Protein AF-A0A9N9SKL1-F1 (afdb_monomer_lite)

InterPro domains:
  IPR000408 Regulator of chromosome condensation, RCC1 [PF00415] (2-40)
  IPR000408 Regulator of chromosome condensation, RCC1 [PF00415] (45-108)
  IPR000408 Regulator of chromosome condensation, RCC1 [PS00626] (30-40)
  IPR000408 Regulator of chromosome condensation, RCC1 [PS50012] (1-43)
  IPR000408 Regulator of chromosome condensation, RCC1 [PS50012] (45-112)
  IPR000569 HECT domain [PF00632] (473-606)
  IPR000569 HECT domain [PS50237] (462-606)
  IPR000569 HECT domain [SM00119] (448-606)
  IPR009091 Regulator of chromosome condensation 1/beta-lactamase-inhibitor protein II [G3DSA:2.130.10.30] (1-201)
  IPR009091 Regulator of chromosome condensation 1/beta-lactamase-inhibitor protein II [SSF50985] (2-108)
  IPR035983 HECT, E3 ligase catalytic domain [SSF56204] (416-606)
  IPR051709 Ubiquitin ligases and GTPase regulators [PTHR45622] (2-606)

Structure (mmCIF, N/CA/C/O backbone):
data_AF-A0A9N9SKL1-F1
#
_entry.id   AF-A0A9N9SKL1-F1
#
loop_
_atom_site.group_PDB
_atom_site.id
_atom_site.type_symbol
_atom_site.label_atom_id
_atom_site.label_alt_id
_atom_site.label_comp_id
_atom_site.label_asym_id
_atom_site.label_entity_id
_atom_site.label_seq_id
_atom_site.pdbx_PDB_ins_code
_atom_site.Cartn_x
_atom_site.Cartn_y
_atom_site.Cartn_z
_atom_site.occupancy
_atom_site.B_iso_or_equiv
_atom_site.auth_seq_id
_atom_site.auth_comp_id
_atom_site.auth_asym_id
_atom_site.auth_atom_id
_atom_site.pdbx_PDB_model_num
ATOM 1 N N . MET A 1 1 ? 0.025 -24.431 37.026 1.00 64.50 1 MET A N 1
ATOM 2 C CA . MET A 1 1 ? -1.370 -24.194 37.464 1.00 64.50 1 MET A CA 1
ATOM 3 C C . MET A 1 1 ? -1.921 -25.450 38.140 1.00 64.50 1 MET A C 1
ATOM 5 O O . MET A 1 1 ? -1.287 -26.489 38.072 1.00 64.50 1 MET A O 1
ATOM 9 N N . PHE A 1 2 ? -3.055 -25.367 38.828 1.00 83.62 2 PHE A N 1
ATOM 10 C CA . PHE A 1 2 ? -3.698 -26.450 39.586 1.00 83.62 2 PHE A CA 1
ATOM 11 C C . PHE A 1 2 ? -4.954 -27.001 38.879 1.00 83.62 2 PHE A C 1
ATOM 13 O O . PHE A 1 2 ? -5.898 -27.441 39.530 1.00 83.62 2 PHE A O 1
ATOM 20 N N . GLY A 1 3 ? -4.991 -26.934 37.544 1.00 89.44 3 GLY A N 1
ATOM 21 C CA . GLY A 1 3 ? -6.111 -27.417 36.731 1.00 89.44 3 GLY A CA 1
ATOM 22 C C . GLY A 1 3 ? -7.230 -26.397 36.490 1.00 89.44 3 GLY A C 1
ATOM 23 O O . GLY A 1 3 ? -8.231 -26.737 35.869 1.00 89.44 3 GLY A O 1
ATOM 24 N N . GLN A 1 4 ? -7.077 -25.139 36.926 1.00 92.69 4 GLN A N 1
ATOM 25 C CA . GLN A 1 4 ? -8.109 -24.097 36.783 1.00 92.69 4 GLN A CA 1
ATOM 26 C C . GLN A 1 4 ? -8.370 -23.639 35.338 1.00 92.69 4 GLN A C 1
ATOM 28 O O . GLN A 1 4 ? -9.255 -22.826 35.116 1.00 92.69 4 GLN A O 1
ATOM 33 N N . LEU A 1 5 ? -7.611 -24.142 34.359 1.00 93.31 5 LEU A N 1
ATOM 34 C CA . LEU A 1 5 ? -7.883 -23.919 32.934 1.00 93.31 5 LEU A CA 1
ATOM 35 C C . LEU A 1 5 ? -8.839 -24.966 32.343 1.00 93.31 5 LEU A C 1
ATOM 37 O O . LEU A 1 5 ? -9.366 -24.766 31.258 1.00 93.31 5 LEU A O 1
ATOM 41 N N . GLY A 1 6 ? -9.068 -26.089 33.032 1.00 94.00 6 GLY A N 1
ATOM 42 C CA . GLY A 1 6 ? -10.035 -27.098 32.597 1.00 94.00 6 GLY A CA 1
ATOM 43 C C . GLY A 1 6 ? -9.570 -27.998 31.446 1.00 94.00 6 GLY A C 1
ATOM 44 O O . GLY A 1 6 ? -10.368 -28.769 30.937 1.00 94.00 6 GLY A O 1
ATOM 45 N N . HIS A 1 7 ? -8.301 -27.943 31.031 1.00 94.06 7 HIS A N 1
ATOM 46 C CA . HIS A 1 7 ? -7.778 -28.734 29.901 1.00 94.06 7 HIS A CA 1
ATOM 47 C C . HIS A 1 7 ? -7.308 -30.151 30.268 1.00 94.06 7 HIS A C 1
ATOM 49 O O . HIS A 1 7 ? -6.555 -30.764 29.513 1.00 94.06 7 HIS A O 1
ATOM 55 N N . GLY A 1 8 ? -7.626 -30.640 31.466 1.00 93.25 8 GLY A N 1
ATOM 56 C CA . GLY A 1 8 ? -7.148 -31.931 31.966 1.00 93.25 8 GLY A CA 1
ATOM 57 C C . GLY A 1 8 ? -5.677 -31.950 32.387 1.00 93.25 8 GLY A C 1
ATOM 58 O O . GLY A 1 8 ? -5.212 -32.956 32.918 1.00 93.25 8 GLY A O 1
ATOM 59 N N . THR A 1 9 ? -4.956 -30.835 32.241 1.00 89.56 9 THR A N 1
ATOM 60 C CA . THR A 1 9 ? -3.541 -30.701 32.611 1.00 89.56 9 THR A CA 1
ATOM 61 C C . THR A 1 9 ? -3.325 -29.597 33.652 1.00 89.56 9 THR A C 1
ATOM 63 O O . THR A 1 9 ? -4.177 -28.734 33.865 1.00 89.56 9 THR A O 1
ATOM 66 N N . ASN A 1 10 ? -2.157 -29.620 34.298 1.00 89.62 10 ASN A N 1
ATOM 67 C CA . ASN A 1 10 ? -1.696 -28.581 35.231 1.00 89.62 10 ASN A CA 1
ATOM 68 C C . ASN A 1 10 ? -0.742 -27.568 34.568 1.00 89.62 10 ASN A C 1
ATOM 70 O O . ASN A 1 10 ? -0.174 -26.698 35.244 1.00 89.62 10 ASN A O 1
ATOM 74 N N . SER A 1 11 ? -0.558 -27.694 33.254 1.00 89.00 11 SER A N 1
ATOM 75 C CA . SER A 1 11 ? 0.303 -26.836 32.449 1.00 89.00 11 SER A CA 1
ATOM 76 C C . SER A 1 11 ? -0.317 -25.454 32.276 1.00 89.00 11 SER A C 1
ATOM 78 O O . SER A 1 11 ? -1.536 -25.289 32.308 1.00 89.00 11 SER A O 1
ATOM 80 N N . ASN A 1 12 ? 0.540 -24.451 32.109 1.00 86.31 12 ASN A N 1
ATOM 81 C CA . ASN A 1 12 ? 0.095 -23.115 31.740 1.00 86.31 12 ASN A CA 1
ATOM 82 C C . ASN A 1 12 ? -0.132 -23.074 30.221 1.00 86.31 12 ASN A C 1
ATOM 84 O O . ASN A 1 12 ? 0.677 -23.625 29.477 1.00 86.31 12 ASN A O 1
ATOM 88 N N . GLU A 1 13 ? -1.182 -22.388 29.778 1.00 87.44 13 GLU A N 1
ATOM 89 C CA . GLU A 1 13 ? -1.442 -22.104 28.364 1.00 87.44 13 GLU A CA 1
ATOM 90 C C . GLU A 1 13 ? -1.262 -20.597 28.142 1.00 87.44 13 GLU A C 1
ATOM 92 O O . GLU A 1 13 ? -1.904 -19.785 28.809 1.00 87.44 13 GLU A O 1
ATOM 97 N N . ILE A 1 14 ? -0.338 -20.222 27.254 1.00 87.12 14 ILE A N 1
ATOM 98 C CA . ILE A 1 14 ? -0.038 -18.812 26.934 1.00 87.12 14 ILE A CA 1
ATOM 99 C C . ILE A 1 14 ? -0.924 -18.260 25.813 1.00 87.12 14 ILE A C 1
ATOM 101 O O . ILE A 1 14 ? -0.968 -17.052 25.601 1.00 87.12 14 ILE A O 1
ATOM 105 N N . LEU A 1 15 ? -1.622 -19.144 25.099 1.00 82.38 15 LEU A N 1
ATOM 106 C CA . LEU A 1 15 ? -2.607 -18.804 24.083 1.00 82.38 15 LEU A CA 1
ATOM 107 C C . LEU A 1 15 ? -3.978 -19.326 24.528 1.00 82.38 15 LEU A C 1
ATOM 109 O O . LEU A 1 15 ? -4.041 -20.404 25.126 1.00 82.38 15 LEU A O 1
ATOM 113 N N . PRO A 1 16 ? -5.074 -18.603 24.237 1.00 87.56 16 PRO A N 1
ATOM 114 C CA . PRO A 1 16 ? -6.418 -19.100 24.492 1.00 87.56 16 PRO A CA 1
ATOM 115 C C . PRO A 1 16 ? -6.629 -20.467 23.836 1.00 87.56 16 PRO A C 1
ATOM 117 O O . PRO A 1 16 ? -6.396 -20.640 22.640 1.00 87.56 16 PRO A O 1
ATOM 120 N N . LYS A 1 17 ? -7.084 -21.440 24.623 1.00 87.81 17 LYS A N 1
ATOM 121 C CA . LYS A 1 17 ? -7.369 -22.803 24.177 1.00 87.81 17 LYS A CA 1
ATOM 122 C C . LYS A 1 17 ? -8.794 -23.159 24.553 1.00 87.81 17 LYS A C 1
ATOM 124 O O . LYS A 1 17 ? -9.266 -22.832 25.640 1.00 87.81 17 LYS A O 1
ATOM 129 N N . GLN A 1 18 ? -9.492 -23.836 23.653 1.00 90.69 18 GLN A N 1
ATOM 130 C CA . GLN A 1 18 ? -10.857 -24.267 23.912 1.00 90.69 18 GLN A CA 1
ATOM 131 C C . GLN A 1 18 ? -10.884 -25.382 24.972 1.00 90.69 18 GLN A C 1
ATOM 133 O O . GLN A 1 18 ? -10.092 -26.325 24.928 1.00 90.69 18 GLN A O 1
ATOM 138 N N . VAL A 1 19 ? -11.818 -25.289 25.922 1.00 93.81 19 VAL A N 1
ATOM 139 C CA . VAL A 1 19 ? -12.105 -26.361 26.887 1.00 93.81 19 VAL A CA 1
ATOM 140 C C . VAL A 1 19 ? -13.055 -27.359 26.228 1.00 93.81 19 VAL A C 1
ATOM 142 O O . VAL A 1 19 ? -14.246 -27.082 26.073 1.00 93.81 19 VAL A O 1
ATOM 145 N N . VAL A 1 20 ? -12.519 -28.501 25.797 1.00 92.69 20 VAL A N 1
ATOM 146 C CA . VAL A 1 20 ? -13.231 -29.486 24.963 1.00 92.69 20 VAL A CA 1
ATOM 147 C C . VAL A 1 20 ? -14.467 -30.042 25.675 1.00 92.69 20 VAL A C 1
ATOM 149 O O . VAL A 1 20 ? -15.512 -30.211 25.059 1.00 92.69 20 VAL A O 1
ATOM 152 N N . GLU A 1 21 ? -14.398 -30.238 26.988 1.00 92.62 21 GLU A N 1
ATOM 153 C CA . GLU A 1 21 ? -15.490 -30.764 27.812 1.00 92.62 21 GLU A CA 1
ATOM 154 C C . GLU A 1 21 ? -16.719 -29.842 27.870 1.00 92.62 21 GLU A C 1
ATOM 156 O O . GLU A 1 21 ? -17.818 -30.296 28.194 1.00 92.62 21 GLU A O 1
ATOM 161 N N . LEU A 1 22 ? -16.553 -28.553 27.557 1.00 93.12 22 LEU A N 1
ATOM 162 C CA . LEU A 1 22 ? -17.643 -27.576 27.488 1.00 93.12 22 LEU A CA 1
ATOM 163 C C . LEU A 1 22 ? -18.096 -27.298 26.047 1.00 93.12 22 LEU A C 1
ATOM 165 O O . LEU A 1 22 ? -18.998 -26.485 25.835 1.00 93.12 22 LEU A O 1
ATOM 169 N N . MET A 1 23 ? -17.512 -27.977 25.054 1.00 91.00 23 MET A N 1
ATOM 170 C CA . MET A 1 23 ? -17.863 -27.811 23.645 1.00 91.00 23 MET A CA 1
ATOM 171 C C . MET A 1 23 ? -19.359 -28.075 23.405 1.00 91.00 23 MET A C 1
ATOM 173 O O . MET A 1 23 ? -19.974 -28.956 24.011 1.00 91.00 23 MET A O 1
ATOM 177 N N . GLY A 1 24 ? -19.968 -27.260 22.540 1.00 89.38 24 GLY A N 1
ATOM 178 C CA . GLY A 1 24 ? -21.400 -27.323 22.233 1.00 89.38 24 GLY A CA 1
ATOM 179 C C . GLY A 1 24 ? -22.320 -26.801 23.344 1.00 89.38 24 GLY A C 1
ATOM 180 O O . GLY A 1 24 ? -23.538 -26.871 23.202 1.00 89.38 24 GLY A O 1
ATOM 181 N N . SER A 1 25 ? -21.773 -26.281 24.449 1.00 92.50 25 SER A N 1
ATOM 182 C CA . SER A 1 25 ? -22.554 -25.621 25.500 1.00 92.50 25 SER A CA 1
ATOM 183 C C . SER A 1 25 ? -22.391 -24.106 25.422 1.00 92.50 25 SER A C 1
ATOM 185 O O . SER A 1 25 ? -21.279 -23.596 25.317 1.00 92.50 25 SER A O 1
ATOM 187 N N . THR A 1 26 ? -23.497 -23.375 25.529 1.00 91.88 26 THR A N 1
ATOM 188 C CA . THR A 1 26 ? -23.471 -21.918 25.685 1.00 91.88 26 THR A CA 1
ATOM 189 C C . THR A 1 26 ? -23.138 -21.571 27.130 1.00 91.88 26 THR A C 1
ATOM 191 O O . THR A 1 26 ? -23.902 -21.911 28.036 1.00 91.88 26 THR A O 1
ATOM 194 N N . ILE A 1 27 ? -22.002 -20.908 27.340 1.00 94.38 27 ILE A N 1
ATOM 195 C CA . ILE A 1 27 ? -21.576 -20.416 28.651 1.00 94.38 27 ILE A CA 1
ATOM 196 C C . ILE A 1 27 ? -21.976 -18.953 28.783 1.00 94.38 27 ILE A C 1
ATOM 198 O O . ILE A 1 27 ? -21.639 -18.151 27.917 1.00 94.38 27 ILE A O 1
ATOM 202 N N . THR A 1 28 ? -22.676 -18.611 29.863 1.00 93.81 28 THR A N 1
ATOM 203 C CA . THR A 1 28 ? -23.143 -17.233 30.103 1.00 93.81 28 THR A CA 1
ATOM 204 C C . THR A 1 28 ? -22.450 -16.558 31.268 1.00 93.81 28 THR A C 1
ATOM 206 O O . THR A 1 28 ? -22.486 -15.341 31.381 1.00 93.81 28 THR A O 1
ATOM 209 N N . GLN A 1 29 ? -21.794 -17.321 32.143 1.00 95.19 29 GLN A N 1
ATOM 210 C CA . GLN A 1 29 ? -21.037 -16.770 33.260 1.00 95.19 29 GLN A CA 1
ATOM 211 C C . GLN A 1 29 ? -19.784 -17.601 33.518 1.00 95.19 29 GLN A C 1
ATOM 213 O O . GLN A 1 29 ? -19.828 -18.834 33.472 1.00 95.19 29 GLN A O 1
ATOM 218 N N . ILE A 1 30 ? -18.696 -16.908 33.853 1.00 95.88 30 ILE A N 1
ATOM 219 C CA . ILE A 1 30 ? -17.453 -17.471 34.378 1.00 95.88 30 ILE A CA 1
ATOM 220 C C . ILE A 1 30 ? -17.134 -16.752 35.689 1.00 95.88 30 ILE A C 1
ATOM 222 O O . ILE A 1 30 ? -17.250 -15.530 35.764 1.00 95.88 30 ILE A O 1
ATOM 226 N N . ALA A 1 31 ? -16.710 -17.492 36.711 1.00 96.31 31 ALA A N 1
ATOM 227 C CA . ALA A 1 31 ? -16.183 -16.912 37.943 1.00 96.31 31 ALA A CA 1
ATOM 228 C C . ALA A 1 31 ? -14.865 -17.590 38.322 1.00 96.31 31 ALA A C 1
ATOM 230 O O . ALA A 1 31 ? -14.774 -18.818 38.325 1.00 96.31 31 ALA A O 1
ATOM 231 N N . CYS A 1 32 ? -13.847 -16.796 38.652 1.00 95.56 32 CYS A N 1
ATOM 232 C CA . CYS A 1 32 ? -12.503 -17.282 38.960 1.00 95.56 32 CYS A CA 1
ATOM 233 C C . CYS A 1 32 ? -12.157 -17.006 40.426 1.00 95.56 32 CYS A C 1
ATOM 235 O O . CYS A 1 32 ? -12.165 -15.860 40.867 1.00 95.56 32 CYS A O 1
ATOM 237 N N . GLY A 1 33 ? -11.835 -18.059 41.176 1.00 94.94 33 GLY A N 1
ATOM 238 C CA . GLY A 1 33 ? -11.250 -17.957 42.512 1.00 94.94 33 GLY A CA 1
ATOM 239 C C . GLY A 1 33 ? -9.720 -17.945 42.465 1.00 94.94 33 GLY A C 1
ATOM 240 O O . GLY A 1 33 ? -9.110 -17.714 41.425 1.00 94.94 33 GLY A O 1
ATOM 241 N N . ARG A 1 34 ? -9.065 -18.245 43.595 1.00 93.44 34 ARG A N 1
ATOM 242 C CA . ARG A 1 34 ? -7.593 -18.239 43.704 1.00 93.44 34 ARG A CA 1
ATOM 243 C C . ARG A 1 34 ? -6.929 -19.267 42.781 1.00 93.44 34 ARG A C 1
ATOM 245 O O . ARG A 1 34 ? -5.908 -18.981 42.164 1.00 93.44 34 ARG A O 1
ATOM 252 N N . GLN A 1 35 ? -7.476 -20.482 42.732 1.00 94.69 35 GLN A N 1
ATOM 253 C CA . GLN A 1 35 ? -6.940 -21.614 41.957 1.00 94.69 35 GLN A CA 1
ATOM 254 C C . GLN A 1 35 ? -8.050 -22.522 41.405 1.00 94.69 35 GLN A C 1
ATOM 256 O O . GLN A 1 35 ? -7.827 -23.707 41.174 1.00 94.69 35 GLN A O 1
ATOM 261 N N . HIS A 1 36 ? -9.257 -21.990 41.229 1.00 95.88 36 HIS A N 1
ATOM 262 C CA . HIS A 1 36 ? -10.388 -22.719 40.666 1.00 95.88 36 HIS A CA 1
ATOM 263 C C . HIS A 1 36 ? -11.247 -21.789 39.815 1.00 95.88 36 HIS A C 1
ATOM 265 O O . HIS A 1 36 ? -11.234 -20.574 40.019 1.00 95.88 36 HIS A O 1
ATOM 271 N N . SER A 1 37 ? -12.005 -22.377 38.902 1.00 96.81 37 SER A N 1
ATOM 272 C CA . SER A 1 37 ? -12.906 -21.669 38.005 1.00 96.81 37 SER A CA 1
ATOM 273 C C . SER A 1 37 ? -14.266 -22.347 37.979 1.00 96.81 37 SER A C 1
ATOM 275 O O . SER A 1 37 ? -14.378 -23.567 38.126 1.00 96.81 37 SER A O 1
ATOM 277 N N . LEU A 1 38 ? -15.296 -21.529 37.799 1.00 97.44 38 LEU A N 1
ATOM 278 C CA . LEU A 1 38 ? -16.683 -21.932 37.647 1.00 97.44 38 LEU A CA 1
ATOM 279 C C . LEU A 1 38 ? -17.197 -21.486 36.281 1.00 97.44 38 LEU A C 1
ATOM 281 O O . LEU A 1 38 ? -16.857 -20.394 35.826 1.00 97.44 38 LEU A O 1
ATOM 285 N N . ALA A 1 39 ? -18.056 -22.293 35.668 1.00 97.31 39 ALA A N 1
ATOM 286 C CA . ALA A 1 39 ? -18.724 -21.972 34.414 1.00 97.31 39 ALA A CA 1
ATOM 287 C C . ALA A 1 39 ? -20.210 -22.344 34.475 1.00 97.31 39 ALA A C 1
ATOM 289 O O . ALA A 1 39 ? -20.554 -23.457 34.875 1.00 97.31 39 ALA A O 1
ATOM 290 N N . LEU A 1 40 ? -21.094 -21.428 34.073 1.00 95.62 40 LEU A N 1
ATOM 291 C CA . LEU A 1 40 ? -22.542 -21.648 34.052 1.00 95.62 40 LEU A CA 1
ATOM 292 C C . LEU A 1 40 ? -23.035 -21.964 32.636 1.00 95.62 40 LEU A C 1
ATOM 294 O O . LEU A 1 40 ? -22.852 -21.166 31.720 1.00 95.62 40 LEU A O 1
ATOM 298 N N . VAL A 1 41 ? -23.735 -23.092 32.494 1.00 93.56 41 VAL A N 1
ATOM 299 C CA . VAL A 1 41 ? -24.520 -23.462 31.308 1.00 93.56 41 VAL A CA 1
ATOM 300 C C . VAL A 1 41 ? -26.007 -23.307 31.653 1.00 93.56 41 VAL A C 1
ATOM 302 O O . VAL A 1 41 ? -26.606 -24.243 32.204 1.00 93.56 41 VAL A O 1
ATOM 305 N N . PRO A 1 42 ? -26.639 -22.157 31.355 1.00 88.31 42 PRO A N 1
ATOM 306 C CA . PRO A 1 42 ? -28.004 -21.887 31.798 1.00 88.31 42 PRO A CA 1
ATOM 307 C C . PRO A 1 42 ? -29.034 -22.763 31.089 1.00 88.31 42 PRO A C 1
ATOM 309 O O . PRO A 1 42 ? -29.972 -23.214 31.736 1.00 88.31 42 PRO A O 1
ATOM 312 N N . SER A 1 43 ? -28.829 -23.112 29.812 1.00 86.00 43 SER A N 1
ATOM 313 C CA . SER A 1 43 ? -29.745 -23.985 29.053 1.00 86.00 43 SER A CA 1
ATOM 314 C C . SER A 1 43 ? -29.959 -25.349 29.716 1.00 86.00 43 SER A C 1
ATOM 316 O O . SER A 1 43 ? -31.021 -25.954 29.589 1.00 86.00 43 SER A O 1
ATOM 318 N N . ARG A 1 44 ? -28.958 -25.821 30.468 1.00 87.00 44 ARG A N 1
ATOM 319 C CA . ARG A 1 44 ? -29.000 -27.081 31.219 1.00 87.00 44 ARG A CA 1
ATOM 320 C C . ARG A 1 44 ? -29.183 -26.882 32.726 1.00 87.00 44 ARG A C 1
ATOM 322 O O . ARG A 1 44 ? -29.297 -27.880 33.429 1.00 87.00 44 ARG A O 1
ATOM 329 N N . GLY A 1 45 ? -29.163 -25.644 33.226 1.00 88.50 45 GLY A N 1
ATOM 330 C CA . GLY A 1 45 ? -29.120 -25.346 34.663 1.00 88.50 45 GLY A CA 1
ATOM 331 C C . GLY A 1 45 ? -27.899 -25.951 35.364 1.00 88.50 45 GLY A C 1
ATOM 332 O O . GLY A 1 45 ? -28.019 -26.471 36.470 1.00 88.50 45 GLY A O 1
ATOM 333 N N . ARG A 1 46 ? -26.729 -25.972 34.708 1.00 92.44 46 ARG A N 1
ATOM 334 C CA . ARG A 1 46 ? -25.525 -26.650 35.225 1.00 92.44 46 ARG A CA 1
ATOM 335 C C . ARG A 1 46 ? -24.414 -25.662 35.538 1.00 92.44 46 ARG A C 1
ATOM 337 O O . ARG A 1 46 ? -24.043 -24.873 34.675 1.00 92.44 46 ARG A O 1
ATOM 344 N N . VAL A 1 47 ? -23.833 -25.784 36.730 1.00 95.44 47 VAL A N 1
ATOM 345 C CA . VAL A 1 47 ? -22.537 -25.181 37.062 1.00 95.44 47 VAL A CA 1
ATOM 346 C C . VAL A 1 47 ? -21.467 -26.247 36.902 1.00 95.44 47 VAL A C 1
ATOM 348 O O . VAL A 1 47 ? -21.630 -27.369 37.380 1.00 95.44 47 VAL A O 1
ATOM 351 N N . TYR A 1 48 ? -20.377 -25.890 36.245 1.00 96.62 48 TYR A N 1
ATOM 352 C CA . TYR A 1 48 ? -19.168 -26.688 36.175 1.00 96.62 48 TYR A CA 1
ATOM 353 C C . TYR A 1 48 ? -18.082 -26.027 37.015 1.00 96.62 48 TYR A C 1
ATOM 355 O O . TYR A 1 48 ? -17.959 -24.808 36.996 1.00 96.62 48 TYR A O 1
ATOM 363 N N . SER A 1 49 ? -17.293 -26.823 37.727 1.00 96.94 49 SER A N 1
ATOM 364 C CA . SER A 1 49 ? -16.173 -26.375 38.556 1.00 96.94 49 SER A CA 1
ATOM 365 C C . SER A 1 49 ? -14.916 -27.180 38.246 1.00 96.94 49 SER A C 1
ATOM 367 O O . SER A 1 49 ? -15.005 -28.396 38.060 1.00 96.94 49 SER A O 1
ATOM 369 N N . PHE A 1 50 ? -13.756 -26.533 38.217 1.00 96.94 50 PHE A N 1
ATOM 370 C CA . PHE A 1 50 ? -12.462 -27.177 37.974 1.00 96.94 50 PHE A CA 1
ATOM 371 C C . PHE A 1 50 ? -11.313 -26.370 38.592 1.00 96.94 50 PHE A C 1
ATOM 373 O O . PHE A 1 50 ? -11.438 -25.170 38.829 1.00 96.94 50 PHE A O 1
ATOM 380 N N . GLY A 1 51 ? -10.198 -27.034 38.888 1.00 95.94 51 GLY A N 1
ATOM 381 C CA . GLY A 1 51 ? -9.024 -26.499 39.576 1.00 95.94 51 GLY A CA 1
ATOM 382 C C . GLY A 1 51 ? -8.711 -27.206 40.896 1.00 95.94 51 GLY A C 1
ATOM 383 O O . GLY A 1 51 ? -8.983 -28.399 41.070 1.00 95.94 51 GLY A O 1
ATOM 384 N N . THR A 1 52 ? -8.138 -26.463 41.844 1.00 95.50 52 THR A N 1
ATOM 385 C CA . THR A 1 52 ? -7.860 -26.938 43.205 1.00 95.50 52 THR A CA 1
ATOM 386 C C . THR A 1 52 ? -9.164 -27.196 43.948 1.00 95.50 52 THR A C 1
ATOM 388 O O . THR A 1 52 ? -10.022 -26.323 43.980 1.00 95.50 52 THR A O 1
ATOM 391 N N . GLY A 1 53 ? -9.291 -28.354 44.601 1.00 93.50 53 GLY A N 1
ATOM 392 C CA . GLY A 1 53 ? -10.454 -28.690 45.435 1.00 93.50 53 GLY A CA 1
ATOM 393 C C . GLY A 1 53 ? -10.126 -29.085 46.873 1.00 93.50 53 GLY A C 1
ATOM 394 O O . GLY A 1 53 ? -11.014 -29.536 47.590 1.00 93.50 53 GLY A O 1
ATOM 395 N N . GLY A 1 54 ? -8.872 -28.925 47.312 1.00 92.88 54 GLY A N 1
ATOM 396 C CA . GLY A 1 54 ? -8.417 -29.341 48.646 1.00 92.88 54 GLY A CA 1
ATOM 397 C C . GLY A 1 54 ? -9.156 -28.676 49.817 1.00 92.88 54 GLY A C 1
ATOM 398 O O . GLY A 1 54 ? -9.296 -29.290 50.870 1.00 92.88 54 GLY A O 1
ATOM 399 N N . SER A 1 55 ? -9.698 -27.473 49.618 1.00 93.19 55 SER A N 1
ATOM 400 C CA . SER A 1 55 ? -10.520 -26.742 50.596 1.00 93.19 55 SER A CA 1
ATOM 401 C C . SER A 1 55 ? -12.027 -26.952 50.381 1.00 93.19 55 SER A C 1
ATOM 403 O O . SER A 1 55 ? -12.839 -26.295 51.023 1.00 93.19 55 SER A O 1
ATOM 405 N N . GLY A 1 56 ? -12.423 -27.831 49.454 1.00 93.44 56 GLY A N 1
ATOM 406 C CA . GLY A 1 56 ? -13.820 -28.045 49.065 1.00 93.44 56 GLY A CA 1
ATOM 407 C C . GLY A 1 56 ? -14.378 -26.991 48.100 1.00 93.44 56 GLY A C 1
ATOM 408 O O . GLY A 1 56 ? -15.564 -27.032 47.781 1.00 93.44 56 GLY A O 1
ATOM 409 N N . GLN A 1 57 ? -13.539 -26.089 47.581 1.00 94.31 57 GLN A N 1
ATOM 410 C CA . GLN A 1 57 ? -13.942 -24.936 46.762 1.00 94.31 57 GLN A CA 1
ATOM 411 C C . GLN A 1 57 ? -14.555 -25.289 45.394 1.00 94.31 57 GLN A C 1
ATOM 413 O O . GLN A 1 57 ? -15.064 -24.412 44.706 1.00 94.31 57 GLN A O 1
ATOM 418 N N . LEU A 1 58 ? -14.529 -26.563 44.992 1.00 94.69 58 LEU A N 1
ATOM 419 C CA . LEU A 1 58 ? -15.220 -27.035 43.787 1.00 94.69 58 LEU A CA 1
ATOM 420 C C . LEU A 1 58 ? -16.678 -27.443 44.053 1.00 94.69 58 LEU A C 1
ATOM 422 O O . LEU A 1 58 ? -17.429 -27.681 43.120 1.00 94.69 58 LEU A O 1
ATOM 426 N N . GLY A 1 59 ? -17.109 -27.585 45.311 1.00 92.19 59 GLY A N 1
ATOM 427 C CA . GLY A 1 59 ? -18.490 -27.982 45.616 1.00 92.19 59 GLY A CA 1
ATOM 428 C C . GLY A 1 59 ? -18.852 -29.423 45.212 1.00 92.19 59 GLY A C 1
ATOM 429 O O . GLY A 1 59 ? -20.024 -29.792 45.214 1.00 92.19 59 GLY A O 1
ATOM 430 N N . LEU A 1 60 ? -17.865 -30.282 44.923 1.00 92.19 60 LEU A N 1
ATOM 431 C CA . LEU A 1 60 ? -18.059 -31.673 44.471 1.00 92.19 60 LEU A CA 1
ATOM 432 C C . LEU A 1 60 ? -18.384 -32.666 45.605 1.00 92.19 60 LEU A C 1
ATOM 434 O O . LEU A 1 60 ? -18.256 -33.879 45.433 1.00 92.19 60 LEU A O 1
ATOM 438 N N . ARG A 1 61 ? -18.762 -32.164 46.791 1.00 89.75 61 ARG A N 1
ATOM 439 C CA . ARG A 1 61 ? -18.977 -32.940 48.035 1.00 89.75 61 ARG A CA 1
ATOM 440 C C . ARG A 1 61 ? -17.761 -33.770 48.481 1.00 89.75 61 ARG A C 1
ATOM 442 O O . ARG A 1 61 ? -17.888 -34.673 49.303 1.00 89.75 61 ARG A O 1
ATOM 449 N N . LYS A 1 62 ? -16.588 -33.470 47.924 1.00 90.25 62 LYS A N 1
ATOM 450 C CA . LYS A 1 62 ? -15.293 -34.099 48.192 1.00 90.25 62 LYS A CA 1
ATOM 451 C C . LYS A 1 62 ? -14.207 -33.032 48.092 1.00 90.25 62 LYS A C 1
ATOM 453 O O . LYS A 1 62 ? -14.325 -32.112 47.284 1.00 90.25 62 LYS A O 1
ATOM 458 N N . THR A 1 63 ? -13.140 -33.180 48.868 1.00 93.50 63 THR A N 1
ATOM 459 C CA . THR A 1 63 ? -11.981 -32.275 48.875 1.00 93.50 63 THR A CA 1
ATOM 460 C C . THR A 1 63 ? -10.916 -32.718 47.867 1.00 93.50 63 THR A C 1
ATOM 462 O O . THR A 1 63 ? -9.756 -32.939 48.209 1.00 93.50 63 THR A O 1
ATOM 465 N N . ILE A 1 64 ? -11.326 -32.909 46.609 1.00 92.81 64 ILE A N 1
ATOM 466 C CA . ILE A 1 64 ? -10.450 -33.366 45.521 1.00 92.81 64 ILE A CA 1
ATOM 467 C C . ILE A 1 64 ? -10.333 -32.296 44.442 1.00 92.81 64 ILE A C 1
ATOM 469 O O . ILE A 1 64 ? -11.322 -31.667 44.075 1.00 92.81 64 ILE A O 1
ATOM 473 N N . SER A 1 65 ? -9.122 -32.104 43.928 1.00 94.69 65 SER A N 1
ATOM 474 C CA . SER A 1 65 ? -8.887 -31.269 42.749 1.00 94.69 65 SER A CA 1
ATOM 475 C C . SER A 1 65 ? -9.374 -31.971 41.483 1.00 94.69 65 SER A C 1
ATOM 477 O O . SER A 1 65 ? -9.343 -33.200 41.400 1.00 94.69 65 SER A O 1
ATOM 479 N N . ALA A 1 66 ? -9.785 -31.192 40.487 1.00 95.44 66 ALA A N 1
ATOM 480 C CA . ALA A 1 66 ? -10.217 -31.702 39.192 1.00 95.44 66 ALA A CA 1
ATOM 481 C C . ALA A 1 66 ? -9.660 -30.823 38.073 1.00 95.44 66 ALA A C 1
ATOM 483 O O . ALA A 1 66 ? -9.944 -29.632 38.027 1.00 95.44 66 ALA A O 1
ATOM 484 N N . SER A 1 67 ? -8.868 -31.395 37.167 1.00 94.88 67 SER A N 1
ATOM 485 C CA . SER A 1 67 ? -8.250 -30.650 36.062 1.00 94.88 67 SER A CA 1
ATOM 486 C C . SER A 1 67 ? -9.157 -30.488 34.838 1.00 94.88 67 SER A C 1
ATOM 488 O O . SER A 1 67 ? -8.799 -29.758 33.917 1.00 94.88 67 SER A O 1
ATOM 490 N N . THR A 1 68 ? -10.324 -31.134 34.827 1.00 95.62 68 THR A N 1
ATOM 491 C CA . THR A 1 68 ? -11.374 -30.983 33.809 1.00 95.62 68 THR A CA 1
ATOM 492 C C . THR A 1 68 ? -12.678 -30.506 34.454 1.00 95.62 68 THR A C 1
ATOM 494 O O . THR A 1 68 ? -12.918 -30.820 35.625 1.00 95.62 68 THR A O 1
ATOM 497 N N . PRO A 1 69 ? -13.542 -29.776 33.724 1.00 96.94 69 PRO A N 1
ATOM 498 C CA . PRO A 1 69 ? -14.830 -29.307 34.226 1.00 96.94 69 PRO A CA 1
ATOM 499 C C . PRO A 1 69 ? -15.700 -30.423 34.810 1.00 96.94 69 PRO A C 1
ATOM 501 O O . PRO A 1 69 ? -16.122 -31.335 34.104 1.00 96.94 69 PRO A O 1
ATOM 504 N N . GLN A 1 70 ? -16.018 -30.321 36.102 1.00 95.94 70 GLN A N 1
ATOM 505 C CA . GLN A 1 70 ? -16.900 -31.253 36.808 1.00 95.94 70 GLN A CA 1
ATOM 506 C C . GLN A 1 70 ? -18.237 -30.592 37.121 1.00 95.94 70 GLN A C 1
ATOM 508 O O . GLN A 1 70 ? -18.268 -29.449 37.566 1.00 95.94 70 GLN A O 1
ATOM 513 N N . VAL A 1 71 ? -19.344 -31.310 36.928 1.00 94.88 71 VAL A N 1
ATOM 514 C CA . VAL A 1 71 ? -20.684 -30.789 37.235 1.00 94.88 71 VAL A CA 1
ATOM 515 C C . VAL A 1 71 ? -20.870 -30.671 38.749 1.00 94.88 71 VAL A C 1
ATOM 517 O O . VAL A 1 71 ? -20.725 -31.651 39.480 1.00 94.88 71 VAL A O 1
ATOM 520 N N . VAL A 1 72 ? -21.261 -29.486 39.212 1.00 94.19 72 VAL A N 1
ATOM 521 C CA . VAL A 1 72 ? -21.644 -29.229 40.603 1.00 94.19 72 VAL A CA 1
ATOM 522 C C . VAL A 1 72 ? -23.109 -29.613 40.799 1.00 94.19 72 VAL A C 1
ATOM 524 O O . VAL A 1 72 ? -23.991 -29.159 40.067 1.00 94.19 72 VAL A O 1
ATOM 527 N N . LEU A 1 73 ? -23.375 -30.450 41.802 1.00 91.25 73 LEU A N 1
ATOM 528 C CA . LEU A 1 73 ? -24.724 -30.904 42.138 1.00 91.25 73 LEU A CA 1
ATOM 529 C C . LEU A 1 73 ? -25.356 -29.984 43.183 1.00 91.25 73 LEU A C 1
ATOM 531 O O . LEU A 1 73 ? -24.891 -29.940 44.325 1.00 91.25 73 LEU A O 1
ATOM 535 N N . GLY A 1 74 ? -26.461 -29.335 42.829 1.00 87.81 74 GLY A N 1
ATOM 536 C CA . GLY A 1 74 ? -27.223 -28.492 43.745 1.00 87.81 74 GLY A CA 1
ATOM 537 C C . GLY A 1 74 ? -28.730 -28.552 43.507 1.00 87.81 74 GLY A C 1
ATOM 538 O O . GLY A 1 74 ? -29.169 -29.150 42.527 1.00 87.81 74 GLY A O 1
ATOM 539 N N . PRO A 1 75 ? -29.527 -27.978 44.425 1.00 87.94 75 PRO A N 1
ATOM 540 C CA . PRO A 1 75 ? -30.986 -28.132 44.472 1.00 87.94 75 PRO A CA 1
ATOM 541 C C . PRO A 1 75 ? -31.738 -27.325 43.396 1.00 87.94 75 PRO A C 1
ATOM 543 O O . PRO A 1 75 ? -32.923 -27.049 43.549 1.00 87.94 75 PRO A O 1
ATOM 546 N N . TRP A 1 76 ? -31.056 -26.912 42.328 1.00 89.50 76 TRP A N 1
ATOM 547 C CA . TRP A 1 76 ? -31.602 -26.094 41.249 1.00 89.50 76 TRP A CA 1
ATOM 548 C C . TRP A 1 76 ? -32.076 -26.933 40.056 1.00 89.50 76 TRP A C 1
ATOM 550 O O . TRP A 1 76 ? -31.641 -28.070 39.846 1.00 89.50 76 TRP A O 1
ATOM 560 N N . VAL A 1 77 ? -32.981 -26.355 39.269 1.00 88.75 77 VAL A N 1
ATOM 561 C CA . VAL A 1 77 ? -33.535 -26.923 38.034 1.00 88.75 77 VAL A CA 1
ATOM 562 C C . VAL A 1 77 ? -33.022 -26.168 36.804 1.00 88.75 77 VAL A C 1
ATOM 564 O O . VAL A 1 77 ? -32.600 -25.012 36.883 1.00 88.75 77 VAL A O 1
ATOM 567 N N . SER A 1 78 ? -33.067 -26.819 35.643 1.00 86.56 78 SER A N 1
ATOM 568 C CA . SER A 1 78 ? -32.959 -26.152 34.346 1.00 86.56 78 SER A CA 1
ATOM 569 C C . SER A 1 78 ? -34.166 -25.230 34.105 1.00 86.56 78 SER A C 1
ATOM 571 O O . SER A 1 78 ? -35.207 -25.396 34.746 1.00 86.56 78 SER A O 1
ATOM 573 N N . PRO A 1 79 ? -34.098 -24.315 33.121 1.00 78.88 79 PRO A N 1
ATOM 574 C CA . PRO A 1 79 ? -35.261 -23.531 32.699 1.00 78.88 79 PRO A CA 1
ATOM 575 C C . PRO A 1 79 ? -36.474 -24.400 32.321 1.00 78.88 79 PRO A C 1
ATOM 577 O O . PRO A 1 79 ? -37.610 -24.019 32.582 1.00 78.88 79 PRO A O 1
ATOM 580 N N . SER A 1 80 ? -36.231 -25.603 31.786 1.00 81.44 80 SER A N 1
ATOM 581 C CA . SER A 1 80 ? -37.252 -26.613 31.471 1.00 81.44 80 SER A CA 1
ATOM 582 C C . SER A 1 80 ? -37.752 -27.433 32.674 1.00 81.44 80 SER A C 1
ATOM 584 O O . SER A 1 80 ? -38.572 -28.328 32.492 1.00 81.44 80 SER A O 1
ATOM 586 N N . GLY A 1 81 ? -37.280 -27.156 33.894 1.00 81.06 81 GLY A N 1
ATOM 587 C CA . GLY A 1 81 ? -37.716 -27.827 35.126 1.00 81.06 81 GLY A CA 1
ATOM 588 C C . GLY A 1 81 ? -37.007 -29.148 35.446 1.00 81.06 81 GLY A C 1
ATOM 589 O O . GLY A 1 81 ? -37.429 -29.860 36.352 1.00 81.06 81 GLY A O 1
ATOM 590 N N . VAL A 1 82 ? -35.931 -29.498 34.737 1.00 82.88 82 VAL A N 1
ATOM 591 C CA . VAL A 1 82 ? -35.180 -30.746 34.958 1.00 82.88 82 VAL A CA 1
ATOM 592 C C . VAL A 1 82 ? -34.103 -30.525 36.022 1.00 82.88 82 VAL A C 1
ATOM 594 O O . VAL A 1 82 ? -33.304 -29.600 35.895 1.00 82.88 82 VAL A O 1
ATOM 597 N N . SER A 1 83 ? -34.022 -31.390 37.038 1.00 83.75 83 SER A N 1
ATOM 598 C CA . SER A 1 83 ? -32.915 -31.386 38.010 1.00 83.75 83 SER A CA 1
ATOM 599 C C . SER A 1 83 ? -32.079 -32.664 37.950 1.00 83.75 83 SER A C 1
ATOM 601 O O . SER A 1 83 ? -32.556 -33.723 37.547 1.00 83.75 83 SER A O 1
ATOM 603 N N . LEU A 1 84 ? -30.816 -32.557 38.369 1.00 81.62 84 LEU A N 1
ATOM 604 C CA . LEU A 1 84 ? -29.907 -33.692 38.552 1.00 81.62 84 LEU A CA 1
ATOM 605 C C . LEU A 1 84 ? -30.077 -34.367 39.919 1.00 81.62 84 LEU A C 1
ATOM 607 O O . LEU A 1 84 ? -29.662 -35.511 40.089 1.00 81.62 84 LEU A O 1
ATOM 611 N N . ILE A 1 85 ? -30.651 -33.660 40.895 1.00 81.81 85 ILE A N 1
ATOM 612 C CA . ILE A 1 85 ? -30.926 -34.174 42.238 1.00 81.81 85 ILE A CA 1
ATOM 613 C C . ILE A 1 85 ? -32.334 -33.759 42.666 1.00 81.81 85 ILE A C 1
ATOM 615 O O . ILE A 1 85 ? -32.833 -32.723 42.244 1.00 81.81 85 ILE A O 1
ATOM 619 N N . ALA A 1 86 ? -32.988 -34.553 43.515 1.00 68.56 86 ALA A N 1
ATOM 620 C CA . ALA A 1 86 ? -34.283 -34.163 44.063 1.00 68.56 86 ALA A CA 1
ATOM 621 C C . ALA A 1 86 ? -34.128 -32.878 44.896 1.00 68.56 86 ALA A C 1
ATOM 623 O O . ALA A 1 86 ? -33.307 -32.827 45.818 1.00 68.56 86 ALA A O 1
ATOM 624 N N . ALA A 1 87 ? -34.891 -31.838 44.552 1.00 64.62 87 ALA A N 1
ATOM 625 C CA . ALA A 1 87 ? -34.955 -30.628 45.357 1.00 64.62 87 ALA A CA 1
ATOM 626 C C . ALA A 1 87 ? -35.622 -30.958 46.708 1.00 64.62 87 ALA A C 1
ATOM 628 O O . ALA A 1 87 ? -36.580 -31.735 46.734 1.00 64.62 87 ALA A O 1
ATOM 629 N N . PRO A 1 88 ? -35.148 -30.400 47.835 1.00 64.75 88 PRO A N 1
ATOM 630 C CA . PRO A 1 88 ? -35.863 -30.510 49.101 1.00 64.75 88 PRO A CA 1
ATOM 631 C C . PRO A 1 88 ? -37.272 -29.923 48.939 1.00 64.75 88 PRO A C 1
ATOM 633 O O . PRO A 1 88 ? -37.396 -28.794 48.462 1.00 64.75 88 PRO A O 1
ATOM 636 N N . GLU A 1 89 ? -38.315 -30.647 49.365 1.00 61.03 89 GLU A N 1
ATOM 637 C CA . GLU A 1 89 ? -39.734 -30.261 49.187 1.00 61.03 89 GLU A CA 1
ATOM 638 C C . GLU A 1 89 ? -40.052 -28.830 49.663 1.00 61.03 89 GLU A C 1
ATOM 640 O O . GLU A 1 89 ? -40.970 -28.185 49.167 1.00 61.03 89 GLU A O 1
ATOM 645 N N . VAL A 1 90 ? -39.249 -28.309 50.593 1.00 61.28 90 VAL A N 1
ATOM 646 C CA . VAL A 1 90 ? -39.411 -27.000 51.238 1.00 61.28 90 VAL A CA 1
ATOM 647 C C . VAL A 1 90 ? -39.042 -25.812 50.329 1.00 61.28 90 VAL A C 1
ATOM 649 O O . VAL A 1 90 ? -39.488 -24.699 50.586 1.00 61.28 90 VAL A O 1
ATOM 652 N N . VAL A 1 91 ? -38.221 -26.002 49.287 1.00 65.62 91 VAL A N 1
ATOM 653 C CA . VAL A 1 91 ? -37.562 -24.882 48.572 1.00 65.62 91 VAL A CA 1
ATOM 654 C C . VAL A 1 91 ? -38.233 -24.533 47.231 1.00 65.62 91 VAL A C 1
ATOM 656 O O . VAL A 1 91 ? -37.985 -23.463 46.676 1.00 65.62 91 VAL A O 1
ATOM 659 N N . GLY A 1 92 ? -39.140 -25.376 46.729 1.00 76.00 92 GLY A N 1
ATOM 660 C CA . GLY A 1 92 ? -39.734 -25.205 45.399 1.00 76.00 92 GLY A CA 1
ATOM 661 C C . GLY A 1 92 ? -38.692 -25.253 44.268 1.00 76.00 92 GLY A C 1
ATOM 662 O O . GLY A 1 92 ? -37.505 -25.499 44.492 1.00 76.00 92 GLY A O 1
ATOM 663 N N . ASN A 1 93 ? -39.127 -25.028 43.025 1.00 85.69 93 ASN A N 1
ATOM 664 C CA . ASN A 1 93 ? -38.210 -24.995 41.885 1.00 85.69 93 ASN A CA 1
ATOM 665 C C . ASN A 1 93 ? -37.420 -23.681 41.868 1.00 85.69 93 ASN A C 1
ATOM 667 O O . ASN A 1 93 ? -37.992 -22.603 41.682 1.00 85.69 93 ASN A O 1
ATOM 671 N N . ILE A 1 94 ? -36.099 -23.783 42.000 1.00 89.31 94 ILE A N 1
ATOM 672 C CA . ILE A 1 94 ? -35.166 -22.653 41.942 1.00 89.31 94 ILE A CA 1
ATOM 673 C C . ILE A 1 94 ? -34.219 -22.788 40.752 1.00 89.31 94 ILE A C 1
ATOM 675 O O . ILE A 1 94 ? -33.792 -23.887 40.402 1.00 89.31 94 ILE A O 1
ATOM 679 N N . VAL A 1 95 ? -33.861 -21.665 40.144 1.00 90.25 95 VAL A N 1
ATOM 680 C CA . VAL A 1 95 ? -32.902 -21.587 39.037 1.00 90.25 95 VAL A CA 1
ATOM 681 C C . VAL A 1 95 ? -31.678 -20.786 39.462 1.00 90.25 95 VAL A C 1
ATOM 683 O O . VAL A 1 95 ? -31.748 -19.930 40.345 1.00 90.25 95 VAL A O 1
ATOM 686 N N . ILE A 1 96 ? -30.539 -21.073 38.836 1.00 92.31 96 ILE A N 1
ATOM 687 C CA . ILE A 1 96 ? -29.297 -20.341 39.085 1.00 92.31 96 ILE A CA 1
ATOM 688 C C . ILE A 1 96 ? -29.411 -18.949 38.474 1.00 92.31 96 ILE A C 1
ATOM 690 O O . ILE A 1 96 ? -29.633 -18.820 37.272 1.00 92.31 96 ILE A O 1
ATOM 694 N N . GLN A 1 97 ? -29.210 -17.922 39.294 1.00 91.56 97 GLN A N 1
ATOM 695 C CA . GLN A 1 97 ? -29.160 -16.541 38.837 1.00 91.56 97 GLN A CA 1
ATOM 696 C C . GLN A 1 97 ? -27.724 -16.108 38.545 1.00 91.56 97 GLN A C 1
ATOM 698 O O . GLN A 1 97 ? -27.460 -15.563 37.473 1.00 91.56 97 GLN A O 1
ATOM 703 N N . ARG A 1 98 ? -26.793 -16.326 39.485 1.00 93.88 98 ARG A N 1
ATOM 704 C CA . ARG A 1 98 ? -25.402 -15.886 39.336 1.00 93.88 98 ARG A CA 1
ATOM 705 C C . ARG A 1 98 ? -24.416 -16.789 40.067 1.00 93.88 98 ARG A C 1
ATOM 707 O O . ARG A 1 98 ? -24.702 -17.267 41.163 1.00 93.88 98 ARG A O 1
ATOM 714 N N . ILE A 1 99 ? -23.254 -17.014 39.460 1.00 96.44 99 ILE A N 1
ATOM 715 C CA . ILE A 1 99 ? -22.132 -17.732 40.074 1.00 96.44 99 ILE A CA 1
ATOM 716 C C . ILE A 1 99 ? -21.075 -16.749 40.576 1.00 96.44 99 ILE A C 1
ATOM 718 O O . ILE A 1 99 ? -20.795 -15.734 39.940 1.00 96.44 99 ILE A O 1
ATOM 722 N N . PHE A 1 100 ? -20.466 -17.073 41.713 1.00 96.31 100 PHE A N 1
ATOM 723 C CA . PHE A 1 100 ? -19.411 -16.278 42.326 1.00 96.31 100 PHE A CA 1
ATOM 724 C C . PHE A 1 100 ? -18.278 -17.183 42.798 1.00 96.31 100 PHE A C 1
ATOM 726 O O . PHE A 1 100 ? -18.510 -18.271 43.329 1.00 96.31 100 PHE A O 1
ATOM 733 N N . ALA A 1 101 ? -17.049 -16.703 42.638 1.00 95.75 101 ALA A N 1
ATOM 734 C CA . ALA A 1 101 ? -15.844 -17.346 43.134 1.00 95.75 101 ALA A CA 1
ATOM 735 C C . ALA A 1 101 ? -14.880 -16.272 43.648 1.00 95.75 101 ALA A C 1
ATOM 737 O O . ALA A 1 101 ? -14.752 -15.208 43.045 1.00 95.75 101 ALA A O 1
ATOM 738 N N . GLY A 1 102 ? -14.220 -16.540 44.771 1.00 93.06 102 GLY A N 1
ATOM 739 C CA . GLY A 1 102 ? -13.276 -15.616 45.390 1.00 93.06 102 GLY A CA 1
ATOM 740 C C . GLY A 1 102 ? -12.457 -16.313 46.468 1.00 93.06 102 GLY A C 1
ATOM 741 O O . GLY A 1 102 ? -12.995 -17.065 47.278 1.00 93.06 102 GLY A O 1
ATOM 742 N N . GLY A 1 103 ? -11.138 -16.104 46.468 1.00 93.19 103 GLY A N 1
ATOM 743 C CA . GLY A 1 103 ? -10.240 -16.863 47.343 1.00 93.19 103 GLY A CA 1
ATOM 744 C C . GLY A 1 103 ? -10.420 -18.374 47.146 1.00 93.19 103 GLY A C 1
ATOM 745 O O . GLY A 1 103 ? -10.380 -18.864 46.015 1.00 93.19 103 GLY A O 1
ATOM 746 N N . ASP A 1 104 ? -10.670 -19.089 48.241 1.00 93.38 104 ASP A N 1
ATOM 747 C CA . ASP A 1 104 ? -10.949 -20.530 48.243 1.00 93.38 104 ASP A CA 1
ATOM 748 C C . ASP A 1 104 ? -12.448 -20.818 48.470 1.00 93.38 104 ASP A C 1
ATOM 750 O O . ASP A 1 104 ? -12.815 -21.843 49.040 1.00 93.38 104 ASP A O 1
ATOM 754 N N . HIS A 1 105 ? -13.323 -19.901 48.045 1.00 93.06 105 HIS A N 1
ATOM 755 C CA . HIS A 1 105 ? -14.770 -20.004 48.210 1.00 93.06 105 HIS A CA 1
ATOM 756 C C . HIS A 1 105 ? -15.512 -19.825 46.887 1.00 93.06 105 HIS A C 1
ATOM 758 O O . HIS A 1 105 ? -15.089 -19.070 46.008 1.00 93.06 105 HIS A O 1
ATOM 764 N N . CYS A 1 106 ? -16.667 -20.477 46.802 1.00 93.69 106 CYS A N 1
ATOM 765 C CA . CYS A 1 106 ? -17.651 -20.294 45.751 1.00 93.69 106 CYS A CA 1
ATOM 766 C C . CYS A 1 106 ? -19.058 -20.256 46.345 1.00 93.69 106 CYS A C 1
ATOM 768 O O . CYS A 1 106 ? -19.338 -20.886 47.366 1.00 93.69 106 CYS A O 1
ATOM 770 N N . PHE A 1 107 ? -19.950 -19.515 45.702 1.00 93.38 107 PHE A N 1
ATOM 771 C CA . PHE A 1 107 ? -21.370 -19.527 46.025 1.00 93.38 107 PHE A CA 1
ATOM 772 C C . PHE A 1 107 ? -22.191 -19.220 44.778 1.00 93.38 107 PHE A C 1
ATOM 774 O O . PHE A 1 107 ? -21.697 -18.674 43.790 1.00 93.38 107 PHE A O 1
ATOM 781 N N . VAL A 1 108 ? -23.457 -19.613 44.822 1.00 93.44 108 VAL A N 1
ATOM 782 C CA . VAL A 1 108 ? -24.402 -19.450 43.722 1.00 93.44 108 VAL A CA 1
ATOM 783 C C . VAL A 1 108 ? -25.621 -18.732 44.274 1.00 93.44 108 VAL A C 1
ATOM 785 O O . VAL A 1 108 ? -26.194 -19.185 45.265 1.00 93.44 108 VAL A O 1
ATOM 788 N N . SER A 1 109 ? -26.014 -17.616 43.662 1.00 93.12 109 SER A N 1
ATOM 789 C CA . SER A 1 109 ? -27.318 -17.019 43.935 1.00 93.12 109 SER A CA 1
ATOM 790 C C . SER A 1 109 ? -28.379 -17.721 43.096 1.00 93.12 109 SER A C 1
ATOM 792 O O . SER A 1 109 ? -28.161 -18.068 41.931 1.00 93.12 109 SER A O 1
ATOM 794 N N . VAL A 1 110 ? -29.533 -17.947 43.709 1.00 90.75 110 VAL A N 1
ATOM 795 C CA . VAL A 1 110 ? -30.664 -18.646 43.104 1.00 90.75 110 VAL A CA 1
ATOM 796 C C . VAL A 1 110 ? -31.916 -17.798 43.242 1.00 90.75 110 VAL A C 1
ATOM 798 O O . VAL A 1 110 ? -32.045 -17.019 44.185 1.00 90.75 110 VAL A O 1
ATOM 801 N N . ILE A 1 111 ? -32.837 -17.967 42.305 1.00 89.69 111 ILE A N 1
ATOM 802 C CA . ILE A 1 111 ? -34.143 -17.305 42.297 1.00 89.69 111 ILE A CA 1
ATOM 803 C C . ILE A 1 111 ? -35.242 -18.344 42.043 1.00 89.69 111 ILE A C 1
ATOM 805 O O . ILE A 1 111 ? -34.961 -19.386 41.443 1.00 89.69 111 ILE A O 1
ATOM 809 N N . PRO A 1 112 ? -36.491 -18.101 42.475 1.00 88.25 112 PRO A N 1
ATOM 810 C CA . PRO A 1 112 ? -37.614 -18.962 42.112 1.00 88.25 112 PRO A CA 1
ATOM 811 C C . PRO A 1 112 ? -37.773 -19.051 40.588 1.00 88.25 112 PRO A C 1
ATOM 813 O O . PRO A 1 112 ? -37.663 -18.036 39.905 1.00 88.25 112 PRO A O 1
ATOM 816 N N . GLN A 1 113 ? -38.087 -20.234 40.050 1.00 83.06 113 GLN A N 1
ATOM 817 C CA . GLN A 1 113 ? -38.253 -20.449 38.601 1.00 83.06 113 GLN A CA 1
ATOM 818 C C . GLN A 1 113 ? -39.330 -19.537 37.980 1.00 83.06 113 GLN A C 1
ATOM 820 O O . GLN A 1 113 ? -39.237 -19.182 36.812 1.00 83.06 113 GLN A O 1
ATOM 825 N N . GLN A 1 114 ? -40.343 -19.151 38.761 1.00 79.75 114 GLN A N 1
ATOM 826 C CA . GLN A 1 114 ? -41.445 -18.275 38.338 1.00 79.75 114 GLN A CA 1
ATOM 827 C C . GLN A 1 114 ? -41.151 -16.776 38.540 1.00 79.75 114 GLN A C 1
ATOM 829 O O . GLN A 1 114 ? -42.050 -15.949 38.403 1.00 79.75 114 GLN A O 1
ATOM 834 N N . SER A 1 115 ? -39.926 -16.409 38.926 1.00 79.62 115 SER A N 1
ATOM 835 C CA . SER A 1 115 ? -39.546 -15.007 39.098 1.00 79.62 115 SER A CA 1
ATOM 836 C C . SER A 1 115 ? -39.527 -14.265 37.758 1.00 79.62 115 SER A C 1
ATOM 838 O O . SER A 1 115 ? -39.231 -14.844 36.716 1.00 79.62 115 SER A O 1
ATOM 840 N N . THR A 1 116 ? -39.799 -12.960 37.795 1.00 76.00 116 THR A N 1
ATOM 841 C CA . THR A 1 116 ? -39.628 -12.059 36.645 1.00 76.00 116 THR A CA 1
ATOM 842 C C . THR A 1 116 ? -38.158 -11.778 36.330 1.00 76.00 116 THR A C 1
ATOM 844 O O . THR A 1 116 ? -37.849 -11.325 35.232 1.00 76.00 116 THR A O 1
ATOM 847 N N . ALA A 1 117 ? -37.247 -12.030 37.276 1.00 76.56 117 ALA A N 1
ATOM 848 C CA . ALA A 1 117 ? -35.816 -11.863 37.068 1.00 76.56 117 ALA A CA 1
ATOM 849 C C . ALA A 1 117 ? -35.251 -13.023 36.232 1.00 76.56 117 ALA A C 1
ATOM 851 O O . ALA A 1 117 ? -35.482 -14.191 36.542 1.00 76.56 117 ALA A O 1
ATOM 852 N N . SER A 1 118 ? -34.474 -12.712 35.196 1.00 77.19 118 SER A N 1
ATOM 853 C CA . SER A 1 118 ? -33.741 -13.709 34.415 1.00 77.19 118 SER A CA 1
ATOM 854 C C . SER A 1 118 ? -32.380 -14.034 35.053 1.00 77.19 118 SER A C 1
ATOM 856 O O . SER A 1 118 ? -31.814 -13.215 35.790 1.00 77.19 118 SER A O 1
ATOM 858 N N . PRO A 1 119 ? -31.819 -15.230 34.789 1.00 81.88 119 PRO A N 1
ATOM 859 C CA . PRO A 1 119 ? -30.409 -15.496 35.043 1.00 81.88 119 PRO A CA 1
ATOM 860 C C . PRO A 1 119 ? -29.529 -14.442 34.373 1.00 81.88 119 PRO A C 1
ATOM 862 O O . PRO A 1 119 ? -29.778 -14.065 33.231 1.00 81.88 119 PRO A O 1
ATOM 865 N N . TYR A 1 120 ? -28.496 -13.98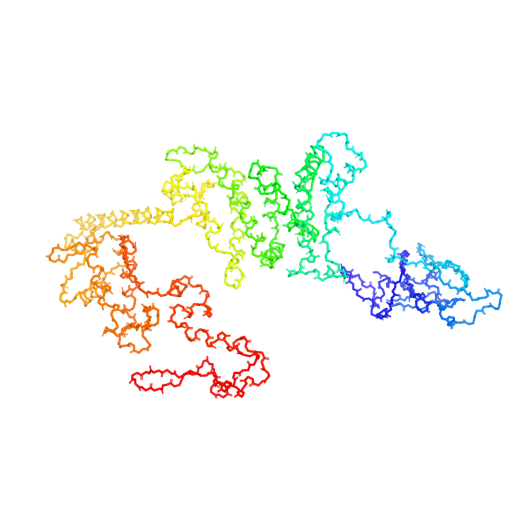4 35.079 1.00 86.88 120 TYR A N 1
ATOM 866 C CA . TYR A 1 120 ? -27.577 -12.991 34.534 1.00 86.88 120 TYR A CA 1
ATOM 867 C C . TYR A 1 120 ? -26.795 -13.590 33.355 1.00 86.88 120 TYR A C 1
ATOM 869 O O . TYR A 1 120 ? -26.336 -14.735 33.429 1.00 86.88 120 TYR A O 1
ATOM 877 N N . ASP A 1 121 ? -26.620 -12.834 32.280 1.00 89.56 121 ASP A N 1
ATOM 878 C CA . ASP A 1 121 ? -25.807 -13.244 31.140 1.00 89.56 121 ASP A CA 1
ATOM 879 C C . ASP A 1 121 ? -24.662 -12.249 30.972 1.00 89.56 121 ASP A C 1
ATOM 881 O O . ASP A 1 121 ? -24.881 -11.099 30.617 1.00 89.56 121 ASP A O 1
ATOM 885 N N . CYS A 1 122 ? -23.427 -12.675 31.246 1.00 88.06 122 CYS A N 1
ATOM 886 C CA . CYS A 1 122 ? -22.249 -11.817 31.104 1.00 88.06 122 CYS A CA 1
ATOM 887 C C . CYS A 1 122 ? -21.919 -11.494 29.636 1.00 88.06 122 CYS A C 1
ATOM 889 O O . CYS A 1 122 ? -20.945 -10.789 29.383 1.00 88.06 122 CYS A O 1
ATOM 891 N N . ARG A 1 123 ? -22.666 -12.051 28.676 1.00 84.81 123 ARG A N 1
ATOM 892 C CA . ARG A 1 123 ? -22.569 -11.710 27.253 1.00 84.81 123 ARG A CA 1
ATOM 893 C C . ARG A 1 123 ? -23.453 -10.514 26.896 1.00 84.81 123 ARG A C 1
ATOM 895 O O . ARG A 1 123 ? -23.146 -9.822 25.932 1.00 84.81 123 ARG A O 1
ATOM 902 N N . ASP A 1 124 ? -24.492 -10.264 27.691 1.00 84.62 124 ASP A N 1
ATOM 903 C CA . ASP A 1 124 ? -25.381 -9.115 27.550 1.00 84.62 124 ASP A CA 1
ATOM 904 C C . ASP A 1 124 ? -24.795 -7.963 28.369 1.00 84.62 124 ASP A C 1
ATOM 906 O O . ASP A 1 124 ? -25.028 -7.820 29.572 1.00 84.62 124 ASP A O 1
ATOM 910 N N . LEU A 1 125 ? -23.948 -7.171 27.721 1.00 79.50 125 LEU A N 1
ATOM 911 C CA . LEU A 1 125 ? -23.289 -6.041 28.357 1.00 79.50 125 LEU A CA 1
ATOM 912 C C . LEU A 1 125 ? -24.206 -4.812 28.326 1.00 79.50 125 LEU A C 1
ATOM 914 O O . LEU A 1 125 ? -24.866 -4.540 27.324 1.00 79.50 125 LEU A O 1
ATOM 918 N N . SER A 1 126 ? -24.244 -4.060 29.423 1.00 80.00 126 SER A N 1
ATOM 919 C CA . SER A 1 126 ? -25.040 -2.836 29.512 1.00 80.00 126 SER A CA 1
ATOM 920 C C . SER A 1 126 ? -24.394 -1.695 28.720 1.00 80.00 126 SER A C 1
ATOM 922 O O . SER A 1 126 ? -23.169 -1.651 28.577 1.00 80.00 126 SER A O 1
ATOM 924 N N . GLU A 1 127 ? -25.207 -0.763 28.214 1.00 76.81 127 GLU A N 1
ATOM 925 C CA . GLU A 1 127 ? -24.744 0.345 27.359 1.00 76.81 127 GLU A CA 1
ATOM 926 C C . GLU A 1 127 ? -23.661 1.207 28.031 1.00 76.81 127 GLU A C 1
ATOM 928 O O . GLU A 1 127 ? -22.710 1.626 27.379 1.00 76.81 127 GLU A O 1
ATOM 933 N N . ASP A 1 128 ? -23.737 1.391 29.350 1.00 79.44 128 ASP A N 1
ATOM 934 C CA . ASP A 1 128 ? -22.777 2.144 30.169 1.00 79.44 128 ASP A CA 1
ATOM 935 C C . ASP A 1 128 ? -21.416 1.449 30.348 1.00 79.44 128 ASP A C 1
ATOM 937 O O . ASP A 1 128 ? -20.457 2.067 30.809 1.00 79.44 128 ASP A O 1
ATOM 941 N N . THR A 1 129 ? -21.311 0.172 29.976 1.00 81.75 129 THR A N 1
ATOM 942 C CA . THR A 1 129 ? -20.058 -0.602 30.021 1.00 81.75 129 THR A CA 1
ATOM 943 C C . THR A 1 129 ? -19.411 -0.770 28.646 1.00 81.75 129 THR A C 1
ATOM 945 O O . THR A 1 129 ? -18.349 -1.388 28.547 1.00 81.75 129 THR A O 1
ATOM 948 N N . GLN A 1 130 ? -20.038 -0.247 27.585 1.00 82.62 130 GLN A N 1
ATOM 949 C CA . GLN A 1 130 ? -19.530 -0.355 26.218 1.00 82.62 130 GLN A CA 1
ATOM 950 C C . GLN A 1 130 ? -18.481 0.708 25.900 1.00 82.62 130 GLN A C 1
ATOM 952 O O . GLN A 1 130 ? -18.478 1.813 26.443 1.00 82.62 130 GLN A O 1
ATOM 957 N N . ILE A 1 131 ? -17.589 0.369 24.968 1.00 88.81 131 ILE A N 1
ATOM 958 C CA . ILE A 1 131 ? -16.729 1.364 24.329 1.00 88.81 131 ILE A CA 1
ATOM 959 C C . ILE A 1 131 ? -17.593 2.359 23.550 1.00 88.81 131 ILE A C 1
ATOM 961 O O . ILE A 1 131 ? -18.612 1.990 22.965 1.00 88.81 131 ILE A O 1
ATOM 965 N N . LEU A 1 132 ? -17.175 3.623 23.521 1.00 92.25 132 LEU A N 1
ATOM 966 C CA . LEU A 1 132 ? -17.866 4.628 22.726 1.00 92.25 132 LEU A CA 1
ATOM 967 C C . LEU A 1 132 ? -17.664 4.330 21.242 1.00 92.25 132 LEU A C 1
ATOM 969 O O . LEU A 1 132 ? -16.537 4.158 20.776 1.00 92.25 132 LEU A O 1
ATOM 973 N N . VAL A 1 133 ? -18.765 4.303 20.500 1.00 93.94 133 VAL A N 1
ATOM 974 C CA . VAL A 1 133 ? -18.758 4.109 19.051 1.00 93.94 133 VAL A CA 1
ATOM 975 C C . VAL A 1 133 ? -19.460 5.265 18.363 1.00 93.94 133 VAL A C 1
ATOM 977 O O . VAL A 1 133 ? -20.419 5.829 18.890 1.00 93.94 133 VAL A O 1
ATOM 980 N N . ILE A 1 134 ? -18.981 5.621 17.176 1.00 95.62 134 ILE A N 1
ATOM 981 C CA . ILE A 1 134 ? -19.644 6.592 16.315 1.00 95.62 134 ILE A CA 1
ATOM 982 C C . ILE A 1 134 ? -20.513 5.860 15.295 1.00 95.62 134 ILE A C 1
ATOM 984 O O . ILE A 1 134 ? -20.073 4.927 14.623 1.00 95.62 134 ILE A O 1
ATOM 988 N N . THR A 1 135 ? -21.763 6.292 15.176 1.00 94.25 135 THR A N 1
ATOM 989 C CA . THR A 1 135 ? -22.688 5.814 14.147 1.00 94.25 135 THR A CA 1
ATOM 990 C C . THR A 1 135 ? -22.787 6.832 13.019 1.00 94.25 135 THR A C 1
ATOM 992 O O . THR A 1 135 ? -22.532 8.023 13.217 1.00 94.25 135 THR A O 1
ATOM 995 N N . GLU A 1 136 ? -23.209 6.386 11.837 1.00 95.94 136 GLU A N 1
ATOM 996 C CA . GLU A 1 136 ? -23.480 7.288 10.712 1.00 95.94 136 GLU A CA 1
ATOM 997 C C . GLU A 1 136 ? -24.512 8.355 11.082 1.00 95.94 136 GLU A C 1
ATOM 999 O O . GLU A 1 136 ? -24.271 9.539 10.864 1.00 95.94 136 GLU A O 1
ATOM 1004 N N . SER A 1 137 ? -25.601 7.977 11.761 1.00 97.06 137 SER A N 1
ATOM 1005 C CA . SER A 1 137 ? -26.622 8.926 12.219 1.00 97.06 137 SER A CA 1
ATOM 1006 C C . SER A 1 137 ? -26.061 9.990 13.168 1.00 97.06 137 SER A C 1
ATOM 1008 O O . SER A 1 137 ? -26.462 11.155 13.109 1.00 97.06 137 SER A O 1
ATOM 1010 N N . TYR A 1 138 ? -25.118 9.616 14.041 1.00 96.44 138 TYR A N 1
ATOM 1011 C CA . TYR A 1 138 ? -24.455 10.579 14.916 1.00 96.44 138 TYR A CA 1
ATOM 1012 C C . TYR A 1 138 ? -23.517 11.490 14.119 1.00 96.44 138 TYR A C 1
ATOM 1014 O O . TYR A 1 138 ? -23.574 12.708 14.284 1.00 96.44 138 TYR A O 1
ATOM 1022 N N . ALA A 1 139 ? -22.730 10.947 13.188 1.00 97.19 139 ALA A N 1
ATOM 1023 C CA . ALA A 1 139 ? -21.884 11.746 12.303 1.00 97.19 139 ALA A CA 1
ATOM 1024 C C . ALA A 1 139 ? -22.699 12.729 11.437 1.00 97.19 139 ALA A C 1
ATOM 1026 O O . ALA A 1 139 ? -22.293 13.878 11.263 1.00 97.19 139 ALA A O 1
ATOM 1027 N N . GLU A 1 140 ? -23.889 12.341 10.968 1.00 97.56 140 GLU A N 1
ATOM 1028 C CA . GLU A 1 140 ? -24.824 13.252 10.300 1.00 97.56 140 GLU A CA 1
ATOM 1029 C C . GLU A 1 140 ? -25.332 14.364 11.223 1.00 97.56 140 GLU A C 1
ATOM 1031 O O . GLU A 1 140 ? -25.562 15.489 10.777 1.00 97.56 140 GLU A O 1
ATOM 1036 N N . SER A 1 141 ? -25.569 14.062 12.502 1.00 96.75 141 SER A N 1
ATOM 1037 C CA . SER A 1 141 ? -25.969 15.082 13.476 1.00 96.75 141 SER A CA 1
ATOM 1038 C C . SER A 1 141 ? -24.848 16.104 13.697 1.00 96.75 141 SER A C 1
ATOM 1040 O O . SER A 1 141 ? -25.109 17.305 13.677 1.00 96.75 141 SER A O 1
ATOM 1042 N N . LEU A 1 142 ? -23.590 15.645 13.767 1.00 96.12 142 LEU A N 1
ATOM 1043 C CA . LEU A 1 142 ? -22.415 16.513 13.861 1.00 96.12 142 LEU A CA 1
ATOM 1044 C C . LEU A 1 142 ? -22.279 17.398 12.619 1.00 96.12 142 LEU A C 1
ATOM 1046 O O . LEU A 1 142 ? -22.071 18.601 12.754 1.00 96.12 142 LEU A O 1
ATOM 1050 N N . ALA A 1 143 ? -22.456 16.831 11.423 1.00 95.56 143 ALA A N 1
ATOM 1051 C CA . ALA A 1 143 ? -22.400 17.569 10.161 1.00 95.56 143 ALA A CA 1
ATOM 1052 C C . ALA A 1 143 ? -23.481 18.660 10.048 1.00 95.56 143 ALA A C 1
ATOM 1054 O O . ALA A 1 143 ? -23.265 19.668 9.384 1.00 95.56 143 ALA A O 1
ATOM 1055 N N . ARG A 1 144 ? -24.628 18.489 10.720 1.00 95.12 144 ARG A N 1
ATOM 1056 C CA . ARG A 1 144 ? -25.709 19.489 10.798 1.00 95.12 144 ARG A CA 1
ATOM 1057 C C . ARG A 1 144 ? -25.473 20.580 11.848 1.00 95.12 144 ARG A C 1
ATOM 1059 O O . ARG A 1 144 ? -26.283 21.502 11.942 1.00 95.12 144 ARG A O 1
ATOM 1066 N N . THR A 1 145 ? -24.399 20.494 12.635 1.00 94.19 145 THR A N 1
ATOM 1067 C CA . THR A 1 145 ? -24.082 21.505 13.652 1.00 94.19 145 THR A CA 1
ATOM 1068 C C . THR A 1 145 ? -23.800 22.853 12.978 1.00 94.19 145 THR A C 1
ATOM 1070 O O . THR A 1 145 ? -22.971 22.899 12.065 1.00 94.19 145 THR A O 1
ATOM 1073 N N . PRO A 1 146 ? -24.431 23.958 13.423 1.00 92.88 146 PRO A N 1
ATOM 1074 C CA . PRO A 1 146 ? -24.188 25.285 12.868 1.00 92.88 146 PRO A CA 1
ATOM 1075 C C . PRO A 1 146 ? -22.705 25.676 12.883 1.00 92.88 146 PRO A C 1
ATOM 1077 O O . PRO A 1 146 ? -21.973 25.370 13.831 1.00 92.88 146 PRO A O 1
ATOM 1080 N N . CYS A 1 147 ? -22.269 26.389 11.843 1.00 91.38 147 CYS A N 1
ATOM 1081 C CA . CYS A 1 147 ? -20.891 26.861 11.710 1.00 91.38 147 CYS A CA 1
ATOM 1082 C C . CYS A 1 147 ? -20.479 27.811 12.851 1.00 91.38 147 CYS A C 1
ATOM 1084 O O . CYS A 1 147 ? -19.342 27.753 13.323 1.00 91.38 147 CYS A O 1
ATOM 1086 N N . GLU A 1 148 ? -21.422 28.624 13.334 1.00 87.62 148 GLU A N 1
ATOM 1087 C CA . GLU A 1 148 ? -21.269 29.551 14.451 1.00 87.62 148 GLU A CA 1
ATOM 1088 C C . GLU A 1 148 ? -22.190 29.155 15.611 1.00 87.62 148 GLU A C 1
ATOM 1090 O O . GLU A 1 148 ? -23.363 28.839 15.414 1.00 87.62 148 GLU A O 1
ATOM 1095 N N . GLY A 1 149 ? -21.662 29.188 16.834 1.00 85.38 149 GLY A N 1
ATOM 1096 C CA . GLY A 1 149 ? -22.412 28.863 18.046 1.00 85.38 149 GLY A CA 1
ATOM 1097 C C . GLY A 1 149 ? -21.614 28.010 19.026 1.00 85.38 149 GLY A C 1
ATOM 1098 O O . GLY A 1 149 ? -20.593 27.415 18.677 1.00 85.38 149 GLY A O 1
ATOM 1099 N N . ALA A 1 150 ? -22.081 27.975 20.274 1.00 88.00 150 ALA A N 1
ATOM 1100 C CA . ALA A 1 150 ? -21.533 27.078 21.282 1.00 88.00 150 ALA A CA 1
ATOM 1101 C C . ALA A 1 150 ? -21.925 25.631 20.956 1.00 88.00 150 ALA A C 1
ATOM 1103 O O . ALA A 1 150 ? -23.071 25.357 20.600 1.00 88.00 150 ALA A O 1
ATOM 1104 N N . VAL A 1 151 ? -20.965 24.720 21.084 1.00 93.31 151 VAL A N 1
ATOM 1105 C CA . VAL A 1 151 ? -21.189 23.276 20.967 1.00 93.31 151 VAL A CA 1
ATOM 1106 C C . VAL A 1 151 ? -21.395 22.722 22.367 1.00 93.31 151 VAL A C 1
ATOM 1108 O O . VAL A 1 151 ? -20.734 23.167 23.306 1.00 93.31 151 VAL A O 1
ATOM 1111 N N . ASP A 1 152 ? -22.309 21.766 22.496 1.00 94.06 152 ASP A N 1
ATOM 1112 C CA . ASP A 1 152 ? -22.532 21.056 23.749 1.00 94.06 152 ASP A CA 1
ATOM 1113 C C . ASP A 1 152 ? -21.220 20.429 24.259 1.00 94.06 152 ASP A C 1
ATOM 1115 O O . ASP A 1 152 ? -20.475 19.790 23.507 1.00 94.06 152 ASP A O 1
ATOM 1119 N N . GLN A 1 153 ? -20.930 20.625 25.543 1.00 95.38 153 GLN A N 1
ATOM 1120 C CA . GLN A 1 153 ? -19.723 20.111 26.178 1.00 95.38 153 GLN A CA 1
ATOM 1121 C C . GLN A 1 153 ? -19.682 18.578 26.164 1.00 95.38 153 GLN A C 1
ATOM 1123 O O . GLN A 1 153 ? -18.596 17.998 26.062 1.00 95.38 153 GLN A O 1
ATOM 1128 N N . ASP A 1 154 ? -20.843 17.923 26.213 1.00 94.44 154 ASP A N 1
ATOM 1129 C CA . ASP A 1 154 ? -20.946 16.466 26.152 1.00 94.44 154 ASP A CA 1
ATOM 1130 C C . ASP A 1 154 ? -20.540 15.948 24.767 1.00 94.44 154 ASP A C 1
ATOM 1132 O O . ASP A 1 154 ? -19.813 14.960 24.658 1.00 94.44 154 ASP A O 1
ATOM 1136 N N . VAL A 1 155 ? -20.898 16.675 23.699 1.00 95.50 155 VAL A N 1
ATOM 1137 C CA . VAL A 1 155 ? -20.467 16.361 22.327 1.00 95.50 155 VAL A CA 1
ATOM 1138 C C . VAL A 1 155 ? -18.952 16.497 22.196 1.00 95.50 155 VAL A C 1
ATOM 1140 O O . VAL A 1 155 ? -18.303 15.614 21.635 1.00 95.50 155 VAL A O 1
ATOM 1143 N N . LEU A 1 156 ? -18.364 17.571 22.731 1.00 96.62 156 LEU A N 1
ATOM 1144 C CA . LEU A 1 156 ? -16.910 17.763 22.691 1.00 96.62 156 LEU A CA 1
ATOM 1145 C C . LEU A 1 156 ? -16.172 16.672 23.479 1.00 96.62 156 LEU A C 1
ATOM 1147 O O . LEU A 1 156 ? -15.168 16.151 23.001 1.00 96.62 156 LEU A O 1
ATOM 1151 N N . THR A 1 157 ? -16.703 16.284 24.639 1.00 96.44 157 THR A N 1
ATOM 1152 C CA . THR A 1 157 ? -16.125 15.242 25.501 1.00 96.44 157 THR A CA 1
ATOM 1153 C C . THR A 1 157 ? -16.238 13.858 24.857 1.00 96.44 157 THR A C 1
ATOM 1155 O O . THR A 1 157 ? -15.292 13.066 24.907 1.00 96.44 157 THR A O 1
ATOM 1158 N N . PHE A 1 158 ? -17.359 13.578 24.183 1.00 96.19 158 PHE A N 1
ATOM 1159 C CA . PHE A 1 158 ? -17.524 12.381 23.361 1.00 96.19 158 PHE A CA 1
ATOM 1160 C C . PHE A 1 158 ? -16.468 12.327 22.253 1.00 96.19 158 PHE A C 1
ATOM 1162 O O . PHE A 1 158 ? -15.762 11.329 22.131 1.00 96.19 158 PHE A O 1
ATOM 1169 N N . LEU A 1 159 ? -16.329 13.401 21.467 1.00 97.31 159 LEU A N 1
ATOM 1170 C CA . LEU A 1 159 ? -15.377 13.465 20.355 1.00 97.31 159 LEU A CA 1
ATOM 1171 C C . LEU A 1 159 ? -13.937 13.303 20.834 1.00 97.31 159 LEU A C 1
ATOM 1173 O O . LEU A 1 159 ? -13.161 12.578 20.215 1.00 97.31 159 LEU A O 1
ATOM 1177 N N . GLU A 1 160 ? -13.595 13.949 21.946 1.00 97.00 160 GLU A N 1
ATOM 1178 C CA . GLU A 1 160 ? -12.280 13.835 22.558 1.00 97.00 160 GLU A CA 1
ATOM 1179 C C . GLU A 1 160 ? -11.981 12.390 22.978 1.00 97.00 160 GLU A C 1
ATOM 1181 O O . GLU A 1 160 ? -10.935 11.845 22.633 1.00 97.00 160 GLU A O 1
ATOM 1186 N N . THR A 1 161 ? -12.920 11.735 23.663 1.00 94.62 161 THR A N 1
ATOM 1187 C CA . THR A 1 161 ? -12.762 10.340 24.104 1.00 94.62 161 THR A CA 1
ATOM 1188 C C . THR A 1 161 ? -12.674 9.384 22.913 1.00 94.62 161 THR A C 1
ATOM 1190 O O . THR A 1 161 ? -11.813 8.503 22.876 1.00 94.62 161 THR A O 1
ATOM 1193 N N . PHE A 1 162 ? -13.535 9.589 21.915 1.00 96.06 162 PHE A N 1
ATOM 1194 C CA . PHE A 1 162 ? -13.614 8.769 20.716 1.00 96.06 162 PHE A CA 1
ATOM 1195 C C . PHE A 1 162 ? -12.327 8.842 19.880 1.00 96.06 162 PHE A C 1
ATOM 1197 O O . PHE A 1 162 ? -11.687 7.819 19.644 1.00 96.06 162 PHE A O 1
ATOM 1204 N N . PHE A 1 163 ? -11.907 10.044 19.462 1.00 96.38 163 PHE A N 1
ATOM 1205 C CA . PHE A 1 163 ? -10.780 10.205 18.535 1.00 96.38 163 PHE A CA 1
ATOM 1206 C C . PHE A 1 163 ? -9.411 9.958 19.170 1.00 96.38 163 PHE A C 1
ATOM 1208 O O . PHE A 1 163 ? -8.448 9.749 18.436 1.00 96.38 163 PHE A O 1
ATOM 1215 N N . LYS A 1 164 ? -9.300 9.955 20.504 1.00 94.19 164 LYS A N 1
ATOM 1216 C CA . LYS A 1 164 ? -8.065 9.576 21.213 1.00 94.19 164 LYS A CA 1
ATOM 1217 C C . LYS A 1 164 ? -7.894 8.062 21.363 1.00 94.19 164 LYS A C 1
ATOM 1219 O O . LYS A 1 164 ? -6.783 7.604 21.620 1.00 94.19 164 LYS A O 1
ATOM 1224 N N . SER A 1 165 ? -8.969 7.284 21.232 1.00 94.12 165 SER A N 1
ATOM 1225 C CA . SER A 1 165 ? -8.981 5.855 21.554 1.00 94.12 165 SER A CA 1
ATOM 1226 C C . SER A 1 165 ? -8.909 4.976 20.303 1.00 94.12 165 SER A C 1
ATOM 1228 O O . SER A 1 165 ? -9.817 4.975 19.470 1.00 94.12 165 SER A O 1
ATOM 1230 N N . LEU A 1 166 ? -7.855 4.151 20.215 1.00 94.25 166 LEU A N 1
ATOM 1231 C CA . LEU A 1 166 ? -7.735 3.111 19.184 1.00 94.25 166 LEU A CA 1
ATOM 1232 C C . LEU A 1 166 ? -8.935 2.156 19.225 1.00 94.25 166 LEU A C 1
ATOM 1234 O O . LEU A 1 166 ? -9.488 1.828 18.175 1.00 94.25 166 LEU A O 1
ATOM 1238 N N . SER A 1 167 ? -9.375 1.766 20.422 1.00 92.56 167 SER A N 1
ATOM 1239 C CA . SER A 1 167 ? -10.474 0.820 20.616 1.00 92.56 167 SER A CA 1
ATOM 1240 C C . SER A 1 167 ? -11.823 1.403 20.189 1.00 92.56 167 SER A C 1
ATOM 1242 O O . SER A 1 167 ? -12.601 0.699 19.556 1.00 92.56 167 SER A O 1
ATOM 1244 N N . CYS A 1 168 ? -12.084 2.692 20.447 1.00 95.38 168 CYS A N 1
ATOM 1245 C CA . CYS A 1 168 ? -13.322 3.353 20.006 1.00 95.38 168 CYS A CA 1
ATOM 1246 C C . CYS A 1 168 ? -13.401 3.450 18.473 1.00 95.38 168 CYS A C 1
ATOM 1248 O O . CYS A 1 168 ? -14.421 3.096 17.869 1.00 95.38 168 CYS A O 1
ATOM 1250 N N . LEU A 1 169 ? -12.300 3.863 17.830 1.00 95.06 169 LEU A N 1
ATOM 1251 C CA . LEU A 1 169 ? -12.193 3.885 16.367 1.00 95.06 169 LEU A CA 1
ATOM 1252 C C . LEU A 1 169 ? -12.383 2.493 15.769 1.00 95.06 169 LEU A C 1
ATOM 1254 O O . LEU A 1 169 ? -13.136 2.335 14.815 1.00 95.06 169 LEU A O 1
ATOM 1258 N N . ASN A 1 170 ? -11.732 1.482 16.343 1.00 93.94 170 ASN A N 1
ATOM 1259 C CA . ASN A 1 170 ? -11.888 0.104 15.898 1.00 93.94 170 ASN A CA 1
ATOM 1260 C C . ASN A 1 170 ? -13.335 -0.362 16.039 1.00 93.94 170 ASN A C 1
ATOM 1262 O O . ASN A 1 170 ? -13.933 -0.755 15.044 1.00 93.94 170 ASN A O 1
ATOM 1266 N N . GLY A 1 171 ? -13.903 -0.264 17.243 1.00 92.75 171 GLY A N 1
ATOM 1267 C CA . GLY A 1 171 ? -15.249 -0.735 17.566 1.00 92.75 171 GLY A CA 1
ATOM 1268 C C . GLY A 1 171 ? -16.352 -0.139 16.696 1.00 92.75 171 GLY A C 1
ATOM 1269 O O . GLY A 1 171 ? -17.346 -0.806 16.434 1.00 92.75 171 GLY A O 1
ATOM 1270 N N . SER A 1 172 ? -16.161 1.080 16.190 1.00 95.62 172 SER A N 1
ATOM 1271 C CA . SER A 1 172 ? -17.141 1.739 15.311 1.00 95.62 172 SER A CA 1
ATOM 1272 C C . SER A 1 172 ? -17.204 1.144 13.906 1.00 95.62 172 SER A C 1
ATOM 1274 O O . SER A 1 172 ? -18.239 1.234 13.241 1.00 95.62 172 SER A O 1
ATOM 1276 N N . PHE A 1 173 ? -16.106 0.534 13.461 1.00 95.94 173 PHE A N 1
ATOM 1277 C CA . PHE A 1 173 ? -15.910 0.089 12.083 1.00 95.94 173 PHE A CA 1
ATOM 1278 C C . PHE A 1 173 ? -15.591 -1.406 11.988 1.00 95.94 173 PHE A C 1
ATOM 1280 O O . PHE A 1 173 ? -15.031 -1.846 10.992 1.00 95.94 173 PHE A O 1
ATOM 1287 N N . LEU A 1 174 ? -15.894 -2.214 13.007 1.00 93.69 174 LEU A N 1
ATOM 1288 C CA . LEU A 1 174 ? -15.784 -3.671 12.886 1.00 93.69 174 LEU A CA 1
ATOM 1289 C C . LEU A 1 174 ? -16.906 -4.223 12.006 1.00 93.69 174 LEU A C 1
ATOM 1291 O O . LEU A 1 174 ? -18.025 -3.721 12.042 1.00 93.69 174 LEU A O 1
ATOM 1295 N N . LEU A 1 175 ? -16.612 -5.294 11.263 1.00 92.19 175 LEU A N 1
ATOM 1296 C CA . LEU A 1 175 ? -17.644 -6.040 10.543 1.00 92.19 175 LEU A CA 1
ATOM 1297 C C . LEU A 1 175 ? -18.661 -6.646 11.524 1.00 92.19 175 LEU A C 1
ATOM 1299 O O . LEU A 1 175 ? -18.284 -7.303 12.511 1.00 92.19 175 LEU A O 1
ATOM 1303 N N . ASP A 1 176 ? -19.939 -6.473 11.192 1.00 86.69 176 ASP A N 1
ATOM 1304 C CA . ASP A 1 176 ? -21.084 -6.995 11.937 1.00 86.69 176 ASP A CA 1
ATOM 1305 C C . ASP A 1 176 ? -21.161 -8.535 11.902 1.00 86.69 176 ASP A C 1
ATOM 1307 O O . ASP A 1 176 ? -20.386 -9.223 11.230 1.00 86.69 176 ASP A O 1
ATOM 1311 N N . ASN A 1 177 ? -22.103 -9.104 12.666 1.00 79.06 177 ASN A N 1
ATOM 1312 C CA . ASN A 1 177 ? -22.404 -10.545 12.714 1.00 79.06 177 ASN A CA 1
ATOM 1313 C C . ASN A 1 177 ? -21.191 -11.443 13.025 1.00 79.06 177 ASN A C 1
ATOM 1315 O O . ASN A 1 177 ? -21.130 -12.603 12.619 1.00 79.06 177 ASN A O 1
ATOM 1319 N N . GLY A 1 178 ? -20.208 -10.906 13.751 1.00 71.94 178 GLY A N 1
ATOM 1320 C CA . GLY A 1 178 ? -18.987 -11.625 14.100 1.00 71.94 178 GLY A CA 1
ATOM 1321 C C . GLY A 1 178 ? -17.983 -11.768 12.953 1.00 71.94 178 GLY A C 1
ATOM 1322 O O . GLY A 1 178 ? -17.001 -12.492 13.111 1.00 71.94 178 GLY A O 1
ATOM 1323 N N . GLY A 1 179 ? -18.166 -11.060 11.832 1.00 74.56 179 GLY A N 1
ATOM 1324 C CA . GLY A 1 179 ? -17.205 -11.043 10.725 1.00 74.56 179 GLY A CA 1
ATOM 1325 C C . GLY A 1 179 ? -15.800 -10.619 11.169 1.00 74.56 179 GLY A C 1
ATOM 1326 O O . GLY A 1 179 ? -14.798 -11.145 10.687 1.00 74.56 179 GLY A O 1
ATOM 1327 N N . HIS A 1 180 ? -15.706 -9.743 12.173 1.00 78.12 180 HIS A N 1
ATOM 1328 C CA . HIS A 1 180 ? -14.427 -9.311 12.737 1.00 78.12 180 HIS A CA 1
ATOM 1329 C C . HIS A 1 180 ? -13.705 -10.377 13.585 1.00 78.12 180 HIS A C 1
ATOM 1331 O O . HIS A 1 180 ? -12.496 -10.242 13.801 1.00 78.12 180 HIS A O 1
ATOM 1337 N N . TYR A 1 181 ? -14.390 -11.435 14.051 1.00 76.75 181 TYR A N 1
ATOM 1338 C CA . TYR A 1 181 ? -13.757 -12.539 14.790 1.00 76.75 181 TYR A CA 1
ATOM 1339 C C . TYR A 1 181 ? -12.869 -13.417 13.893 1.00 76.75 181 TYR A C 1
ATOM 1341 O O . TYR A 1 181 ? -12.026 -14.151 14.403 1.00 76.75 181 TYR A O 1
ATOM 1349 N N . TYR A 1 182 ? -12.984 -13.284 12.566 1.00 73.94 182 TYR A N 1
ATOM 1350 C CA . TYR A 1 182 ? -12.115 -13.927 11.573 1.00 73.94 182 TYR A CA 1
ATOM 1351 C C . TYR A 1 182 ? -10.911 -13.059 11.170 1.00 73.94 182 TYR A C 1
ATOM 1353 O O . TYR A 1 182 ? -10.364 -13.204 10.075 1.00 73.94 182 TYR A O 1
ATOM 1361 N N . CYS A 1 183 ? -10.482 -12.141 12.041 1.00 85.81 183 CYS A N 1
ATOM 1362 C CA . CYS A 1 183 ? -9.292 -11.336 11.794 1.00 85.81 183 CYS A CA 1
ATOM 1363 C C . CYS A 1 183 ? -8.051 -12.230 11.664 1.00 85.81 183 CYS A C 1
ATOM 1365 O O . CYS A 1 183 ? -7.687 -12.961 12.583 1.00 85.81 183 CYS A O 1
ATOM 1367 N N . THR A 1 184 ? -7.374 -12.148 10.524 1.00 89.56 184 THR A N 1
ATOM 1368 C CA . THR A 1 184 ? -6.180 -12.937 10.199 1.00 89.56 184 THR A CA 1
ATOM 1369 C C . THR A 1 184 ? -5.157 -12.069 9.473 1.00 89.56 184 THR A C 1
ATOM 1371 O O . THR A 1 184 ? -5.400 -10.903 9.171 1.00 89.56 184 THR A O 1
ATOM 1374 N N . SER A 1 185 ? -4.010 -12.646 9.113 1.00 88.50 185 SER A N 1
ATOM 1375 C CA . SER A 1 185 ? -3.031 -11.971 8.254 1.00 88.50 185 SER A CA 1
ATOM 1376 C C . SER A 1 185 ? -3.583 -11.562 6.882 1.00 88.50 185 SER A C 1
ATOM 1378 O O . SER A 1 185 ? -2.992 -10.696 6.249 1.00 88.50 185 SER A O 1
ATOM 1380 N N . LYS A 1 186 ? -4.701 -12.154 6.435 1.00 87.81 186 LYS A N 1
ATOM 1381 C CA . LYS A 1 186 ? -5.353 -11.856 5.151 1.00 87.81 186 LYS A CA 1
ATOM 1382 C C . LYS A 1 186 ? -6.635 -11.034 5.286 1.00 87.81 186 LYS A C 1
ATOM 1384 O O . LYS A 1 186 ? -6.994 -10.334 4.351 1.00 87.81 186 LYS A O 1
ATOM 1389 N N . HIS A 1 187 ? -7.305 -11.096 6.436 1.00 90.62 187 HIS A N 1
ATOM 1390 C CA . HIS A 1 187 ? -8.582 -10.418 6.667 1.00 90.62 187 HIS A CA 1
ATOM 1391 C C . HIS A 1 187 ? -8.477 -9.461 7.852 1.00 90.62 187 HIS A C 1
ATOM 1393 O O . HIS A 1 187 ? -8.262 -9.898 8.980 1.00 90.62 187 HIS A O 1
ATOM 1399 N N . HIS A 1 188 ? -8.660 -8.163 7.609 1.00 93.38 188 HIS A N 1
ATOM 1400 C CA . HIS A 1 188 ? -8.572 -7.132 8.648 1.00 93.38 188 HIS A CA 1
ATOM 1401 C C . HIS A 1 188 ? -9.805 -7.083 9.562 1.00 93.38 188 HIS A C 1
ATOM 1403 O O . HIS A 1 188 ? -9.684 -6.725 10.733 1.00 93.38 188 HIS A O 1
ATOM 1409 N N . GLY A 1 189 ? -10.989 -7.467 9.073 1.00 93.69 189 GLY A N 1
ATOM 1410 C CA . GLY A 1 189 ? -12.223 -7.480 9.872 1.00 93.69 189 GLY A CA 1
ATOM 1411 C C . GLY A 1 189 ? -12.838 -6.096 10.127 1.00 93.69 189 GLY A C 1
ATOM 1412 O O . GLY A 1 189 ? -13.591 -5.937 11.084 1.00 93.69 189 GLY A O 1
ATOM 1413 N N . VAL A 1 190 ? -12.488 -5.114 9.293 1.00 95.12 190 VAL A N 1
ATOM 1414 C CA . VAL A 1 190 ? -12.972 -3.722 9.348 1.00 95.12 190 VAL A CA 1
ATOM 1415 C C . VAL A 1 190 ? -13.897 -3.474 8.163 1.00 95.12 190 VAL A C 1
ATOM 1417 O O . VAL A 1 190 ? -13.552 -3.853 7.045 1.00 95.12 190 VAL A O 1
ATOM 1420 N N . ASP A 1 191 ? -15.023 -2.825 8.416 1.00 95.81 191 ASP A N 1
ATOM 1421 C CA . ASP A 1 191 ? -15.942 -2.289 7.423 1.00 95.81 191 ASP A CA 1
ATOM 1422 C C . ASP A 1 191 ? -15.418 -0.937 6.909 1.00 95.81 191 ASP A C 1
ATOM 1424 O O . ASP A 1 191 ? -15.560 0.106 7.557 1.00 95.81 191 ASP A O 1
ATOM 1428 N N . LEU A 1 192 ? -14.723 -0.971 5.767 1.00 96.00 192 LEU A N 1
ATOM 1429 C CA . LEU A 1 192 ? -14.129 0.228 5.170 1.00 96.00 192 LEU A CA 1
ATOM 1430 C C . LEU A 1 192 ? -15.174 1.137 4.516 1.00 96.00 192 LEU A C 1
ATOM 1432 O O . LEU A 1 192 ? -14.961 2.346 4.498 1.00 96.00 192 LEU A O 1
ATOM 1436 N N . GLU A 1 193 ? -16.295 0.589 4.043 1.00 95.75 193 GLU A N 1
ATOM 1437 C CA . GLU A 1 193 ? -17.384 1.373 3.448 1.00 95.75 193 GLU A CA 1
ATOM 1438 C C . GLU A 1 193 ? -18.061 2.228 4.521 1.00 95.75 193 GLU A C 1
ATOM 1440 O O . GLU A 1 193 ? -18.187 3.446 4.372 1.00 95.75 193 GLU A O 1
ATOM 1445 N N . LYS A 1 194 ? -18.386 1.619 5.667 1.00 96.75 194 LYS A N 1
ATOM 1446 C CA . LYS A 1 194 ? -18.923 2.327 6.835 1.00 96.75 194 LYS A CA 1
ATOM 1447 C C . LYS A 1 194 ? -17.943 3.366 7.377 1.00 96.75 194 LYS A C 1
ATOM 1449 O O . LYS A 1 194 ? -18.334 4.488 7.709 1.00 96.75 194 LYS A O 1
ATOM 1454 N N . ALA A 1 195 ? -16.654 3.023 7.456 1.00 97.56 195 ALA A N 1
ATOM 1455 C CA . ALA A 1 195 ? -15.625 3.974 7.868 1.00 97.56 195 ALA A CA 1
ATOM 1456 C C . ALA A 1 195 ? -15.552 5.173 6.910 1.00 97.56 195 ALA A C 1
ATOM 1458 O O . ALA A 1 195 ? -15.495 6.321 7.357 1.00 97.56 195 ALA A O 1
ATOM 1459 N N . GLU A 1 196 ? -15.598 4.931 5.600 1.00 97.38 196 GLU A N 1
ATOM 1460 C CA . GLU A 1 196 ? -15.571 5.983 4.587 1.00 97.38 196 GLU A CA 1
ATOM 1461 C C . GLU A 1 196 ? -16.817 6.872 4.646 1.00 97.38 196 GLU A C 1
ATOM 1463 O O . GLU A 1 196 ? -16.684 8.099 4.594 1.00 97.38 196 GLU A O 1
ATOM 1468 N N . ALA A 1 197 ? -18.005 6.295 4.838 1.00 97.94 197 ALA A N 1
ATOM 1469 C CA . ALA A 1 197 ? -19.249 7.041 5.013 1.00 97.94 197 ALA A CA 1
ATOM 1470 C C . ALA A 1 197 ? -19.169 7.993 6.219 1.00 97.94 197 ALA A C 1
ATOM 1472 O O . ALA A 1 197 ? -19.417 9.199 6.094 1.00 97.94 197 ALA A O 1
ATOM 1473 N N . VAL A 1 198 ? -18.728 7.486 7.375 1.00 98.31 198 VAL A N 1
ATOM 1474 C CA . VAL A 1 198 ? -18.570 8.286 8.598 1.00 98.31 198 VAL A CA 1
ATOM 1475 C C . VAL A 1 198 ? -17.509 9.376 8.432 1.00 98.31 198 VAL A C 1
ATOM 1477 O O . VAL A 1 198 ? -17.769 10.537 8.758 1.00 98.31 198 VAL A O 1
ATOM 1480 N N . PHE A 1 199 ? -16.327 9.063 7.890 1.00 98.06 199 PHE A N 1
ATOM 1481 C CA . PHE A 1 199 ? -15.284 10.073 7.672 1.00 98.06 199 PHE A CA 1
ATOM 1482 C C . PHE A 1 199 ? -15.672 11.123 6.625 1.00 98.06 199 PHE A C 1
ATOM 1484 O O . PHE A 1 199 ? -15.279 12.287 6.754 1.00 98.06 199 PHE A O 1
ATOM 1491 N N . SER A 1 200 ? -16.491 10.751 5.642 1.00 97.75 200 SER A N 1
ATOM 1492 C CA . SER A 1 200 ? -17.067 11.684 4.672 1.00 97.75 200 SER A CA 1
ATOM 1493 C C . SER A 1 200 ? -18.053 12.650 5.328 1.00 97.75 200 SER A C 1
ATOM 1495 O O . SER A 1 200 ? -18.041 13.840 5.017 1.00 97.75 200 SER A O 1
ATOM 1497 N N . LEU A 1 201 ? -18.874 12.179 6.273 1.00 98.50 201 LEU A N 1
ATOM 1498 C CA . LEU A 1 201 ? -19.748 13.037 7.081 1.00 98.50 201 LEU A CA 1
ATOM 1499 C C . LEU A 1 201 ? -18.943 13.960 8.003 1.00 98.50 201 LEU A C 1
ATOM 1501 O O . LEU A 1 201 ? -19.230 15.153 8.067 1.00 98.50 201 LEU A O 1
ATOM 1505 N N . ILE A 1 202 ? -17.883 13.449 8.637 1.00 98.00 202 ILE A N 1
ATOM 1506 C CA . ILE A 1 202 ? -16.957 14.264 9.440 1.00 98.00 202 ILE A CA 1
ATOM 1507 C C . ILE A 1 202 ? -16.324 15.378 8.593 1.00 98.00 202 ILE A C 1
ATOM 1509 O O . ILE A 1 202 ? -16.178 16.505 9.062 1.00 98.00 202 ILE A O 1
ATOM 1513 N N . GLY A 1 203 ? -15.984 15.099 7.332 1.00 97.19 203 GLY A N 1
ATOM 1514 C CA . GLY A 1 203 ? -15.455 16.100 6.401 1.00 97.19 203 GLY A CA 1
ATOM 1515 C C . GLY A 1 203 ? -16.428 17.230 6.048 1.00 97.19 203 GLY A C 1
ATOM 1516 O O . GLY A 1 203 ? -15.980 18.301 5.644 1.00 97.19 203 GLY A O 1
ATOM 1517 N N . LYS A 1 204 ? -17.739 17.029 6.236 1.00 97.62 204 LYS A N 1
ATOM 1518 C CA . LYS A 1 204 ? -18.783 18.044 5.998 1.00 97.62 204 LYS A CA 1
ATOM 1519 C C . LYS A 1 204 ? -19.005 18.976 7.192 1.00 97.62 204 LYS A C 1
ATOM 1521 O O . LYS A 1 204 ? -19.782 19.915 7.081 1.00 97.62 204 LYS A O 1
ATOM 1526 N N . ILE A 1 205 ? -18.351 18.734 8.329 1.00 97.31 205 ILE A N 1
ATOM 1527 C CA . ILE A 1 205 ? -18.508 19.571 9.521 1.00 97.31 205 ILE A CA 1
ATOM 1528 C C . ILE A 1 205 ? -17.887 20.953 9.272 1.00 97.31 205 ILE A C 1
ATOM 1530 O O . ILE A 1 205 ? -16.703 21.076 8.939 1.00 97.31 205 ILE A O 1
ATOM 1534 N N . GLU A 1 206 ? -18.679 22.003 9.492 1.00 96.06 206 GLU A N 1
ATOM 1535 C CA . GLU A 1 206 ? -18.240 23.399 9.362 1.00 96.06 206 GLU A CA 1
ATOM 1536 C C . GLU A 1 206 ? -17.857 24.036 10.704 1.00 96.06 206 GLU A C 1
ATOM 1538 O O . GLU A 1 206 ? -17.010 24.930 10.741 1.00 96.06 206 GLU A O 1
ATOM 1543 N N . ASN A 1 207 ? -18.431 23.559 11.815 1.00 97.06 207 ASN A N 1
ATOM 1544 C CA . ASN A 1 207 ? -18.187 24.117 13.143 1.00 97.06 207 ASN A CA 1
ATOM 1545 C C . ASN A 1 207 ? -16.712 23.986 13.563 1.00 97.06 207 ASN A C 1
ATOM 1547 O O . ASN A 1 207 ? -16.174 22.883 13.698 1.00 97.06 207 ASN A O 1
ATOM 1551 N N . LYS A 1 208 ? -16.063 25.125 13.823 1.00 95.94 208 LYS A N 1
ATOM 1552 C CA . LYS A 1 208 ? -14.623 25.186 14.101 1.00 95.94 208 LYS A CA 1
ATOM 1553 C C . LYS A 1 208 ? -14.215 24.435 15.371 1.00 95.94 208 LYS A C 1
ATOM 1555 O O . LYS A 1 208 ? -13.204 23.741 15.345 1.00 95.94 208 LYS A O 1
ATOM 1560 N N . SER A 1 209 ? -14.991 24.530 16.450 1.00 96.19 209 SER A N 1
ATOM 1561 C CA . SER A 1 209 ? -14.663 23.871 17.721 1.00 96.19 209 SER A CA 1
ATOM 1562 C C . SER A 1 209 ? -14.617 22.352 17.571 1.00 96.19 209 SER A C 1
ATOM 1564 O O . SER A 1 209 ? -13.682 21.719 18.054 1.00 96.19 209 SER A O 1
ATOM 1566 N N . ILE A 1 210 ? -15.571 21.773 16.835 1.00 97.19 210 ILE A N 1
ATOM 1567 C CA . ILE A 1 210 ? -15.579 20.335 16.536 1.00 97.19 210 ILE A CA 1
ATOM 1568 C C . ILE A 1 210 ? -14.359 19.958 15.689 1.00 97.19 210 ILE A C 1
ATOM 1570 O O . ILE A 1 210 ? -13.639 19.022 16.033 1.00 97.19 210 ILE A O 1
ATOM 1574 N N . LYS A 1 211 ? -14.086 20.707 14.611 1.00 97.06 211 LYS A N 1
ATOM 1575 C CA . LYS A 1 211 ? -12.929 20.445 13.738 1.00 97.06 211 LYS A CA 1
ATOM 1576 C C . LYS A 1 211 ? -11.611 20.490 14.504 1.00 97.06 211 LYS A C 1
ATOM 1578 O O . LYS A 1 211 ? -10.782 19.604 14.320 1.00 97.06 211 LYS A O 1
ATOM 1583 N N . ASP A 1 212 ? -11.432 21.491 15.364 1.00 96.69 212 ASP A N 1
ATOM 1584 C CA . ASP A 1 212 ? -10.215 21.678 16.153 1.00 96.69 212 ASP A CA 1
ATOM 1585 C C . ASP A 1 212 ? -10.024 20.535 17.166 1.00 96.69 212 ASP A C 1
ATOM 1587 O O . ASP A 1 212 ? -8.908 20.028 17.304 1.00 96.69 212 ASP A O 1
ATOM 1591 N N . VAL A 1 213 ? -11.095 20.072 17.826 1.00 97.81 213 VAL A N 1
ATOM 1592 C CA . VAL A 1 213 ? -11.034 18.913 18.737 1.00 97.81 213 VAL A CA 1
ATOM 1593 C C . VAL A 1 213 ? -10.647 17.643 17.983 1.00 97.81 213 VAL A C 1
ATOM 1595 O O . VAL A 1 213 ? -9.675 16.993 18.368 1.00 97.81 213 VAL A O 1
ATOM 1598 N N . ILE A 1 214 ? -11.336 17.314 16.884 1.00 98.00 214 ILE A N 1
ATOM 1599 C CA . ILE A 1 214 ? -11.042 16.116 16.077 1.00 98.00 214 ILE A CA 1
ATOM 1600 C C . ILE A 1 214 ? -9.600 16.160 15.561 1.00 98.00 214 ILE A C 1
ATOM 1602 O O . ILE A 1 214 ? -8.848 15.195 15.705 1.00 98.00 214 ILE A O 1
ATOM 1606 N N . TRP A 1 215 ? -9.190 17.300 15.003 1.00 97.94 215 TRP A N 1
ATOM 1607 C CA . TRP A 1 215 ? -7.848 17.504 14.470 1.00 97.94 215 TRP A CA 1
ATOM 1608 C C . TRP A 1 215 ? -6.763 17.285 15.527 1.00 97.94 215 TRP A C 1
ATOM 1610 O O . TRP A 1 215 ? -5.790 16.569 15.273 1.00 97.94 215 TRP A O 1
ATOM 1620 N N . ASN A 1 216 ? -6.918 17.881 16.711 1.00 97.75 216 ASN A N 1
ATOM 1621 C CA . ASN A 1 216 ? -5.937 17.744 17.783 1.00 97.75 216 ASN A CA 1
ATOM 1622 C C . ASN A 1 216 ? -5.894 16.312 18.325 1.00 97.75 216 ASN A C 1
ATOM 1624 O O . ASN A 1 216 ? -4.801 15.776 18.472 1.00 97.75 216 ASN A O 1
ATOM 1628 N N . CYS A 1 217 ? -7.046 15.661 18.514 1.00 97.88 217 CYS A N 1
ATOM 1629 C CA . CYS A 1 217 ? -7.092 14.273 18.978 1.00 97.88 217 CYS A CA 1
ATOM 1630 C C . CYS A 1 217 ? -6.406 13.319 17.994 1.00 97.88 217 CYS A C 1
ATOM 1632 O O . CYS A 1 217 ? -5.638 12.457 18.407 1.00 97.88 217 CYS A O 1
ATOM 1634 N N . ILE A 1 218 ? -6.615 13.491 16.684 1.00 97.06 218 ILE A N 1
ATOM 1635 C CA . ILE A 1 218 ? -5.942 12.657 15.681 1.00 97.06 218 ILE A CA 1
ATOM 1636 C C . ILE A 1 218 ? -4.432 12.937 15.675 1.00 97.06 218 ILE A C 1
ATOM 1638 O O . ILE A 1 218 ? -3.630 12.008 15.744 1.00 97.06 218 ILE A O 1
ATOM 1642 N N . THR A 1 219 ? -4.026 14.207 15.588 1.00 96.25 219 THR A N 1
ATOM 1643 C CA . THR A 1 219 ? -2.621 14.560 15.311 1.00 96.25 219 THR A CA 1
ATOM 1644 C C . THR A 1 219 ? -1.704 14.556 16.530 1.00 96.25 219 THR A C 1
ATOM 1646 O O . THR A 1 219 ? -0.524 14.235 16.396 1.00 96.25 219 THR A O 1
ATOM 1649 N N . GLU A 1 220 ? -2.216 14.887 17.716 1.00 92.94 220 GLU A N 1
ATOM 1650 C CA . GLU A 1 220 ? -1.413 14.994 18.939 1.00 92.94 220 GLU A CA 1
ATOM 1651 C C . GLU A 1 220 ? -1.546 13.785 19.865 1.00 92.94 220 GLU A C 1
ATOM 1653 O O . GLU A 1 220 ? -0.614 13.515 20.624 1.00 92.94 220 GLU A O 1
ATOM 1658 N N . ASP A 1 221 ? -2.652 13.044 19.787 1.00 93.25 221 ASP A N 1
ATOM 1659 C CA . ASP A 1 221 ? -2.911 11.910 20.671 1.00 93.25 221 ASP A CA 1
ATOM 1660 C C . ASP A 1 221 ? -2.888 10.589 19.896 1.00 93.25 221 ASP A C 1
ATOM 1662 O O . ASP A 1 221 ? -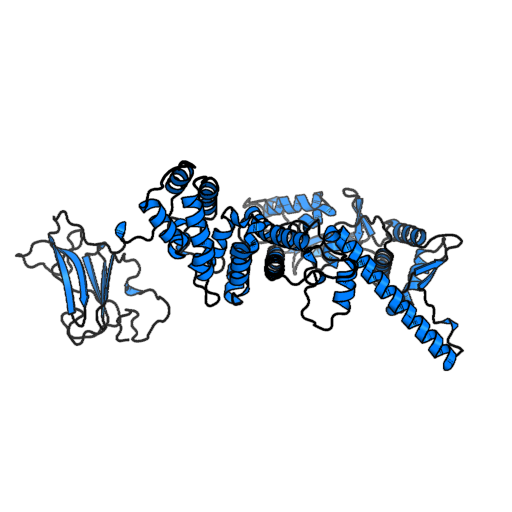1.977 9.785 20.086 1.00 93.25 221 ASP A O 1
ATOM 1666 N N . LEU A 1 222 ? -3.833 10.356 18.983 1.00 94.88 222 LEU A N 1
ATOM 1667 C CA . LEU A 1 222 ? -4.027 9.062 18.325 1.00 94.88 222 LEU A CA 1
ATOM 1668 C C . LEU A 1 222 ? -2.768 8.554 17.612 1.00 94.88 222 LEU A C 1
ATOM 1670 O O . LEU A 1 222 ? -2.329 7.433 17.863 1.00 94.88 222 LEU A O 1
ATOM 1674 N N . LEU A 1 223 ? -2.153 9.383 16.758 1.00 93.94 223 LEU A N 1
ATOM 1675 C CA . LEU A 1 223 ? -0.963 8.984 15.995 1.00 93.94 223 LEU A CA 1
ATOM 1676 C C . LEU A 1 223 ? 0.233 8.639 16.895 1.00 93.94 223 LEU A C 1
ATOM 1678 O O . LEU A 1 223 ? 1.076 7.836 16.501 1.00 93.94 223 LEU A O 1
ATOM 1682 N N . ARG A 1 224 ? 0.311 9.199 18.111 1.00 90.12 224 ARG A N 1
ATOM 1683 C CA . ARG A 1 224 ? 1.382 8.886 19.073 1.00 90.12 224 ARG A CA 1
ATOM 1684 C C . ARG A 1 224 ? 1.195 7.528 19.755 1.00 90.12 224 ARG A C 1
ATOM 1686 O O . ARG A 1 224 ? 2.168 6.985 20.271 1.00 90.12 224 ARG A O 1
ATOM 1693 N N . HIS A 1 225 ? -0.019 6.977 19.742 1.00 88.62 225 HIS A N 1
ATOM 1694 C CA . HIS A 1 225 ? -0.332 5.665 20.315 1.00 88.62 225 HIS A CA 1
ATOM 1695 C C . HIS A 1 225 ? -0.123 4.505 19.330 1.00 88.62 225 HIS A C 1
ATOM 1697 O O . HIS A 1 225 ? -0.246 3.348 19.726 1.00 88.62 225 HIS A O 1
ATOM 1703 N N . LEU A 1 226 ? 0.226 4.786 18.069 1.00 89.50 226 LEU A N 1
ATOM 1704 C CA . LEU A 1 226 ? 0.519 3.764 17.065 1.00 89.50 226 LEU A CA 1
ATOM 1705 C C . LEU A 1 226 ? 1.858 3.081 17.382 1.00 89.50 226 LEU A C 1
ATOM 1707 O O . LEU A 1 226 ? 2.934 3.533 16.989 1.00 89.50 226 LEU A O 1
ATOM 1711 N N . SER A 1 227 ? 1.786 2.003 18.163 1.00 77.81 227 SER A N 1
ATOM 1712 C CA . SER A 1 227 ? 2.962 1.303 18.677 1.00 77.81 227 SER A CA 1
ATOM 1713 C C . SER A 1 227 ? 3.737 0.582 17.555 1.00 77.81 227 SER A C 1
ATOM 1715 O O . SER A 1 227 ? 3.143 -0.115 16.730 1.00 77.81 227 SER A O 1
ATOM 1717 N N . PRO A 1 228 ? 5.079 0.701 17.498 1.00 70.31 228 PRO A N 1
ATOM 1718 C CA . PRO A 1 228 ? 5.849 0.138 16.389 1.00 70.31 228 PRO A CA 1
ATOM 1719 C C . PRO A 1 228 ? 6.093 -1.376 16.518 1.00 70.31 228 PRO A C 1
ATOM 1721 O O . PRO A 1 228 ? 6.243 -2.065 15.505 1.00 70.31 228 PRO A O 1
ATOM 1724 N N . SER A 1 229 ? 6.173 -1.937 17.741 1.00 73.38 229 SER A N 1
ATOM 1725 C CA . SER A 1 229 ? 6.391 -3.382 17.916 1.00 73.38 229 SER A CA 1
ATOM 1726 C C . SER A 1 229 ? 6.187 -3.933 19.342 1.00 73.38 229 SER A C 1
ATOM 1728 O O . SER A 1 229 ? 6.801 -3.416 20.273 1.00 73.38 229 SER A O 1
ATOM 1730 N N . PRO A 1 230 ? 5.555 -5.121 19.469 1.00 72.19 230 PRO A N 1
ATOM 1731 C CA . PRO A 1 230 ? 4.616 -5.676 18.491 1.00 72.19 230 PRO A CA 1
ATOM 1732 C C . PRO A 1 230 ? 3.365 -4.783 18.456 1.00 72.19 230 PRO A C 1
ATOM 1734 O O . PRO A 1 230 ? 2.844 -4.485 19.528 1.00 72.19 230 PRO A O 1
ATOM 1737 N N . PRO A 1 231 ? 2.899 -4.335 17.277 1.00 83.38 231 PRO A N 1
ATOM 1738 C CA . PRO A 1 231 ? 1.616 -3.654 17.221 1.00 83.38 231 PRO A CA 1
ATOM 1739 C C . PRO A 1 231 ? 0.514 -4.652 17.574 1.00 83.38 231 PRO A C 1
ATOM 1741 O O . PRO A 1 231 ? 0.559 -5.819 17.169 1.00 83.38 231 PRO A O 1
ATOM 1744 N N . ASP A 1 232 ? -0.479 -4.192 18.318 1.00 87.44 232 ASP A N 1
ATOM 1745 C CA . ASP A 1 232 ? -1.736 -4.909 18.464 1.00 87.44 232 ASP A CA 1
ATOM 1746 C C . ASP A 1 232 ? -2.584 -4.801 17.174 1.00 87.44 232 ASP A C 1
ATOM 1748 O O . ASP A 1 232 ? -2.279 -4.049 16.241 1.00 87.44 232 ASP A O 1
ATOM 1752 N N . VAL A 1 233 ? -3.657 -5.591 17.104 1.00 90.06 233 VAL A N 1
ATOM 1753 C CA . VAL A 1 233 ? -4.553 -5.629 15.937 1.00 90.06 233 VAL A CA 1
ATOM 1754 C C . VAL A 1 233 ? -5.296 -4.302 15.745 1.00 90.06 233 VAL A C 1
ATOM 1756 O O . VAL A 1 233 ? -5.532 -3.908 14.602 1.00 90.06 233 VAL A O 1
ATOM 1759 N N . GLU A 1 234 ? -5.638 -3.599 16.827 1.00 91.50 234 GLU A N 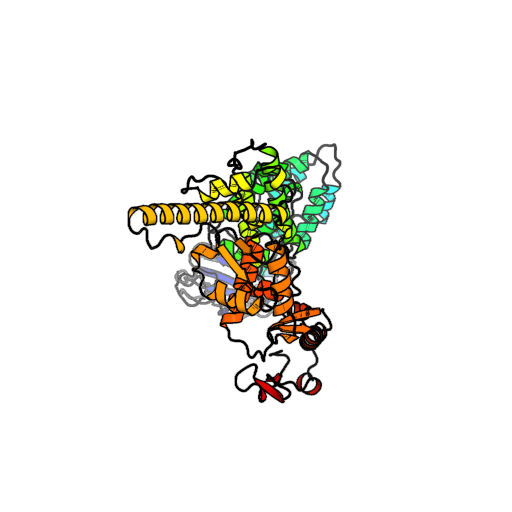1
ATOM 1760 C CA . GLU A 1 234 ? -6.339 -2.315 16.762 1.00 91.50 234 GLU A CA 1
ATOM 1761 C C . GLU A 1 234 ? -5.454 -1.255 16.100 1.00 91.50 234 GLU A C 1
ATOM 1763 O O . GLU A 1 234 ? -5.911 -0.565 15.188 1.00 91.50 234 GLU A O 1
ATOM 1768 N N . THR A 1 235 ? -4.170 -1.199 16.469 1.00 93.88 235 THR A N 1
ATOM 1769 C CA . THR A 1 235 ? -3.148 -0.353 15.837 1.00 93.88 235 THR A CA 1
ATOM 1770 C C . THR A 1 235 ? -3.080 -0.605 14.328 1.00 93.88 235 THR A C 1
ATOM 1772 O O . THR A 1 235 ? -3.120 0.340 13.540 1.00 93.88 235 THR A O 1
ATOM 1775 N N . LEU A 1 236 ? -3.023 -1.873 13.897 1.00 94.94 236 LEU A N 1
ATOM 1776 C CA . LEU A 1 236 ? -2.936 -2.197 12.468 1.00 94.94 236 LEU A CA 1
ATOM 1777 C C . LEU A 1 236 ? -4.183 -1.776 11.683 1.00 94.94 236 LEU A C 1
ATOM 1779 O O . LEU A 1 236 ? -4.073 -1.321 10.546 1.00 94.94 236 LEU A O 1
ATOM 1783 N N . ARG A 1 237 ? -5.368 -1.906 12.282 1.00 95.00 237 ARG A N 1
ATOM 1784 C CA . ARG A 1 237 ? -6.637 -1.492 11.670 1.00 95.00 237 ARG A CA 1
ATOM 1785 C C . ARG A 1 237 ? -6.763 0.024 11.554 1.00 95.00 237 ARG A C 1
ATOM 1787 O O . ARG A 1 237 ? -7.313 0.506 10.569 1.00 95.00 237 ARG A O 1
ATOM 1794 N N . VAL A 1 238 ? -6.197 0.787 12.491 1.00 96.06 238 VAL A N 1
ATOM 1795 C CA . VAL A 1 238 ? -6.163 2.257 12.396 1.00 96.06 238 VAL A CA 1
ATOM 1796 C C . VAL A 1 238 ? -5.348 2.738 11.186 1.00 96.06 238 VAL A C 1
ATOM 1798 O O . VAL A 1 238 ? -5.705 3.751 10.582 1.00 96.06 238 VAL A O 1
ATOM 1801 N N . TYR A 1 239 ? -4.339 1.983 10.730 1.00 97.06 239 TYR A N 1
ATOM 1802 C CA . TYR A 1 239 ? -3.654 2.275 9.459 1.00 97.06 239 TYR A CA 1
ATOM 1803 C C . TYR A 1 239 ? -4.544 2.111 8.212 1.00 97.06 239 TYR A C 1
ATOM 1805 O O . TYR A 1 239 ? -4.176 2.599 7.143 1.00 97.06 239 TYR A O 1
ATOM 1813 N N . LEU A 1 240 ? -5.698 1.445 8.327 1.00 97.25 240 LEU A N 1
ATOM 1814 C CA . LEU A 1 240 ? -6.697 1.338 7.258 1.00 97.25 240 LEU A CA 1
ATOM 1815 C C . LEU A 1 240 ? -7.756 2.446 7.335 1.00 97.25 240 LEU A C 1
ATOM 1817 O O . LEU A 1 240 ? -8.262 2.893 6.314 1.00 97.25 240 LEU A O 1
ATOM 1821 N N . THR A 1 241 ? -8.113 2.901 8.535 1.00 97.31 241 THR A N 1
ATOM 1822 C CA . THR A 1 241 ? -9.230 3.842 8.702 1.00 97.31 241 THR A CA 1
ATOM 1823 C C . THR A 1 241 ? -8.788 5.303 8.660 1.00 97.31 241 THR A C 1
ATOM 1825 O O . THR A 1 241 ? -9.483 6.131 8.081 1.00 97.31 241 THR A O 1
ATOM 1828 N N . ILE A 1 242 ? -7.612 5.650 9.193 1.00 96.81 242 ILE A N 1
ATOM 1829 C CA . ILE A 1 242 ? -7.136 7.047 9.216 1.00 96.81 242 ILE A CA 1
ATOM 1830 C C . ILE A 1 242 ? -6.915 7.667 7.830 1.00 96.81 242 ILE A C 1
ATOM 1832 O O . ILE A 1 242 ? -7.240 8.846 7.679 1.00 96.81 242 ILE A O 1
ATOM 1836 N N . PRO A 1 243 ? -6.456 6.937 6.795 1.00 97.56 243 PRO A N 1
ATOM 1837 C CA . PRO A 1 243 ? -6.395 7.481 5.436 1.00 97.56 243 PRO A CA 1
ATOM 1838 C C . PRO A 1 243 ? -7.745 7.960 4.868 1.00 97.56 243 PRO A C 1
ATOM 1840 O O . PRO A 1 243 ? -7.776 8.756 3.924 1.00 97.56 243 PRO A O 1
ATOM 1843 N N . LEU A 1 244 ? -8.870 7.519 5.445 1.00 97.62 244 LEU A N 1
ATOM 1844 C CA . LEU A 1 244 ? -10.212 7.965 5.061 1.00 97.62 244 LEU A CA 1
ATOM 1845 C C . LEU A 1 244 ? -10.561 9.348 5.633 1.00 97.62 244 LEU A C 1
ATOM 1847 O O . LEU A 1 244 ? -11.446 10.022 5.100 1.00 97.62 244 LEU A O 1
ATOM 1851 N N . TYR A 1 245 ? -9.841 9.826 6.654 1.00 97.81 245 TYR A N 1
ATOM 1852 C CA . TYR A 1 245 ? -10.019 11.169 7.202 1.00 97.81 245 TYR A CA 1
ATOM 1853 C C . TYR A 1 245 ? -9.719 12.244 6.146 1.00 97.81 245 TYR A C 1
ATOM 1855 O O . TYR A 1 245 ? -8.669 12.239 5.507 1.00 97.81 245 TYR A O 1
ATOM 1863 N N . HIS A 1 246 ? -10.634 13.200 5.966 1.00 96.44 246 HIS A N 1
ATOM 1864 C CA . HIS A 1 246 ? -10.588 14.171 4.864 1.00 96.44 246 HIS A CA 1
ATOM 1865 C C . HIS A 1 246 ? -9.290 15.003 4.790 1.00 96.44 246 HIS A C 1
ATOM 1867 O O . HIS A 1 246 ? -8.768 15.220 3.696 1.00 96.44 246 HIS A O 1
ATOM 1873 N N . GLU A 1 247 ? -8.712 15.427 5.923 1.00 97.38 247 GLU A N 1
ATOM 1874 C CA . GLU A 1 247 ? -7.445 16.185 5.921 1.00 97.38 247 GLU A CA 1
ATOM 1875 C C . GLU A 1 247 ? -6.223 15.325 5.549 1.00 97.38 247 GLU A C 1
ATOM 1877 O O . GLU A 1 247 ? -5.157 15.879 5.280 1.00 97.38 247 GLU A O 1
ATOM 1882 N N . PHE A 1 248 ? -6.344 13.993 5.485 1.00 97.69 248 PHE A N 1
ATOM 1883 C CA . PHE A 1 248 ? -5.247 13.110 5.068 1.00 97.69 248 PHE A CA 1
ATOM 1884 C C . PHE A 1 248 ? -4.841 13.338 3.605 1.00 97.69 248 PHE A C 1
ATOM 1886 O O . PHE A 1 248 ? -3.679 13.155 3.245 1.00 97.69 248 PHE A O 1
ATOM 1893 N N . ASN A 1 249 ? -5.759 13.851 2.783 1.00 96.19 249 ASN A N 1
ATOM 1894 C CA . ASN A 1 249 ? -5.493 14.241 1.397 1.00 96.19 249 ASN A CA 1
ATOM 1895 C C . ASN A 1 249 ? -4.965 15.683 1.258 1.00 96.19 249 ASN A C 1
ATOM 1897 O O . ASN A 1 249 ? -4.687 16.133 0.150 1.00 96.19 249 ASN A O 1
ATOM 1901 N N . ASN A 1 250 ? -4.833 16.438 2.356 1.00 97.44 250 ASN A N 1
ATOM 1902 C CA . ASN A 1 250 ? -4.357 17.819 2.326 1.00 97.44 250 ASN A CA 1
ATOM 1903 C C . ASN A 1 250 ? -2.830 17.867 2.525 1.00 97.44 250 ASN A C 1
ATOM 1905 O O . ASN A 1 250 ? -2.360 17.715 3.659 1.00 97.44 250 ASN A O 1
ATOM 1909 N N . PRO A 1 251 ? -2.024 18.146 1.482 1.00 97.38 251 PRO A N 1
ATOM 1910 C CA . PRO A 1 251 ? -0.570 18.085 1.594 1.00 97.38 251 PRO A CA 1
ATOM 1911 C C . PRO A 1 251 ? 0.004 19.147 2.535 1.00 97.38 251 PRO A C 1
ATOM 1913 O O . PRO A 1 251 ? 1.071 18.940 3.099 1.00 97.38 251 PRO A O 1
ATOM 1916 N N . LYS A 1 252 ? -0.716 20.247 2.807 1.00 97.44 252 LYS A N 1
ATOM 1917 C CA . LYS A 1 252 ? -0.284 21.285 3.766 1.00 97.44 252 LYS A CA 1
ATOM 1918 C C . LYS A 1 252 ? -0.201 20.767 5.205 1.00 97.44 252 LYS A C 1
ATOM 1920 O O . LYS A 1 252 ? 0.399 21.412 6.062 1.00 97.44 252 LYS A O 1
ATOM 1925 N N . ARG A 1 253 ? -0.827 19.623 5.486 1.00 97.19 253 ARG A N 1
ATOM 1926 C CA . ARG A 1 253 ? -0.865 18.973 6.800 1.00 97.19 253 ARG A CA 1
ATOM 1927 C C . ARG A 1 253 ? 0.270 17.975 7.031 1.00 97.19 253 ARG A C 1
ATOM 1929 O O . ARG A 1 253 ? 0.353 17.421 8.129 1.00 97.19 253 ARG A O 1
ATOM 1936 N N . HIS A 1 254 ? 1.170 17.812 6.053 1.00 97.62 254 HIS A N 1
ATOM 1937 C CA . HIS A 1 254 ? 2.209 16.779 6.044 1.00 97.62 254 HIS A CA 1
ATOM 1938 C C . HIS A 1 254 ? 2.984 16.656 7.356 1.00 97.62 254 HIS A C 1
ATOM 1940 O O . HIS A 1 254 ? 3.250 15.545 7.799 1.00 97.62 254 HIS A O 1
ATOM 1946 N N . SER A 1 255 ? 3.313 17.772 8.010 1.00 97.00 255 SER A N 1
ATOM 1947 C CA . SER A 1 255 ? 4.136 17.787 9.220 1.00 97.00 255 SER A CA 1
ATOM 1948 C C . SER A 1 255 ? 3.472 17.143 10.443 1.00 97.00 255 SER A C 1
ATOM 1950 O O . SER A 1 255 ? 4.183 16.557 11.258 1.00 97.00 255 SER A O 1
ATOM 1952 N N . ARG A 1 256 ? 2.139 17.234 10.569 1.00 97.31 256 ARG A N 1
ATOM 1953 C CA . ARG A 1 256 ? 1.368 16.769 11.742 1.00 97.31 256 ARG A CA 1
ATOM 1954 C C . ARG A 1 256 ? 0.492 15.544 11.471 1.00 97.31 256 ARG A C 1
ATOM 1956 O O . ARG A 1 256 ? 0.054 14.923 12.430 1.00 97.31 256 ARG A O 1
ATOM 1963 N N . LEU A 1 257 ? 0.243 15.187 10.208 1.00 97.81 257 LEU A N 1
ATOM 1964 C CA . LEU A 1 257 ? -0.633 14.064 9.852 1.00 97.81 257 LEU A CA 1
ATOM 1965 C C . LEU A 1 257 ? 0.093 12.984 9.037 1.00 97.81 257 LEU A C 1
ATOM 1967 O O . LEU A 1 257 ? 0.361 11.902 9.556 1.00 97.81 257 LEU A O 1
ATOM 1971 N N . GLN A 1 258 ? 0.469 13.274 7.790 1.00 98.19 258 GLN A N 1
ATOM 1972 C CA . GLN A 1 258 ? 1.026 12.266 6.882 1.00 98.19 258 GLN A CA 1
ATOM 1973 C C . GLN A 1 258 ? 2.421 11.801 7.309 1.00 98.19 258 GLN A C 1
ATOM 1975 O O . GLN A 1 258 ? 2.682 10.603 7.297 1.00 98.19 258 GLN A O 1
ATOM 1980 N N . LYS A 1 259 ? 3.315 12.707 7.735 1.00 97.75 259 LYS A N 1
ATOM 1981 C CA . LYS A 1 259 ? 4.660 12.333 8.203 1.00 97.75 259 LYS A CA 1
ATOM 1982 C C . LYS A 1 259 ? 4.602 11.470 9.472 1.00 97.75 259 LYS A C 1
ATOM 1984 O O . LYS A 1 259 ? 5.255 10.427 9.460 1.00 97.75 259 LYS A O 1
ATOM 1989 N N . PRO A 1 260 ? 3.882 11.834 10.556 1.00 97.44 260 PRO A N 1
ATOM 1990 C CA . PRO A 1 260 ? 3.788 10.961 11.728 1.00 97.44 260 PRO A CA 1
ATOM 1991 C C . PRO A 1 260 ? 3.156 9.602 11.409 1.00 97.44 260 PRO A C 1
ATOM 1993 O O . PRO A 1 260 ? 3.689 8.585 11.842 1.00 97.44 260 PRO A O 1
ATOM 1996 N N . PHE A 1 261 ? 2.101 9.568 10.584 1.00 97.75 261 PHE A N 1
ATOM 1997 C CA . PHE A 1 261 ? 1.500 8.318 10.110 1.00 97.75 261 PHE A CA 1
ATOM 1998 C C . PHE A 1 261 ? 2.511 7.450 9.345 1.00 97.75 261 PHE A C 1
ATOM 2000 O O . PHE A 1 261 ? 2.707 6.286 9.684 1.00 97.75 261 PHE A O 1
ATOM 2007 N N . ALA A 1 262 ? 3.196 8.025 8.352 1.00 97.88 262 ALA A N 1
ATOM 2008 C CA . ALA A 1 262 ? 4.228 7.350 7.568 1.00 97.88 262 ALA A CA 1
ATOM 2009 C C . ALA A 1 262 ? 5.346 6.811 8.462 1.00 97.88 262 ALA A C 1
ATOM 2011 O O . ALA A 1 262 ? 5.737 5.656 8.347 1.00 97.88 262 ALA A O 1
ATOM 2012 N N . SER A 1 263 ? 5.821 7.633 9.398 1.00 96.50 263 SER A N 1
ATOM 2013 C CA . SER A 1 263 ? 6.875 7.249 10.340 1.00 96.50 263 SER A CA 1
ATOM 2014 C C . SER A 1 263 ? 6.445 6.065 11.208 1.00 96.50 263 SER A C 1
ATOM 2016 O O . SER A 1 263 ? 7.247 5.166 11.442 1.00 96.50 263 SER A O 1
ATOM 2018 N N . ALA A 1 264 ? 5.185 6.037 11.657 1.00 96.19 264 ALA A N 1
ATOM 2019 C CA . ALA A 1 264 ? 4.642 4.938 12.451 1.00 96.19 264 ALA A CA 1
ATOM 2020 C C . ALA A 1 264 ? 4.554 3.632 11.639 1.00 96.19 264 ALA A C 1
ATOM 2022 O O . ALA A 1 264 ? 5.003 2.589 12.114 1.00 96.19 264 ALA A O 1
ATOM 2023 N N . VAL A 1 265 ? 4.078 3.699 10.388 1.00 96.50 265 VAL A N 1
ATOM 2024 C CA . VAL A 1 265 ? 4.045 2.548 9.466 1.00 96.50 265 VAL A CA 1
ATOM 2025 C C . VAL A 1 265 ? 5.455 2.032 9.167 1.00 96.50 265 VAL A C 1
ATOM 2027 O O . VAL A 1 265 ? 5.711 0.834 9.269 1.00 96.50 265 VAL A O 1
ATOM 2030 N N . LEU A 1 266 ? 6.383 2.920 8.807 1.00 95.94 266 LEU A N 1
ATOM 2031 C CA . LEU A 1 266 ? 7.753 2.562 8.425 1.00 95.94 266 LEU A CA 1
ATOM 2032 C C . LEU A 1 266 ? 8.579 2.038 9.612 1.00 95.94 266 LEU A C 1
ATOM 2034 O O . LEU A 1 266 ? 9.544 1.303 9.411 1.00 95.94 266 LEU A O 1
ATOM 2038 N N . ALA A 1 267 ? 8.190 2.365 10.849 1.00 95.31 267 ALA A N 1
ATOM 2039 C CA . ALA A 1 267 ? 8.800 1.835 12.067 1.00 95.31 267 ALA A CA 1
ATOM 2040 C C . ALA A 1 267 ? 8.324 0.414 12.438 1.00 95.31 267 ALA A C 1
ATOM 2042 O O . ALA A 1 267 ? 8.889 -0.202 13.349 1.00 95.31 267 ALA A O 1
ATOM 2043 N N . LEU A 1 268 ? 7.302 -0.124 11.760 1.00 95.19 268 LEU A N 1
ATOM 2044 C CA . LEU A 1 268 ? 6.805 -1.475 12.010 1.00 95.19 268 LEU A CA 1
ATOM 2045 C C . LEU A 1 268 ? 7.860 -2.540 11.678 1.00 95.19 268 LEU A C 1
ATOM 2047 O O . LEU A 1 268 ? 8.551 -2.496 10.659 1.00 95.19 268 LEU A O 1
ATOM 2051 N N . LYS A 1 269 ? 7.935 -3.589 12.504 1.00 93.44 269 LYS A N 1
ATOM 2052 C CA . LYS A 1 269 ? 8.763 -4.765 12.186 1.00 93.44 269 LYS A CA 1
ATOM 2053 C C . LYS A 1 269 ? 8.165 -5.585 11.039 1.00 93.44 269 LYS A C 1
ATOM 2055 O O . LYS A 1 269 ? 6.952 -5.640 10.851 1.00 93.44 269 LYS A O 1
ATOM 2060 N N . GLN A 1 270 ? 9.030 -6.327 10.343 1.00 92.38 270 GLN A N 1
ATOM 2061 C CA . GLN A 1 270 ? 8.687 -7.116 9.150 1.00 92.38 270 GLN A CA 1
ATOM 2062 C C . GLN A 1 270 ? 7.415 -7.985 9.256 1.00 92.38 270 GLN A C 1
ATOM 2064 O O . GLN A 1 270 ? 6.646 -7.979 8.297 1.00 92.38 270 GLN A O 1
ATOM 2069 N N . PRO A 1 271 ? 7.120 -8.701 10.364 1.00 92.75 271 PRO A N 1
ATOM 2070 C CA . PRO A 1 271 ? 5.878 -9.473 10.460 1.00 92.75 271 PRO A CA 1
ATOM 2071 C C . PRO A 1 271 ? 4.615 -8.607 10.351 1.00 92.75 271 PRO A C 1
ATOM 2073 O O . PRO A 1 271 ? 3.686 -8.973 9.638 1.00 92.75 271 PRO A O 1
ATOM 2076 N N . ALA A 1 272 ? 4.605 -7.443 11.002 1.00 93.31 272 ALA A N 1
ATOM 2077 C CA . ALA A 1 272 ? 3.481 -6.514 10.971 1.00 93.31 272 ALA A CA 1
ATOM 2078 C C . ALA A 1 272 ? 3.348 -5.828 9.605 1.00 93.31 272 ALA A C 1
ATOM 2080 O O . ALA A 1 272 ? 2.248 -5.758 9.063 1.00 93.31 272 ALA A O 1
ATOM 2081 N N . VAL A 1 273 ? 4.472 -5.411 9.006 1.00 94.00 273 VAL A N 1
ATOM 2082 C CA . VAL A 1 273 ? 4.486 -4.830 7.651 1.00 94.00 273 VAL A CA 1
ATOM 2083 C C . VAL A 1 273 ? 3.914 -5.809 6.630 1.00 94.00 273 VAL A C 1
ATOM 2085 O O . VAL A 1 273 ? 3.156 -5.390 5.765 1.00 94.00 273 VAL A O 1
ATOM 2088 N N . ARG A 1 274 ? 4.218 -7.111 6.732 1.00 94.19 274 ARG A N 1
ATOM 2089 C CA . ARG A 1 274 ? 3.656 -8.134 5.830 1.00 94.19 274 ARG A CA 1
ATOM 2090 C C . ARG A 1 274 ? 2.139 -8.252 5.952 1.00 94.19 274 ARG A C 1
ATOM 2092 O O . ARG A 1 274 ? 1.471 -8.342 4.929 1.00 94.19 274 ARG A O 1
ATOM 2099 N N . VAL A 1 275 ? 1.608 -8.236 7.176 1.00 95.06 275 VAL A N 1
ATOM 2100 C CA . VAL A 1 275 ? 0.155 -8.268 7.413 1.00 95.06 275 VAL A CA 1
ATOM 2101 C C . VAL A 1 275 ? -0.503 -7.016 6.838 1.00 95.06 275 VAL A C 1
ATOM 2103 O O . VAL A 1 275 ? -1.415 -7.130 6.027 1.00 95.06 275 VAL A O 1
ATOM 2106 N N . LEU A 1 276 ? 0.011 -5.829 7.172 1.00 95.75 276 LEU A N 1
ATOM 2107 C CA . LEU A 1 276 ? -0.528 -4.565 6.669 1.00 95.75 276 LEU A CA 1
ATOM 2108 C C . LEU A 1 276 ? -0.438 -4.464 5.137 1.00 95.75 276 LEU A C 1
ATOM 2110 O O . LEU A 1 276 ? -1.390 -4.039 4.492 1.00 95.75 276 LEU A O 1
ATOM 2114 N N . SER A 1 277 ? 0.672 -4.920 4.551 1.00 95.94 277 SER A N 1
ATOM 2115 C CA . SER A 1 277 ? 0.858 -4.989 3.095 1.00 95.94 277 SER A CA 1
ATOM 2116 C C . SER A 1 277 ? -0.168 -5.910 2.439 1.00 95.94 277 SER A C 1
ATOM 2118 O O . SER A 1 277 ? -0.729 -5.556 1.409 1.00 95.94 277 SER A O 1
ATOM 2120 N N . SER A 1 278 ? -0.449 -7.068 3.050 1.00 95.50 278 SER A N 1
ATOM 2121 C CA . SER A 1 278 ? -1.498 -7.977 2.577 1.00 95.50 278 SER A CA 1
ATOM 2122 C C . SER A 1 278 ? -2.877 -7.326 2.657 1.00 95.50 278 SER A C 1
ATOM 2124 O O . SER A 1 278 ? -3.661 -7.470 1.725 1.00 95.50 278 SER A O 1
ATOM 2126 N N . TRP A 1 279 ? -3.174 -6.603 3.741 1.00 96.44 279 TRP A N 1
ATOM 2127 C CA . TRP A 1 279 ? -4.452 -5.912 3.903 1.00 96.44 279 TRP A CA 1
ATOM 2128 C C . TRP A 1 279 ? -4.627 -4.801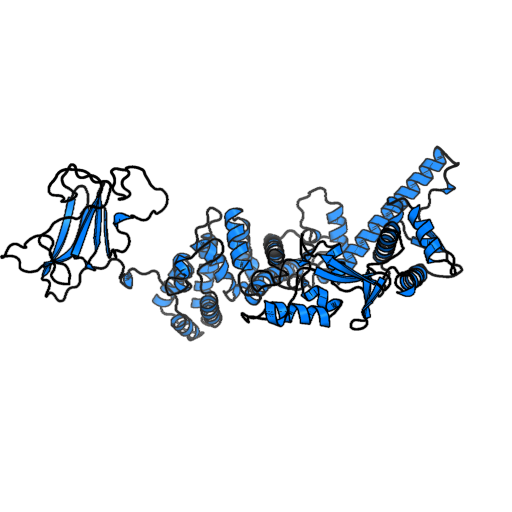 2.866 1.00 96.44 279 TRP A C 1
ATOM 2130 O O . TRP A 1 279 ? -5.630 -4.805 2.162 1.00 96.44 279 TRP A O 1
ATOM 2140 N N . TRP A 1 280 ? -3.641 -3.916 2.683 1.00 96.94 280 TRP A N 1
ATOM 2141 C CA . TRP A 1 280 ? -3.683 -2.892 1.629 1.00 96.94 280 TRP A CA 1
ATOM 2142 C C . TRP A 1 280 ? -3.707 -3.476 0.213 1.00 96.94 280 TRP A C 1
ATOM 2144 O O . TRP A 1 280 ? -4.361 -2.914 -0.656 1.00 96.94 280 TRP A O 1
ATOM 2154 N N . GLY A 1 281 ? -3.050 -4.611 -0.038 1.00 94.88 281 GLY A N 1
ATOM 2155 C CA . GLY A 1 281 ? -3.162 -5.307 -1.325 1.00 94.88 281 GLY A CA 1
ATOM 2156 C C . GLY A 1 281 ? -4.578 -5.836 -1.598 1.00 94.88 281 GLY A C 1
ATOM 2157 O O . GLY A 1 281 ? -5.014 -5.875 -2.752 1.00 94.88 281 GLY A O 1
ATOM 2158 N N . SER A 1 282 ? -5.314 -6.196 -0.540 1.00 93.19 282 SER A N 1
ATOM 2159 C CA . SER A 1 282 ? -6.674 -6.745 -0.622 1.00 93.19 282 SER A CA 1
ATOM 2160 C C . SER A 1 282 ? -7.805 -5.708 -0.682 1.00 93.19 282 SER A C 1
ATOM 2162 O O . SER A 1 282 ? -8.922 -6.080 -1.027 1.00 93.19 282 SER A O 1
ATOM 2164 N N . THR A 1 283 ? -7.555 -4.427 -0.382 1.00 94.12 283 THR A N 1
ATOM 2165 C CA . THR A 1 283 ? -8.590 -3.370 -0.455 1.00 94.12 283 THR A CA 1
ATOM 2166 C C . THR A 1 283 ? -8.968 -3.026 -1.902 1.00 94.12 283 THR A C 1
ATOM 2168 O O . THR A 1 283 ? -8.316 -3.478 -2.835 1.00 94.12 283 THR A O 1
ATOM 2171 N N . GLY A 1 284 ? -10.015 -2.230 -2.143 1.00 93.56 284 GLY A N 1
ATOM 2172 C CA . GLY A 1 284 ? -10.365 -1.774 -3.500 1.00 93.56 284 GLY A CA 1
ATOM 2173 C C . GLY A 1 284 ? -9.274 -0.907 -4.154 1.00 93.56 284 GLY A C 1
ATOM 2174 O O . GLY A 1 284 ? -8.490 -0.253 -3.461 1.00 93.56 284 GLY A O 1
ATOM 2175 N N . CYS A 1 285 ? -9.221 -0.878 -5.492 1.00 95.44 285 CYS A N 1
ATOM 2176 C CA . CYS A 1 285 ? -8.237 -0.068 -6.226 1.00 95.44 285 CYS A CA 1
ATOM 2177 C C . CYS A 1 285 ? -8.375 1.432 -5.924 1.00 95.44 285 CYS A C 1
ATOM 2179 O O . CYS A 1 285 ? -7.360 2.098 -5.750 1.00 95.44 285 CYS A O 1
ATOM 2181 N N . GLU A 1 286 ? -9.602 1.935 -5.755 1.00 95.75 286 GLU A N 1
ATOM 2182 C CA . GLU A 1 286 ? -9.867 3.340 -5.406 1.00 95.75 286 GLU A CA 1
ATOM 2183 C C . GLU A 1 286 ? -9.246 3.733 -4.058 1.00 95.75 286 GLU A C 1
ATOM 2185 O O . GLU A 1 286 ? -8.571 4.758 -3.943 1.00 95.75 286 GLU A O 1
ATOM 2190 N N . TYR A 1 287 ? -9.403 2.881 -3.039 1.00 96.62 287 TYR A N 1
ATOM 2191 C CA . TYR A 1 287 ? -8.782 3.090 -1.732 1.00 96.62 287 TYR A CA 1
ATOM 2192 C C . TYR A 1 287 ? -7.251 3.116 -1.847 1.00 96.62 287 TYR A C 1
ATOM 2194 O O . TYR A 1 287 ? -6.583 3.981 -1.272 1.00 96.62 287 TYR A O 1
ATOM 2202 N N . PHE A 1 288 ? -6.680 2.159 -2.584 1.00 97.69 288 PHE A N 1
ATOM 2203 C CA . PHE A 1 288 ? -5.232 2.055 -2.744 1.00 97.69 288 PHE A CA 1
ATOM 2204 C C . PHE A 1 288 ? -4.661 3.268 -3.490 1.00 97.69 288 PHE A C 1
ATOM 2206 O O . PHE A 1 288 ? -3.679 3.866 -3.047 1.00 97.69 288 PHE A O 1
ATOM 2213 N N . GLU A 1 289 ? -5.316 3.686 -4.572 1.00 97.50 289 GLU A N 1
ATOM 2214 C CA . GLU A 1 289 ? -4.970 4.887 -5.325 1.00 97.50 289 GLU A CA 1
ATOM 2215 C C . GLU A 1 289 ? -5.053 6.147 -4.455 1.00 97.50 289 GLU A C 1
ATOM 2217 O O . GLU A 1 289 ? -4.142 6.976 -4.483 1.00 97.50 289 GLU A O 1
ATOM 2222 N N . ARG A 1 290 ? -6.096 6.287 -3.627 1.00 96.94 290 ARG A N 1
ATOM 2223 C CA . ARG A 1 290 ? -6.219 7.392 -2.666 1.00 96.94 290 ARG A CA 1
ATOM 2224 C C . ARG A 1 290 ? -5.015 7.456 -1.725 1.00 96.94 290 ARG A C 1
ATOM 2226 O O . ARG A 1 290 ? -4.468 8.538 -1.509 1.00 96.94 290 ARG A O 1
ATOM 2233 N N . LEU A 1 291 ? -4.569 6.312 -1.206 1.00 97.81 291 LEU A N 1
ATOM 2234 C CA . LEU A 1 291 ? -3.403 6.230 -0.326 1.00 97.81 291 LEU A CA 1
ATOM 2235 C C . LEU A 1 291 ? -2.106 6.633 -1.049 1.00 97.81 291 LEU A C 1
ATOM 2237 O O . LEU A 1 291 ? -1.318 7.406 -0.501 1.00 97.81 291 LEU A O 1
ATOM 2241 N N . VAL A 1 292 ? -1.906 6.176 -2.291 1.00 98.38 292 VAL A N 1
ATOM 2242 C CA . VAL A 1 292 ? -0.773 6.594 -3.139 1.00 98.38 292 VAL A CA 1
ATOM 2243 C C . VAL A 1 292 ? -0.821 8.104 -3.389 1.00 98.38 292 VAL A C 1
ATOM 2245 O O . VAL A 1 292 ? 0.166 8.807 -3.162 1.00 98.38 292 VAL A O 1
ATOM 2248 N N . ASN A 1 293 ? -1.980 8.634 -3.782 1.00 97.94 293 ASN A N 1
ATOM 2249 C CA . ASN A 1 293 ? -2.177 10.051 -4.073 1.00 97.94 293 ASN A CA 1
ATOM 2250 C C . ASN A 1 293 ? -1.926 10.948 -2.847 1.00 97.94 293 ASN A C 1
ATOM 2252 O O . ASN A 1 293 ? -1.337 12.024 -2.992 1.00 97.94 293 ASN A O 1
ATOM 2256 N N . ALA A 1 294 ? -2.287 10.509 -1.638 1.00 98.00 294 ALA A N 1
ATOM 2257 C CA . ALA A 1 294 ? -2.028 11.253 -0.405 1.00 98.00 294 ALA A CA 1
ATOM 2258 C C . ALA A 1 294 ? -0.524 11.506 -0.176 1.00 98.00 294 ALA A C 1
ATOM 2260 O O . ALA A 1 294 ? -0.122 12.629 0.125 1.00 98.00 294 ALA A O 1
ATOM 2261 N N . PHE A 1 295 ? 0.335 10.503 -0.383 1.00 98.44 295 PHE A N 1
ATOM 2262 C CA . PHE A 1 295 ? 1.787 10.679 -0.234 1.00 98.44 295 PHE A CA 1
ATOM 2263 C C . PHE A 1 295 ? 2.444 11.319 -1.458 1.00 98.44 295 PHE A C 1
ATOM 2265 O O . PHE A 1 295 ? 3.354 12.137 -1.307 1.00 98.44 295 PHE A O 1
ATOM 2272 N N . LYS A 1 296 ? 1.944 11.031 -2.664 1.00 97.31 296 LYS A N 1
ATOM 2273 C CA . LYS A 1 296 ? 2.395 11.660 -3.913 1.00 97.31 296 LYS A CA 1
ATOM 2274 C C . LYS A 1 296 ? 2.239 13.178 -3.875 1.00 97.31 296 LYS A C 1
ATOM 2276 O O . LYS A 1 296 ? 3.173 13.918 -4.183 1.00 97.31 296 LYS A O 1
ATOM 2281 N N . THR A 1 297 ? 1.069 13.652 -3.449 1.00 97.06 297 THR A N 1
ATOM 2282 C CA . THR A 1 297 ? 0.777 15.088 -3.341 1.00 97.06 297 THR A CA 1
ATOM 2283 C C . THR A 1 297 ? 1.616 15.770 -2.262 1.00 97.06 297 THR A C 1
ATOM 2285 O O . THR A 1 297 ? 2.041 16.907 -2.467 1.00 97.06 297 THR A O 1
ATOM 2288 N N . VAL A 1 298 ? 1.921 15.085 -1.152 1.00 97.88 298 VAL A N 1
ATOM 2289 C CA . VAL A 1 298 ? 2.866 15.575 -0.134 1.00 97.88 298 VAL A CA 1
ATOM 2290 C C . VAL A 1 298 ? 4.270 15.724 -0.715 1.00 97.88 298 VAL A C 1
ATOM 2292 O O . VAL A 1 298 ? 4.864 16.792 -0.568 1.00 97.88 298 VAL A O 1
ATOM 2295 N N . ALA A 1 299 ? 4.788 14.704 -1.406 1.00 96.88 299 ALA A N 1
ATOM 2296 C CA . ALA A 1 299 ? 6.114 14.757 -2.017 1.00 96.88 299 ALA A CA 1
ATOM 2297 C C . ALA A 1 299 ? 6.227 15.925 -3.014 1.00 96.88 299 ALA A C 1
ATOM 2299 O O . ALA A 1 299 ? 7.128 16.755 -2.890 1.00 96.88 299 ALA A O 1
ATOM 2300 N N . GLY A 1 300 ? 5.257 16.067 -3.926 1.00 95.62 300 GLY A N 1
ATOM 2301 C CA . GLY A 1 300 ? 5.214 17.185 -4.876 1.00 95.62 300 GLY A CA 1
ATOM 2302 C C . GLY A 1 300 ? 5.044 18.559 -4.210 1.00 95.62 300 GLY A C 1
ATOM 2303 O O . GLY A 1 300 ? 5.633 19.544 -4.652 1.00 95.62 300 GLY A O 1
ATOM 2304 N N . TYR A 1 301 ? 4.271 18.657 -3.123 1.00 96.06 301 TYR A N 1
ATOM 2305 C CA . TYR A 1 301 ? 4.120 19.902 -2.360 1.00 96.06 301 TYR A CA 1
ATOM 2306 C C . TYR A 1 301 ? 5.430 20.338 -1.696 1.00 96.06 301 TYR A C 1
ATOM 2308 O O . TYR A 1 301 ? 5.809 21.504 -1.813 1.00 96.06 301 TYR A O 1
ATOM 2316 N N . VAL A 1 302 ? 6.134 19.415 -1.033 1.00 95.69 302 VAL A N 1
ATOM 2317 C CA . VAL A 1 302 ? 7.408 19.726 -0.372 1.00 95.69 302 VAL A CA 1
ATOM 2318 C C . VAL A 1 302 ? 8.473 20.088 -1.405 1.00 95.69 302 VAL A C 1
ATOM 2320 O O . VAL A 1 302 ? 9.151 21.093 -1.216 1.00 95.69 302 VAL A O 1
ATOM 2323 N N . LEU A 1 303 ? 8.576 19.346 -2.516 1.00 94.12 303 LEU A N 1
ATOM 2324 C CA . LEU A 1 303 ? 9.525 19.639 -3.599 1.00 94.12 303 LEU A CA 1
ATOM 2325 C C . LEU A 1 303 ? 9.328 21.045 -4.182 1.00 94.12 303 LEU A C 1
ATOM 2327 O O . LEU A 1 303 ? 10.288 21.812 -4.242 1.00 94.12 303 LEU A O 1
ATOM 2331 N N . ARG A 1 304 ? 8.086 21.434 -4.510 1.00 92.94 304 ARG A N 1
ATOM 2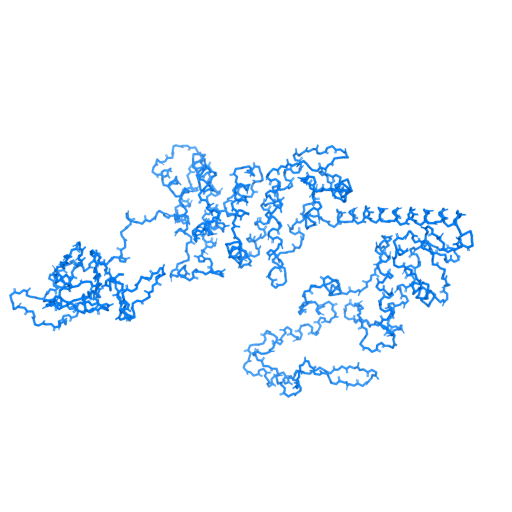332 C CA . ARG A 1 304 ? 7.774 22.796 -4.990 1.00 92.94 304 ARG A CA 1
ATOM 2333 C C . ARG A 1 304 ? 8.149 23.879 -3.980 1.00 92.94 304 ARG A C 1
ATOM 2335 O O . ARG A 1 304 ? 8.568 24.966 -4.362 1.00 92.94 304 ARG A O 1
ATOM 2342 N N . GLY A 1 305 ? 8.026 23.589 -2.686 1.00 91.94 305 GLY A N 1
ATOM 2343 C CA . GLY A 1 305 ? 8.394 24.520 -1.620 1.00 91.94 305 GLY A CA 1
ATOM 2344 C C . GLY A 1 305 ? 9.903 24.745 -1.459 1.00 91.94 305 GLY A C 1
ATOM 2345 O O . GLY A 1 305 ? 10.291 25.730 -0.831 1.00 91.94 305 GLY A O 1
ATOM 2346 N N . GLN A 1 306 ? 10.759 23.868 -1.999 1.00 91.44 306 GLN A N 1
ATOM 2347 C CA . GLN A 1 306 ? 12.206 23.940 -1.771 1.00 91.44 306 GLN A CA 1
ATOM 2348 C C . GLN A 1 306 ? 12.927 25.006 -2.604 1.00 91.44 306 GLN A C 1
ATOM 2350 O O . GLN A 1 306 ? 13.989 25.451 -2.170 1.00 91.44 306 GLN A O 1
ATOM 2355 N N . ASN A 1 307 ? 12.383 25.423 -3.757 1.00 86.94 307 ASN A N 1
ATOM 2356 C CA . ASN A 1 307 ? 13.035 26.360 -4.690 1.00 86.94 307 ASN A CA 1
ATOM 2357 C C . ASN A 1 307 ? 14.525 26.024 -4.902 1.00 86.94 307 ASN A C 1
ATOM 2359 O O . ASN A 1 307 ? 15.412 26.836 -4.617 1.00 86.94 307 ASN A O 1
ATOM 2363 N N . VAL A 1 308 ? 14.804 24.784 -5.315 1.00 87.44 308 VAL A N 1
ATOM 2364 C CA . VAL A 1 308 ? 16.172 24.266 -5.434 1.00 87.44 308 VAL A CA 1
ATOM 2365 C C . VAL A 1 308 ? 16.942 25.094 -6.476 1.00 87.44 308 VAL A C 1
ATOM 2367 O O . VAL A 1 308 ? 16.510 25.171 -7.624 1.00 87.44 308 VAL A O 1
ATOM 2370 N N . PRO A 1 309 ? 18.077 25.725 -6.115 1.00 86.88 309 PRO A N 1
ATOM 2371 C CA . PRO A 1 309 ? 18.882 26.475 -7.075 1.00 86.88 309 PRO A CA 1
ATOM 2372 C C . PRO A 1 309 ? 19.456 25.579 -8.175 1.00 86.88 309 PRO A C 1
ATOM 2374 O O . PRO A 1 309 ? 19.761 24.409 -7.932 1.00 86.88 309 PRO A O 1
ATOM 2377 N N . GLU A 1 310 ? 19.706 26.164 -9.345 1.00 85.00 310 GLU A N 1
ATOM 2378 C CA . GLU A 1 310 ? 20.371 25.485 -10.459 1.00 85.00 310 GLU A CA 1
ATOM 2379 C C . GLU A 1 310 ? 21.706 24.857 -10.016 1.00 85.00 310 GLU A C 1
ATOM 2381 O O . GLU A 1 310 ? 22.461 25.421 -9.213 1.00 85.00 310 GLU A O 1
ATOM 2386 N N . GLY A 1 311 ? 21.985 23.642 -10.491 1.00 84.75 311 GLY A N 1
ATOM 2387 C CA . GLY A 1 311 ? 23.182 22.902 -10.099 1.00 84.75 311 GLY A CA 1
ATOM 2388 C C . GLY A 1 311 ? 23.151 22.337 -8.671 1.00 84.75 311 GLY A C 1
ATOM 2389 O O . GLY A 1 311 ? 24.201 21.941 -8.155 1.00 84.75 311 GLY A O 1
ATOM 2390 N N . LYS A 1 312 ? 21.994 22.273 -7.998 1.00 86.56 312 LYS A N 1
ATOM 2391 C CA . LYS A 1 312 ? 21.816 21.564 -6.716 1.00 86.56 312 LYS A CA 1
ATOM 2392 C C . LYS A 1 312 ? 20.775 20.444 -6.819 1.00 86.56 312 LYS A C 1
ATOM 2394 O O . LYS A 1 312 ? 20.009 20.383 -7.767 1.00 86.56 312 LYS A O 1
ATOM 2399 N N . THR A 1 313 ? 20.802 19.538 -5.842 1.00 89.00 313 THR A N 1
ATOM 2400 C CA . THR A 1 313 ? 19.816 18.457 -5.675 1.00 89.00 313 THR A CA 1
ATOM 2401 C C . THR A 1 313 ? 18.764 18.852 -4.645 1.00 89.00 313 THR A C 1
ATOM 2403 O O . THR A 1 313 ? 18.957 19.828 -3.910 1.00 89.00 313 THR A O 1
ATOM 2406 N N . ALA A 1 314 ? 17.691 18.063 -4.554 1.00 88.62 314 ALA A N 1
ATOM 2407 C CA . ALA A 1 314 ? 16.679 18.218 -3.516 1.00 88.62 314 ALA A CA 1
ATOM 2408 C C . ALA A 1 314 ? 17.316 18.266 -2.115 1.00 88.62 314 ALA A C 1
ATOM 2410 O O . ALA A 1 314 ? 18.232 17.504 -1.784 1.00 88.62 314 ALA A O 1
ATOM 2411 N N . PHE A 1 315 ? 16.832 19.186 -1.283 1.00 90.62 315 PHE A N 1
ATOM 2412 C CA . PHE A 1 315 ? 17.258 19.287 0.103 1.00 90.62 315 PHE A CA 1
ATOM 2413 C C . PHE A 1 315 ? 16.582 18.202 0.938 1.00 90.62 315 PHE A C 1
ATOM 2415 O O . PHE A 1 315 ? 15.437 17.815 0.691 1.00 90.62 315 PHE A O 1
ATOM 2422 N N . TYR A 1 316 ? 17.292 17.729 1.961 1.00 91.62 316 TYR A N 1
ATOM 2423 C CA . TYR A 1 316 ? 16.719 16.790 2.912 1.00 91.62 316 TYR A CA 1
ATOM 2424 C C . TYR A 1 316 ? 15.543 17.444 3.646 1.00 91.62 316 TYR A C 1
ATOM 2426 O O . TYR A 1 316 ? 15.716 18.431 4.360 1.00 91.62 316 TYR A O 1
ATOM 2434 N N . ASP A 1 317 ? 14.362 16.849 3.507 1.00 94.62 317 ASP A N 1
ATOM 2435 C CA . ASP A 1 317 ? 13.193 17.146 4.322 1.00 94.62 317 ASP A CA 1
ATOM 2436 C C . ASP A 1 317 ? 12.616 15.832 4.848 1.00 94.62 317 ASP A C 1
ATOM 2438 O O . ASP A 1 317 ? 12.328 14.904 4.096 1.00 94.62 317 ASP A O 1
ATOM 2442 N N . SER A 1 318 ? 12.437 15.750 6.164 1.00 95.75 318 SER A N 1
ATOM 2443 C CA . SER A 1 318 ? 11.945 14.529 6.813 1.00 95.75 318 SER A CA 1
ATOM 2444 C C . SER A 1 318 ? 10.539 14.099 6.370 1.00 95.75 318 SER A C 1
ATOM 2446 O O . SER A 1 318 ? 10.216 12.920 6.451 1.00 95.75 318 SER A O 1
ATOM 2448 N N . SER A 1 319 ? 9.694 15.033 5.928 1.00 97.00 319 SER A N 1
ATOM 2449 C CA . SER A 1 319 ? 8.359 14.727 5.403 1.00 97.00 319 SER A CA 1
ATOM 2450 C C . SER A 1 319 ? 8.440 14.223 3.970 1.00 97.00 319 SER A C 1
ATOM 2452 O O . SER A 1 319 ? 7.714 13.298 3.623 1.00 97.00 319 SER A O 1
ATOM 2454 N N . LEU A 1 320 ? 9.331 14.804 3.159 1.00 96.75 320 LEU A N 1
ATOM 2455 C CA . LEU A 1 320 ? 9.607 14.326 1.805 1.00 96.75 320 LEU A CA 1
ATOM 2456 C C . LEU A 1 320 ? 10.138 12.891 1.832 1.00 96.75 320 LEU A C 1
ATOM 2458 O O . LEU A 1 320 ? 9.604 12.043 1.128 1.00 96.75 320 LEU A O 1
ATOM 2462 N N . VAL A 1 321 ? 11.125 12.603 2.686 1.00 97.19 321 VAL A N 1
ATOM 2463 C CA . VAL A 1 321 ? 11.673 11.246 2.849 1.00 97.19 321 VAL A CA 1
ATOM 2464 C C . VAL A 1 321 ? 10.586 10.272 3.298 1.00 97.19 321 VAL A C 1
ATOM 2466 O O . VAL A 1 321 ? 10.373 9.264 2.637 1.00 97.19 321 VAL A O 1
ATOM 2469 N N . ALA A 1 322 ? 9.818 10.612 4.340 1.00 98.00 322 ALA A N 1
ATOM 2470 C CA . ALA A 1 322 ? 8.731 9.756 4.814 1.00 98.00 322 ALA A CA 1
ATOM 2471 C C . ALA A 1 322 ? 7.665 9.492 3.732 1.00 98.00 322 ALA A C 1
ATOM 2473 O O . ALA A 1 322 ? 7.148 8.381 3.638 1.00 98.00 322 ALA A O 1
ATOM 2474 N N . ALA A 1 323 ? 7.339 10.489 2.902 1.00 98.38 323 ALA A N 1
ATOM 2475 C CA . ALA A 1 323 ? 6.404 10.320 1.793 1.00 98.38 323 ALA A CA 1
ATOM 2476 C C . ALA A 1 323 ? 6.975 9.425 0.682 1.00 98.38 323 ALA A C 1
ATOM 2478 O O . ALA A 1 323 ? 6.268 8.543 0.200 1.00 98.38 323 ALA A O 1
ATOM 2479 N N . LEU A 1 324 ? 8.241 9.610 0.298 1.00 98.25 324 LEU A N 1
ATOM 2480 C CA . LEU A 1 324 ? 8.907 8.798 -0.726 1.00 98.25 324 LEU A CA 1
ATOM 2481 C C . LEU A 1 324 ? 9.096 7.341 -0.275 1.00 98.25 324 LEU A C 1
ATOM 2483 O O . LEU A 1 324 ? 8.815 6.429 -1.049 1.00 98.25 324 LEU A O 1
ATOM 2487 N N . ASP A 1 325 ? 9.477 7.113 0.983 1.00 98.38 325 ASP A N 1
ATOM 2488 C CA . ASP A 1 325 ? 9.584 5.774 1.575 1.00 98.38 325 ASP A CA 1
ATOM 2489 C C . ASP A 1 325 ? 8.220 5.073 1.650 1.00 98.38 325 ASP A C 1
ATOM 2491 O O . ASP A 1 325 ? 8.102 3.885 1.336 1.00 98.38 325 ASP A O 1
ATOM 2495 N N . MET A 1 326 ? 7.158 5.807 2.003 1.00 98.44 326 MET A N 1
ATOM 2496 C CA . MET A 1 326 ? 5.792 5.279 1.943 1.00 98.44 326 MET A CA 1
ATOM 2497 C C . MET A 1 326 ? 5.378 4.930 0.516 1.00 98.44 326 MET A C 1
ATOM 2499 O O . MET A 1 326 ? 4.825 3.855 0.293 1.00 98.44 326 MET A O 1
ATOM 2503 N N . LEU A 1 327 ? 5.669 5.789 -0.464 1.00 98.62 327 LEU A N 1
ATOM 2504 C CA . LEU A 1 327 ? 5.405 5.481 -1.868 1.00 98.62 327 LEU A CA 1
ATOM 2505 C C . LEU A 1 327 ? 6.212 4.267 -2.342 1.00 98.62 327 LEU A C 1
ATOM 2507 O O . LEU A 1 327 ? 5.684 3.471 -3.108 1.00 98.62 327 LEU A O 1
ATOM 2511 N N . ALA A 1 328 ? 7.442 4.071 -1.861 1.00 98.44 328 ALA A N 1
ATOM 2512 C CA . ALA A 1 328 ? 8.241 2.889 -2.175 1.00 98.44 328 ALA A CA 1
ATOM 2513 C C . ALA A 1 328 ? 7.616 1.607 -1.600 1.00 98.44 328 ALA A C 1
ATOM 2515 O O . ALA A 1 328 ? 7.543 0.587 -2.291 1.00 98.44 328 ALA A O 1
ATOM 2516 N N . LEU A 1 329 ? 7.106 1.661 -0.363 1.00 98.19 329 LEU A N 1
ATOM 2517 C CA . LEU A 1 329 ? 6.347 0.563 0.241 1.00 98.19 329 LEU A CA 1
ATOM 2518 C C . LEU A 1 329 ? 5.078 0.252 -0.566 1.00 98.19 329 LEU A C 1
ATOM 2520 O O . LEU A 1 329 ? 4.834 -0.907 -0.897 1.00 98.19 329 LEU A O 1
ATOM 2524 N N . LEU A 1 330 ? 4.296 1.272 -0.923 1.00 98.31 330 LEU A N 1
ATOM 2525 C CA . LEU A 1 330 ? 3.080 1.110 -1.724 1.00 98.31 330 LEU A CA 1
ATOM 2526 C C . LEU A 1 330 ? 3.398 0.594 -3.130 1.00 98.31 330 LEU A C 1
ATOM 2528 O O . LEU A 1 330 ? 2.727 -0.313 -3.608 1.00 98.31 330 LEU A O 1
ATOM 2532 N N . ASN A 1 331 ? 4.463 1.075 -3.769 1.00 97.50 331 ASN A N 1
ATOM 2533 C CA . ASN A 1 331 ? 4.901 0.576 -5.067 1.00 97.50 331 ASN A CA 1
ATOM 2534 C C . ASN A 1 331 ? 5.288 -0.908 -4.986 1.00 97.50 331 ASN A C 1
ATOM 2536 O O . ASN A 1 331 ? 4.942 -1.691 -5.864 1.00 97.50 331 ASN A O 1
ATOM 2540 N N . LYS A 1 332 ? 5.929 -1.346 -3.896 1.00 95.94 332 LYS A N 1
ATOM 2541 C CA . LYS A 1 332 ? 6.192 -2.773 -3.668 1.00 95.94 332 LYS A CA 1
ATOM 2542 C C . LYS A 1 332 ? 4.899 -3.586 -3.531 1.00 95.94 332 LYS A C 1
ATOM 2544 O O . LYS A 1 332 ? 4.821 -4.685 -4.073 1.00 95.94 332 LYS A O 1
ATOM 2549 N N . ILE A 1 333 ? 3.892 -3.058 -2.832 1.00 96.31 333 ILE A N 1
ATOM 2550 C CA . ILE A 1 333 ? 2.576 -3.708 -2.704 1.00 96.31 333 ILE A CA 1
ATOM 2551 C C . ILE A 1 333 ? 1.869 -3.771 -4.062 1.00 96.31 333 ILE A C 1
ATOM 2553 O O . ILE A 1 333 ? 1.278 -4.803 -4.379 1.00 96.31 333 ILE A O 1
ATOM 2557 N N . ASN A 1 334 ? 2.005 -2.727 -4.884 1.00 95.38 334 ASN A N 1
ATOM 2558 C CA . ASN A 1 334 ? 1.423 -2.641 -6.224 1.00 95.38 334 ASN A CA 1
ATOM 2559 C C . ASN A 1 334 ? 1.821 -3.829 -7.118 1.00 95.38 334 ASN A C 1
ATOM 2561 O O . ASN A 1 334 ? 1.003 -4.292 -7.903 1.00 95.38 334 ASN A O 1
ATOM 2565 N N . HIS A 1 335 ? 3.046 -4.339 -6.941 1.00 90.56 335 HIS A N 1
ATOM 2566 C CA . HIS A 1 335 ? 3.610 -5.486 -7.668 1.00 90.56 335 HIS A CA 1
ATOM 2567 C C . HIS A 1 335 ? 3.397 -6.844 -6.978 1.00 90.56 335 HIS A C 1
ATOM 2569 O O . HIS A 1 335 ? 3.838 -7.871 -7.485 1.00 90.56 335 HIS A O 1
ATOM 2575 N N . SER A 1 336 ? 2.807 -6.867 -5.781 1.00 87.44 336 SER A N 1
ATOM 2576 C CA . SER A 1 336 ? 2.625 -8.100 -4.998 1.00 87.44 336 SER A CA 1
ATOM 2577 C C . SER A 1 336 ? 1.304 -8.824 -5.273 1.00 87.44 336 SER A C 1
ATOM 2579 O O . SER A 1 336 ? 1.077 -9.907 -4.736 1.00 87.44 336 SER A O 1
ATOM 2581 N N . VAL A 1 337 ? 0.441 -8.221 -6.090 1.00 81.25 337 VAL A N 1
ATOM 2582 C CA . VAL A 1 337 ? -0.829 -8.786 -6.556 1.00 81.25 337 VAL A CA 1
ATOM 2583 C C . VAL A 1 337 ? -0.669 -9.301 -7.986 1.00 81.25 337 VAL A C 1
ATOM 2585 O O . VAL A 1 337 ? 0.273 -8.924 -8.676 1.00 81.25 337 VAL A O 1
ATOM 2588 N N . GLU A 1 338 ? -1.562 -10.181 -8.436 1.00 73.94 338 GLU A N 1
ATOM 2589 C CA . GLU A 1 338 ? -1.562 -10.618 -9.834 1.00 73.94 338 GLU A CA 1
ATOM 2590 C C . GLU A 1 338 ? -1.866 -9.422 -10.751 1.00 73.94 338 GLU A C 1
ATOM 2592 O O . GLU A 1 338 ? -2.886 -8.749 -10.597 1.00 73.94 338 GLU A O 1
ATOM 2597 N N . GLY A 1 339 ? -0.946 -9.119 -11.671 1.00 77.50 339 GLY A N 1
ATOM 2598 C CA . GLY A 1 339 ? -0.969 -7.866 -12.424 1.00 77.50 339 GLY A CA 1
ATOM 2599 C C . GLY A 1 339 ? -0.473 -6.677 -11.592 1.00 77.50 339 GLY A C 1
ATOM 2600 O O . GLY A 1 339 ? 0.491 -6.788 -10.840 1.00 77.50 339 GLY A O 1
ATOM 2601 N N . LEU A 1 340 ? -1.107 -5.518 -11.762 1.00 84.88 340 LEU A N 1
ATOM 2602 C CA . LEU A 1 340 ? -0.815 -4.306 -10.994 1.00 84.88 340 LEU A CA 1
ATOM 2603 C C . LEU A 1 340 ? -2.063 -3.890 -10.227 1.00 84.88 340 LEU A C 1
ATOM 2605 O O . LEU A 1 340 ? -3.159 -3.903 -10.790 1.00 84.88 340 LEU A O 1
ATOM 2609 N N . LYS A 1 341 ? -1.904 -3.476 -8.963 1.00 91.56 341 LYS A N 1
ATOM 2610 C CA . LYS A 1 341 ? -3.033 -2.955 -8.176 1.00 91.56 341 LYS A CA 1
ATOM 2611 C C . LYS A 1 341 ? -3.599 -1.676 -8.792 1.00 91.56 341 LYS A C 1
ATOM 2613 O O . LYS A 1 341 ? -4.813 -1.512 -8.873 1.00 91.56 341 LYS A O 1
ATOM 2618 N N . VAL A 1 342 ? -2.703 -0.788 -9.207 1.00 95.44 342 VAL A N 1
ATOM 2619 C CA . VAL A 1 342 ? -2.961 0.461 -9.921 1.00 95.44 342 VAL A CA 1
ATOM 2620 C C . VAL A 1 342 ? -1.872 0.680 -10.984 1.00 95.44 342 VAL A C 1
ATOM 2622 O O . VAL A 1 342 ? -0.757 0.163 -10.834 1.00 95.44 342 VAL A O 1
ATOM 2625 N N . PRO A 1 343 ? -2.159 1.434 -12.059 1.00 93.19 343 PRO A N 1
ATOM 2626 C CA . PRO A 1 343 ? -1.178 1.755 -13.095 1.00 93.19 343 PRO A CA 1
ATOM 2627 C C . PRO A 1 343 ? 0.107 2.423 -12.569 1.00 93.19 343 PRO A C 1
ATOM 2629 O O . PRO A 1 343 ? 0.121 3.075 -11.523 1.00 93.19 343 PRO A O 1
ATOM 2632 N N . TYR A 1 344 ? 1.211 2.293 -13.312 1.00 90.50 344 TYR A N 1
ATOM 2633 C CA . TYR A 1 344 ? 2.500 2.904 -12.948 1.00 90.50 344 TYR A CA 1
ATOM 2634 C C . TYR A 1 344 ? 2.432 4.429 -12.846 1.00 90.50 344 TYR A C 1
ATOM 2636 O O . TYR A 1 344 ? 3.055 5.028 -11.968 1.00 90.50 344 TYR A O 1
ATOM 2644 N N . ASP A 1 345 ? 1.654 5.059 -13.722 1.00 93.94 345 ASP A N 1
ATOM 2645 C CA . ASP A 1 345 ? 1.492 6.507 -13.773 1.00 93.94 345 ASP A CA 1
ATOM 2646 C C . ASP A 1 345 ? 0.793 7.082 -12.541 1.00 93.94 345 ASP A C 1
ATOM 2648 O O . ASP A 1 345 ? 1.023 8.243 -12.197 1.00 93.94 345 ASP A O 1
ATOM 2652 N N . THR A 1 346 ? 0.070 6.255 -11.778 1.00 96.69 346 THR A N 1
ATOM 2653 C CA . THR A 1 346 ? -0.477 6.647 -10.477 1.00 96.69 346 THR A CA 1
ATOM 2654 C C . THR A 1 346 ? 0.622 7.104 -9.512 1.00 96.69 346 THR A C 1
ATOM 2656 O O . THR A 1 346 ? 0.366 7.980 -8.682 1.00 96.69 346 THR A O 1
ATOM 2659 N N . PHE A 1 347 ? 1.851 6.588 -9.639 1.00 97.38 347 PHE A N 1
ATOM 2660 C CA . PHE A 1 347 ? 3.000 6.959 -8.805 1.00 97.38 347 PHE A CA 1
ATOM 2661 C C . PHE A 1 347 ? 3.828 8.134 -9.353 1.00 97.38 347 PHE A C 1
ATOM 2663 O O . PHE A 1 347 ? 4.640 8.690 -8.609 1.00 97.38 347 PHE A O 1
ATOM 2670 N N . HIS A 1 348 ? 3.634 8.536 -10.613 1.00 96.50 348 HIS A N 1
ATOM 2671 C CA . HIS A 1 348 ? 4.425 9.597 -11.236 1.00 96.50 348 HIS A CA 1
ATOM 2672 C C . HIS A 1 348 ? 4.109 10.976 -10.640 1.00 96.50 348 HIS A C 1
ATOM 2674 O O . HIS A 1 348 ? 2.947 11.369 -10.526 1.00 96.50 348 HIS A O 1
ATOM 2680 N N . ILE A 1 349 ? 5.142 11.750 -10.310 1.00 94.19 349 ILE A N 1
ATOM 2681 C CA . ILE A 1 349 ? 5.018 13.148 -9.886 1.00 94.19 349 ILE A CA 1
ATOM 2682 C C . ILE A 1 349 ? 5.325 14.034 -11.101 1.00 94.19 349 ILE A C 1
ATOM 2684 O O . ILE A 1 349 ? 6.486 14.246 -11.445 1.00 94.19 349 ILE A O 1
ATOM 2688 N N . SER A 1 350 ? 4.274 14.552 -11.739 1.00 83.44 350 SER A N 1
ATOM 2689 C CA . SER A 1 350 ? 4.333 15.254 -13.033 1.00 83.44 350 SER A CA 1
ATOM 2690 C C . SER A 1 350 ? 5.263 16.477 -13.059 1.00 83.44 350 SER A C 1
ATOM 2692 O O . SER A 1 350 ? 5.861 16.781 -14.084 1.00 83.44 350 SER A O 1
ATOM 2694 N N . ASP A 1 351 ? 5.442 17.151 -11.920 1.00 82.88 351 ASP A N 1
ATOM 2695 C CA . ASP A 1 351 ? 6.128 18.451 -11.860 1.00 82.88 351 ASP A CA 1
ATOM 2696 C C . ASP A 1 351 ? 7.587 18.341 -11.372 1.00 82.88 351 ASP A C 1
ATOM 2698 O O . ASP A 1 351 ? 8.210 19.350 -11.037 1.00 82.88 351 ASP A O 1
ATOM 2702 N N . ILE A 1 352 ? 8.161 17.130 -11.288 1.00 89.25 352 ILE A N 1
ATOM 2703 C CA . ILE A 1 352 ? 9.556 16.938 -10.834 1.00 89.25 352 ILE A CA 1
ATOM 2704 C C . ILE A 1 352 ? 10.508 17.799 -11.665 1.00 89.25 352 ILE A C 1
ATOM 2706 O O . ILE A 1 352 ? 11.319 18.522 -11.091 1.00 89.25 352 ILE A O 1
ATOM 2710 N N . SER A 1 353 ? 10.374 17.759 -12.994 1.00 86.50 353 SER A N 1
ATOM 2711 C CA . SER A 1 353 ? 11.248 18.487 -13.927 1.00 86.50 353 SER A CA 1
ATOM 2712 C C . SER A 1 353 ? 11.196 20.010 -13.751 1.00 86.50 353 SER A C 1
ATOM 2714 O O . SER A 1 353 ? 12.136 20.701 -14.128 1.00 86.50 353 SER A O 1
ATOM 2716 N N . GLU A 1 354 ? 10.106 20.544 -13.193 1.00 87.50 354 GLU A N 1
ATOM 2717 C CA . GLU A 1 354 ? 9.961 21.976 -12.898 1.00 87.50 354 GLU A CA 1
ATOM 2718 C C . GLU A 1 354 ? 10.594 22.350 -11.551 1.00 87.50 354 GLU A C 1
ATOM 2720 O O . GLU A 1 354 ? 11.001 23.491 -11.339 1.00 87.50 354 GLU A O 1
ATOM 2725 N N . CYS A 1 355 ? 10.676 21.388 -10.628 1.00 87.12 355 CYS A N 1
ATOM 2726 C CA . CYS A 1 355 ? 11.176 21.596 -9.271 1.00 87.12 355 CYS A CA 1
ATOM 2727 C C . CYS A 1 355 ? 12.688 21.375 -9.140 1.00 87.12 355 CYS A C 1
ATOM 2729 O O . CYS A 1 355 ? 13.312 21.941 -8.240 1.00 87.12 355 CYS A O 1
ATOM 2731 N N . LEU A 1 356 ? 13.268 20.507 -9.974 1.00 88.94 356 LEU A N 1
ATOM 2732 C CA . LEU A 1 356 ? 14.678 20.129 -9.919 1.00 88.94 356 LEU A CA 1
ATOM 2733 C C . LEU A 1 356 ? 15.252 19.801 -11.297 1.00 88.94 356 LEU A C 1
ATOM 2735 O O . LEU A 1 356 ? 14.573 19.263 -12.169 1.00 88.94 356 LEU A O 1
ATOM 2739 N N . ASP A 1 357 ? 16.555 20.035 -11.443 1.00 90.38 357 ASP A N 1
ATOM 2740 C CA . ASP A 1 357 ? 17.312 19.520 -12.578 1.00 90.38 357 ASP A CA 1
ATOM 2741 C C . ASP A 1 357 ? 17.619 18.032 -12.356 1.00 90.38 357 ASP A C 1
ATOM 2743 O O . ASP A 1 357 ? 18.504 17.648 -11.584 1.00 90.38 357 ASP A O 1
ATOM 2747 N N . ILE A 1 358 ? 16.857 17.193 -13.053 1.00 91.50 358 ILE A N 1
ATOM 2748 C CA . ILE A 1 358 ? 16.946 15.733 -12.993 1.00 91.50 358 ILE A CA 1
ATOM 2749 C C . ILE A 1 358 ? 18.339 15.237 -13.405 1.00 91.50 358 ILE A C 1
ATOM 2751 O O . ILE A 1 358 ? 18.838 14.262 -12.840 1.00 91.50 358 ILE A O 1
ATOM 2755 N N . ARG A 1 359 ? 19.014 15.926 -14.334 1.00 92.56 359 ARG A N 1
ATOM 2756 C CA . ARG A 1 359 ? 20.353 15.541 -14.803 1.00 92.56 359 ARG A CA 1
ATOM 2757 C C . ARG A 1 359 ? 21.387 15.769 -13.714 1.00 92.56 359 ARG A C 1
ATOM 2759 O O . ARG A 1 359 ? 22.250 14.924 -13.479 1.00 92.56 359 ARG A O 1
ATOM 2766 N N . VAL A 1 360 ? 21.282 16.899 -13.015 1.00 92.06 360 VAL A N 1
ATOM 2767 C CA . VAL A 1 360 ? 22.152 17.216 -11.875 1.00 92.06 360 VAL A CA 1
ATOM 2768 C C . VAL A 1 360 ? 21.927 16.234 -10.728 1.00 92.06 360 VAL A C 1
ATOM 2770 O O . VAL A 1 360 ? 22.909 15.794 -10.123 1.00 92.06 360 VAL A O 1
ATOM 2773 N N . ASP A 1 361 ? 20.670 15.881 -10.433 1.00 92.50 361 ASP A N 1
ATOM 2774 C CA . ASP A 1 361 ? 20.349 14.861 -9.425 1.00 92.50 361 ASP A CA 1
ATOM 2775 C C . ASP A 1 361 ? 21.004 13.521 -9.784 1.00 92.50 361 ASP A C 1
ATOM 2777 O O . ASP A 1 361 ? 21.731 12.966 -8.960 1.00 92.50 361 ASP A O 1
ATOM 2781 N N . TYR A 1 362 ? 20.867 13.079 -11.039 1.00 93.94 362 TYR A N 1
ATOM 2782 C CA . TYR A 1 362 ? 21.449 11.831 -11.538 1.00 93.94 362 TYR A CA 1
ATOM 2783 C C . TYR A 1 362 ? 22.978 11.793 -11.476 1.00 93.94 362 TYR A C 1
ATOM 2785 O O . TYR A 1 362 ? 23.555 10.855 -10.930 1.00 93.94 362 TYR A O 1
ATOM 2793 N N . VAL A 1 363 ? 23.660 12.828 -11.982 1.00 93.25 363 VAL A N 1
ATOM 2794 C CA . VAL A 1 363 ? 25.135 12.905 -11.977 1.00 93.25 363 VAL A CA 1
ATOM 2795 C C . VAL A 1 363 ? 25.683 12.838 -10.551 1.00 93.25 363 VAL A C 1
ATOM 2797 O O . VAL A 1 363 ? 26.686 12.168 -10.282 1.00 93.25 363 VAL A O 1
ATOM 2800 N N . ARG A 1 364 ? 25.032 13.542 -9.619 1.00 92.12 364 ARG A N 1
ATOM 2801 C CA . ARG A 1 364 ? 25.449 13.564 -8.214 1.00 92.12 364 ARG A CA 1
ATOM 2802 C C . ARG A 1 364 ? 25.119 12.275 -7.486 1.00 92.12 364 ARG A C 1
ATOM 2804 O O . ARG A 1 364 ? 25.929 11.861 -6.665 1.00 92.12 364 ARG A O 1
ATOM 2811 N N . TRP A 1 365 ? 23.988 11.655 -7.805 1.00 93.88 365 TRP A N 1
ATOM 2812 C CA . TRP A 1 365 ? 23.625 10.334 -7.315 1.00 93.88 365 TRP A CA 1
ATOM 2813 C C . TRP A 1 365 ? 24.642 9.276 -7.762 1.00 93.88 365 TRP A C 1
ATOM 2815 O O . TRP A 1 365 ? 25.156 8.537 -6.929 1.00 93.88 365 TRP A O 1
ATOM 2825 N N . LEU A 1 366 ? 25.033 9.274 -9.042 1.00 92.31 366 LEU A N 1
ATOM 2826 C CA . LEU A 1 366 ? 26.020 8.336 -9.591 1.00 92.31 366 LEU A CA 1
ATOM 2827 C C . LEU A 1 366 ? 27.417 8.512 -8.970 1.00 92.31 366 LEU A C 1
ATOM 2829 O O . LEU A 1 366 ? 28.176 7.555 -8.831 1.00 92.31 366 LEU A O 1
ATOM 2833 N N . SER A 1 367 ? 27.760 9.748 -8.602 1.00 89.44 367 SER A N 1
ATOM 2834 C CA . SER A 1 367 ? 29.043 10.087 -7.975 1.00 89.44 367 SER A CA 1
ATOM 2835 C C . SER A 1 367 ? 29.031 9.933 -6.448 1.00 89.44 367 SER A C 1
ATOM 2837 O O . SER A 1 367 ? 30.058 10.177 -5.808 1.00 89.44 367 SER A O 1
ATOM 2839 N N . ASP A 1 368 ? 27.888 9.588 -5.846 1.00 90.00 368 ASP A N 1
ATOM 2840 C CA . ASP A 1 368 ? 27.756 9.535 -4.397 1.00 90.00 368 ASP A CA 1
ATOM 2841 C C . ASP A 1 368 ? 28.515 8.344 -3.801 1.00 90.00 368 ASP A C 1
ATOM 2843 O O . ASP A 1 368 ? 28.398 7.204 -4.239 1.00 90.00 368 ASP A O 1
ATOM 2847 N N . GLN A 1 369 ? 29.282 8.615 -2.748 1.00 81.94 369 GLN A N 1
ATOM 2848 C CA . GLN A 1 369 ? 30.037 7.614 -1.987 1.00 81.94 369 GLN A CA 1
ATOM 2849 C C . GLN A 1 369 ? 29.360 7.371 -0.629 1.00 81.94 369 GLN A C 1
ATOM 2851 O O . GLN A 1 369 ? 30.019 7.324 0.409 1.00 81.94 369 GLN A O 1
ATOM 2856 N N . GLY A 1 370 ? 28.024 7.301 -0.622 1.00 79.94 370 GLY A N 1
ATOM 2857 C CA . GLY A 1 370 ? 27.223 7.087 0.583 1.00 79.94 370 GLY A CA 1
ATOM 2858 C C . GLY A 1 370 ? 27.145 8.311 1.495 1.00 79.94 370 GLY A C 1
ATOM 2859 O O . GLY A 1 370 ? 27.208 8.173 2.715 1.00 79.94 370 GLY A O 1
ATOM 2860 N N . SER A 1 371 ? 27.001 9.518 0.936 1.00 79.62 371 SER A N 1
ATOM 2861 C CA . SER A 1 371 ? 26.977 10.758 1.731 1.00 79.62 371 SER A CA 1
ATOM 2862 C C . SER A 1 371 ? 25.706 10.952 2.569 1.00 79.62 371 SER A C 1
ATOM 2864 O O . SER A 1 371 ? 25.606 11.934 3.307 1.00 79.62 371 SER A O 1
ATOM 2866 N N . GLY A 1 372 ? 24.725 10.048 2.456 1.00 77.31 372 GLY A N 1
ATOM 2867 C CA . GLY A 1 372 ? 23.435 10.139 3.148 1.00 77.31 372 GLY A CA 1
ATOM 2868 C C . GLY A 1 372 ? 22.539 11.267 2.626 1.00 77.31 372 GLY A C 1
ATOM 2869 O O . GLY A 1 372 ? 21.552 11.622 3.270 1.00 77.31 372 GLY A O 1
ATOM 2870 N N . LYS A 1 373 ? 22.883 11.858 1.476 1.00 84.38 373 LYS A N 1
ATOM 2871 C CA . LYS A 1 373 ? 22.060 12.868 0.809 1.00 84.38 373 LYS A CA 1
ATOM 2872 C C . LYS A 1 373 ? 20.820 12.238 0.186 1.00 84.38 373 LYS A C 1
ATOM 2874 O O . LYS A 1 373 ? 20.822 11.084 -0.235 1.00 84.38 373 LYS A O 1
ATOM 2879 N N . LEU A 1 374 ? 19.764 13.041 0.108 1.00 89.75 374 LEU A N 1
ATOM 2880 C CA . LEU A 1 374 ? 18.558 12.681 -0.619 1.00 89.75 374 LEU A CA 1
ATOM 2881 C C . LEU A 1 374 ? 18.785 12.894 -2.119 1.00 89.75 374 LEU A C 1
ATOM 2883 O O . LEU A 1 374 ? 19.084 14.008 -2.545 1.00 89.75 374 LEU A O 1
ATOM 2887 N N . PHE A 1 375 ? 18.586 11.829 -2.887 1.00 92.75 375 PHE A N 1
ATOM 2888 C CA . PHE A 1 375 ? 18.493 11.853 -4.342 1.00 92.75 375 PHE A CA 1
ATOM 2889 C C . PHE A 1 375 ? 17.147 11.264 -4.739 1.00 92.75 375 PHE A C 1
ATOM 2891 O O . PHE A 1 375 ? 16.761 10.210 -4.222 1.00 92.75 375 PHE A O 1
ATOM 2898 N N . LEU A 1 376 ? 16.436 11.916 -5.657 1.00 92.88 376 LEU A N 1
ATOM 2899 C CA . LEU A 1 376 ? 15.185 11.360 -6.173 1.00 92.88 376 LEU A CA 1
ATOM 2900 C C . LEU A 1 376 ? 15.437 10.126 -7.033 1.00 92.88 376 LEU A C 1
ATOM 2902 O O . LEU A 1 376 ? 14.573 9.259 -7.108 1.00 92.88 376 LEU A O 1
ATOM 2906 N N . CYS A 1 377 ? 16.642 9.988 -7.590 1.00 92.31 377 CYS A N 1
ATOM 2907 C CA . CYS A 1 377 ? 17.085 8.782 -8.289 1.00 92.31 377 CYS A CA 1
ATOM 2908 C C . CYS A 1 377 ? 17.020 7.500 -7.429 1.00 92.31 377 CYS A C 1
ATOM 2910 O O . CYS A 1 377 ? 16.950 6.407 -7.982 1.00 92.31 377 CYS A O 1
ATOM 2912 N N . ASN A 1 378 ? 16.941 7.609 -6.094 1.00 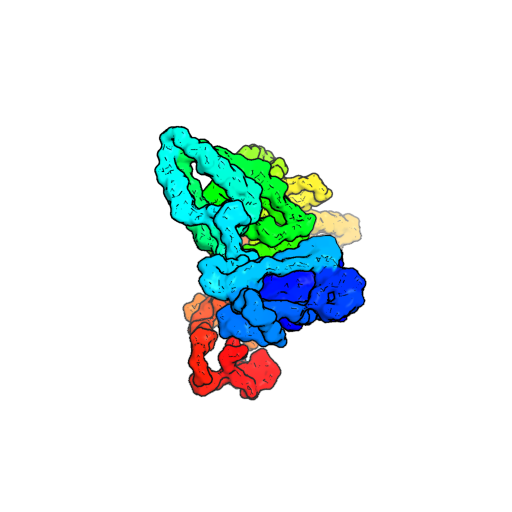93.38 378 ASN A N 1
ATOM 2913 C CA . ASN A 1 378 ? 16.654 6.465 -5.214 1.00 93.38 378 ASN A CA 1
ATOM 2914 C C . ASN A 1 378 ? 15.204 5.944 -5.333 1.00 93.38 378 ASN A C 1
ATOM 2916 O O . ASN A 1 378 ? 14.906 4.847 -4.867 1.00 93.38 378 ASN A O 1
ATOM 2920 N N . TYR A 1 379 ? 14.308 6.710 -5.961 1.00 95.62 379 TYR A N 1
ATOM 2921 C CA . TYR A 1 379 ? 12.882 6.418 -6.114 1.00 95.62 379 TYR A CA 1
ATOM 2922 C C . TYR A 1 379 ? 12.468 6.457 -7.598 1.00 95.62 379 TYR A C 1
ATOM 2924 O O . TYR A 1 379 ? 11.616 7.249 -7.988 1.00 95.62 379 TYR A O 1
ATOM 2932 N N . PRO A 1 380 ? 13.025 5.600 -8.473 1.00 94.00 380 PRO A N 1
ATOM 2933 C CA . PRO A 1 380 ? 12.863 5.723 -9.927 1.00 94.00 380 PRO A CA 1
ATOM 2934 C C . PRO A 1 380 ? 11.406 5.634 -10.424 1.00 94.00 380 PRO A C 1
ATOM 2936 O O . PRO A 1 380 ? 11.077 6.108 -11.512 1.00 94.00 380 PRO A O 1
ATOM 2939 N N . PHE A 1 381 ? 10.517 5.038 -9.627 1.00 95.12 381 PHE A N 1
ATOM 2940 C CA . PHE A 1 381 ? 9.095 4.899 -9.934 1.00 95.12 381 PHE A CA 1
ATOM 2941 C C . PHE A 1 381 ? 8.315 6.224 -9.847 1.00 95.12 381 PHE A C 1
ATOM 2943 O O . PHE A 1 381 ? 7.201 6.274 -10.354 1.00 95.12 381 PHE A O 1
ATOM 2950 N N . VAL A 1 382 ? 8.866 7.291 -9.243 1.00 96.31 382 VAL A N 1
ATOM 2951 C CA . VAL A 1 382 ? 8.180 8.598 -9.184 1.00 96.31 382 VAL A CA 1
ATOM 2952 C C . VAL A 1 382 ? 8.367 9.441 -10.444 1.00 96.31 382 VAL A C 1
ATOM 2954 O O . VAL A 1 382 ? 7.642 10.414 -10.636 1.00 96.31 382 VAL A O 1
ATOM 2957 N N . PHE A 1 383 ? 9.334 9.099 -11.299 1.00 95.44 383 PHE A N 1
ATOM 2958 C CA . PHE A 1 383 ? 9.598 9.841 -12.527 1.00 95.44 383 PHE A CA 1
ATOM 2959 C C . PHE A 1 383 ? 8.615 9.450 -13.627 1.00 95.44 383 PHE A C 1
ATOM 2961 O O . PHE A 1 383 ? 8.412 8.262 -13.902 1.00 95.44 383 PHE A O 1
ATOM 2968 N N . ASP A 1 384 ? 8.063 10.461 -14.289 1.00 93.00 384 ASP A N 1
ATOM 2969 C CA . ASP A 1 384 ? 7.284 10.279 -15.505 1.00 93.00 384 ASP A CA 1
ATOM 2970 C C . ASP A 1 384 ? 8.173 9.897 -16.706 1.00 93.00 384 ASP A C 1
ATOM 2972 O O . ASP A 1 384 ? 9.398 9.766 -16.606 1.00 93.00 384 ASP A O 1
ATOM 2976 N N . ALA A 1 385 ? 7.546 9.677 -17.864 1.00 90.38 385 ALA A N 1
ATOM 2977 C CA . ALA A 1 385 ? 8.260 9.281 -19.075 1.00 90.38 385 ALA A CA 1
ATOM 2978 C C . ALA A 1 385 ? 9.284 10.336 -19.529 1.00 90.38 385 ALA A C 1
ATOM 2980 O O . ALA A 1 385 ? 10.393 9.976 -19.914 1.00 90.38 385 ALA A O 1
ATOM 2981 N N . ASN A 1 386 ? 8.947 11.626 -19.445 1.00 90.94 386 ASN A N 1
ATOM 2982 C CA . ASN A 1 386 ? 9.830 12.711 -19.868 1.00 90.94 386 ASN A CA 1
ATOM 2983 C C . ASN A 1 386 ? 11.077 12.808 -18.975 1.00 90.94 386 ASN A C 1
ATOM 2985 O O . ASN A 1 386 ? 12.200 12.887 -19.470 1.00 90.94 386 ASN A O 1
ATOM 2989 N N . ALA A 1 387 ? 10.898 12.727 -17.657 1.00 92.62 387 ALA A N 1
ATOM 2990 C CA . ALA A 1 387 ? 11.994 12.690 -16.700 1.00 92.62 387 ALA A CA 1
ATOM 2991 C C . ALA A 1 387 ? 12.893 11.463 -16.911 1.00 92.62 387 ALA A C 1
ATOM 2993 O O . ALA A 1 387 ? 14.117 11.582 -16.896 1.00 92.62 387 ALA A O 1
ATOM 2994 N N . LYS A 1 388 ? 12.305 10.287 -17.168 1.00 92.19 388 LYS A N 1
ATOM 2995 C CA . LYS A 1 388 ? 13.062 9.063 -17.477 1.00 92.19 388 LYS A CA 1
ATOM 2996 C C . LYS A 1 388 ? 13.858 9.177 -18.777 1.00 92.19 388 LYS A C 1
ATOM 2998 O O . LYS A 1 388 ? 14.991 8.710 -18.812 1.00 92.19 388 LYS A O 1
ATOM 3003 N N . VAL A 1 389 ? 13.320 9.831 -19.808 1.00 91.50 389 VAL A N 1
ATOM 3004 C CA . VAL A 1 389 ? 14.075 10.137 -21.035 1.00 91.50 389 VAL A CA 1
ATOM 3005 C C . VAL A 1 389 ? 15.292 11.004 -20.708 1.00 91.50 389 VAL A C 1
ATOM 3007 O O . VAL A 1 389 ? 16.400 10.629 -21.073 1.00 91.50 389 VAL A O 1
ATOM 3010 N N . GLN A 1 390 ? 15.134 12.080 -19.929 1.00 91.81 390 GLN A N 1
ATOM 3011 C CA . GLN A 1 390 ? 16.267 12.930 -19.525 1.00 91.81 390 GLN A CA 1
ATOM 3012 C C . GLN A 1 390 ? 17.325 12.176 -18.703 1.00 91.81 390 GLN A C 1
ATOM 3014 O O . GLN A 1 390 ? 18.524 12.426 -18.864 1.00 91.81 390 GLN A O 1
ATOM 3019 N N . LEU A 1 391 ? 16.904 11.254 -17.828 1.00 92.62 391 LEU A N 1
ATOM 3020 C CA . LEU A 1 391 ? 17.814 10.376 -17.085 1.00 92.62 391 LEU A CA 1
ATOM 3021 C C . LEU A 1 391 ? 18.615 9.484 -18.035 1.00 92.62 391 LEU A C 1
ATOM 3023 O O . LEU A 1 391 ? 19.839 9.432 -17.930 1.00 92.62 391 LEU A O 1
ATOM 3027 N N . LEU A 1 392 ? 17.940 8.830 -18.983 1.00 92.31 392 LEU A N 1
ATOM 3028 C CA . LEU A 1 392 ? 18.582 7.959 -19.965 1.00 92.31 392 LEU A CA 1
ATOM 3029 C C . LEU A 1 392 ? 19.535 8.738 -20.885 1.00 92.31 392 LEU A C 1
ATOM 3031 O O . LEU A 1 392 ? 20.626 8.249 -21.161 1.00 92.31 392 LEU A O 1
ATOM 3035 N N . GLU A 1 393 ? 19.173 9.950 -21.318 1.00 92.12 393 GLU A N 1
ATOM 3036 C CA . GLU A 1 393 ? 20.036 10.819 -22.138 1.00 92.12 393 GLU A CA 1
ATOM 3037 C C . GLU A 1 393 ? 21.306 11.206 -21.376 1.00 92.12 393 GLU A C 1
ATOM 3039 O O . GLU A 1 393 ? 22.417 11.184 -21.909 1.00 92.12 393 GLU A O 1
ATOM 3044 N N . THR A 1 394 ? 21.149 11.534 -20.093 1.00 92.69 394 THR A N 1
ATOM 3045 C CA . THR A 1 394 ? 22.270 11.904 -19.225 1.00 92.69 394 THR A CA 1
ATOM 3046 C C . THR A 1 394 ? 23.193 10.713 -18.991 1.00 92.69 394 THR A C 1
ATOM 3048 O O . THR A 1 394 ? 24.410 10.840 -19.123 1.00 92.69 394 THR A O 1
ATOM 3051 N N . ASP A 1 395 ? 22.627 9.547 -18.679 1.00 92.50 395 ASP A N 1
ATOM 3052 C CA . ASP A 1 395 ? 23.382 8.313 -18.482 1.00 92.50 395 ASP A CA 1
ATOM 3053 C C . ASP A 1 395 ? 24.139 7.896 -19.747 1.00 92.50 395 ASP A C 1
ATOM 3055 O O . ASP A 1 395 ? 25.339 7.622 -19.700 1.00 92.50 395 ASP A O 1
ATOM 3059 N N . GLN A 1 396 ? 23.467 7.937 -20.896 1.00 90.75 396 GLN A N 1
ATOM 3060 C CA . GLN A 1 396 ? 24.069 7.680 -22.197 1.00 90.75 396 GLN A CA 1
ATOM 3061 C C . GLN A 1 396 ? 25.260 8.610 -22.449 1.00 90.75 396 GLN A C 1
ATOM 3063 O O . GLN A 1 396 ? 26.348 8.120 -22.755 1.00 90.75 396 GLN A O 1
ATOM 3068 N N . ALA A 1 397 ? 25.092 9.926 -22.289 1.00 91.62 397 ALA A N 1
ATOM 3069 C CA . ALA A 1 397 ? 26.162 10.894 -22.521 1.00 91.62 397 ALA A CA 1
ATOM 3070 C C . ALA A 1 397 ? 27.389 10.627 -21.628 1.00 91.62 397 ALA A C 1
ATOM 3072 O O . ALA A 1 397 ? 28.528 10.682 -22.101 1.00 91.62 397 ALA A O 1
ATOM 3073 N N . ILE A 1 398 ? 27.168 10.275 -20.355 1.00 91.12 398 ILE A N 1
ATOM 3074 C CA . ILE A 1 398 ? 28.237 9.903 -19.416 1.00 91.12 398 ILE A CA 1
ATOM 3075 C C . ILE A 1 398 ? 28.942 8.625 -19.881 1.00 91.12 398 ILE A C 1
ATOM 3077 O O . ILE A 1 398 ? 30.174 8.585 -19.930 1.00 91.12 398 ILE A O 1
ATOM 3081 N N . GLN A 1 399 ? 28.184 7.585 -20.237 1.00 91.06 399 GLN A N 1
ATOM 3082 C CA . GLN A 1 399 ? 28.741 6.309 -20.684 1.00 91.06 399 GLN A CA 1
ATOM 3083 C C . GLN A 1 399 ? 29.532 6.451 -21.993 1.00 91.06 399 GLN A C 1
ATOM 3085 O O . GLN A 1 399 ? 30.647 5.932 -22.075 1.00 91.06 399 GLN A O 1
ATOM 3090 N N . MET A 1 400 ? 29.016 7.206 -22.967 1.00 90.38 400 MET A N 1
ATOM 3091 C CA . MET A 1 400 ? 29.700 7.485 -24.233 1.00 90.38 400 MET A CA 1
ATOM 3092 C C . MET A 1 400 ? 31.000 8.251 -24.005 1.00 90.38 400 MET A C 1
ATOM 3094 O O . MET A 1 400 ? 32.046 7.875 -24.534 1.00 90.38 400 MET A O 1
ATOM 3098 N N . HIS A 1 401 ? 30.965 9.305 -23.184 1.00 89.31 401 HIS A N 1
ATOM 3099 C CA . HIS A 1 401 ? 32.156 10.094 -22.880 1.00 89.31 401 HIS A CA 1
ATOM 3100 C C . HIS A 1 401 ? 33.224 9.268 -22.154 1.00 89.31 401 HIS A C 1
ATOM 3102 O O . HIS A 1 401 ? 34.414 9.370 -22.468 1.00 89.31 401 HIS A O 1
ATOM 3108 N N . LYS A 1 402 ? 32.804 8.407 -21.218 1.00 89.38 402 LYS A N 1
ATOM 3109 C CA . LYS A 1 402 ? 33.694 7.480 -20.517 1.00 89.38 402 LYS A CA 1
ATOM 3110 C C . LYS A 1 402 ? 34.346 6.491 -21.488 1.00 89.38 402 LYS A C 1
ATOM 3112 O O . LYS A 1 402 ? 35.571 6.410 -21.511 1.00 89.38 402 LYS A O 1
ATOM 3117 N N . ALA A 1 403 ? 33.563 5.819 -22.333 1.00 87.75 403 ALA A N 1
ATOM 3118 C CA . ALA A 1 403 ? 34.075 4.863 -23.319 1.00 87.75 403 ALA A CA 1
ATOM 3119 C C . ALA A 1 403 ? 35.025 5.523 -24.337 1.00 87.75 403 ALA A C 1
ATOM 3121 O O . ALA A 1 403 ? 36.073 4.970 -24.671 1.00 87.75 403 ALA A O 1
ATOM 3122 N N . MET A 1 404 ? 34.699 6.740 -24.788 1.00 86.69 404 MET A N 1
ATOM 3123 C CA . MET A 1 404 ? 35.546 7.526 -25.686 1.00 86.69 404 MET A CA 1
ATOM 3124 C C . MET A 1 404 ? 36.884 7.891 -25.031 1.00 86.69 404 MET A C 1
ATOM 3126 O O . MET A 1 404 ? 37.939 7.769 -25.653 1.00 86.69 404 MET A O 1
ATOM 3130 N N . THR A 1 405 ? 36.851 8.320 -23.768 1.00 86.50 405 THR A N 1
ATOM 3131 C CA . THR A 1 405 ? 38.055 8.704 -23.021 1.00 86.50 405 THR A CA 1
ATOM 3132 C C . THR A 1 405 ? 38.936 7.492 -22.732 1.00 86.50 405 THR A C 1
ATOM 3134 O O . THR A 1 405 ? 40.150 7.573 -22.903 1.00 86.50 405 THR A O 1
ATOM 3137 N N . GLU A 1 406 ? 38.347 6.355 -22.357 1.00 87.19 406 GLU A N 1
ATOM 3138 C CA . GLU A 1 406 ? 39.068 5.094 -22.150 1.00 87.19 406 GLU A CA 1
ATOM 3139 C C . GLU A 1 406 ? 39.745 4.616 -23.443 1.00 87.19 406 GLU A C 1
ATOM 3141 O O . GLU A 1 406 ? 40.930 4.282 -23.428 1.00 87.19 406 GLU A O 1
ATOM 3146 N N . ALA A 1 407 ? 39.045 4.662 -24.581 1.00 84.88 407 ALA A N 1
ATOM 3147 C CA . ALA A 1 407 ? 39.621 4.316 -25.879 1.00 84.88 407 ALA A CA 1
ATOM 3148 C C . ALA A 1 407 ? 40.751 5.274 -26.287 1.00 84.88 407 ALA A C 1
ATOM 3150 O O . ALA A 1 407 ? 41.806 4.832 -26.738 1.00 84.88 407 ALA A O 1
ATOM 3151 N N . ALA A 1 408 ? 40.582 6.580 -26.066 1.00 83.88 408 ALA A N 1
ATOM 3152 C CA . ALA A 1 408 ? 41.630 7.563 -26.323 1.00 83.88 408 ALA A CA 1
ATOM 3153 C C . ALA A 1 408 ? 42.865 7.333 -25.432 1.00 83.88 408 ALA A C 1
ATOM 3155 O O . ALA A 1 408 ? 43.996 7.393 -25.914 1.00 83.88 408 ALA A O 1
ATOM 3156 N N . GLN A 1 409 ? 42.669 7.014 -24.149 1.00 84.62 409 GLN A N 1
ATOM 3157 C CA . GLN A 1 409 ? 43.756 6.662 -23.230 1.00 84.62 409 GLN A CA 1
ATOM 3158 C C . GLN A 1 409 ? 44.488 5.393 -23.676 1.00 84.62 409 GLN A C 1
ATOM 3160 O O . GLN A 1 409 ? 45.720 5.369 -23.674 1.00 84.62 409 GLN A O 1
ATOM 3165 N N . GLN A 1 410 ? 43.756 4.362 -24.109 1.00 83.31 410 GLN A N 1
ATOM 3166 C CA . GLN A 1 410 ? 44.340 3.140 -24.666 1.00 83.31 410 GLN A CA 1
ATOM 3167 C C . GLN A 1 410 ? 45.123 3.416 -25.953 1.00 83.31 410 GLN A C 1
ATOM 3169 O O . GLN A 1 410 ? 46.223 2.892 -26.107 1.00 83.31 410 GLN A O 1
ATOM 3174 N N . ALA A 1 411 ? 44.613 4.271 -26.844 1.00 81.62 411 ALA A N 1
ATOM 3175 C CA . ALA A 1 411 ? 45.303 4.661 -28.072 1.00 81.62 411 ALA A CA 1
ATOM 3176 C C . ALA A 1 411 ? 46.617 5.403 -27.778 1.00 81.62 411 ALA A C 1
ATOM 3178 O O . ALA A 1 411 ? 47.648 5.100 -28.378 1.00 81.62 411 ALA A O 1
ATOM 3179 N N . VAL A 1 412 ? 46.610 6.329 -26.811 1.00 82.12 412 VAL A N 1
ATOM 3180 C CA . VAL A 1 412 ? 47.821 7.042 -26.368 1.00 82.12 412 VAL A CA 1
ATOM 3181 C C . VAL A 1 412 ? 48.830 6.078 -25.737 1.00 82.12 412 VAL A C 1
ATOM 3183 O O . VAL A 1 412 ? 50.013 6.130 -26.067 1.00 82.12 412 VAL A O 1
ATOM 3186 N N . LEU A 1 413 ? 48.382 5.164 -24.870 1.00 81.69 413 LEU A N 1
ATOM 3187 C CA . LEU A 1 413 ? 49.242 4.141 -24.268 1.00 81.69 413 LEU A CA 1
ATOM 3188 C C . LEU A 1 413 ? 49.852 3.222 -25.343 1.00 81.69 413 LEU A C 1
ATOM 3190 O O . LEU A 1 413 ? 51.055 2.960 -25.333 1.00 81.69 413 LEU A O 1
ATOM 3194 N N . ALA A 1 414 ? 49.044 2.772 -26.303 1.00 78.81 414 ALA A N 1
ATOM 3195 C CA . ALA A 1 414 ? 49.490 1.963 -27.431 1.00 78.81 414 ALA A CA 1
ATOM 3196 C C . ALA A 1 414 ? 50.508 2.713 -28.302 1.00 78.81 414 ALA A C 1
ATOM 3198 O O . ALA A 1 414 ? 51.512 2.130 -28.698 1.00 78.81 414 ALA A O 1
ATOM 3199 N N . MET A 1 415 ? 50.331 4.019 -28.526 1.00 76.00 415 MET A N 1
ATOM 3200 C CA . MET A 1 415 ? 51.321 4.842 -29.229 1.00 76.00 415 MET A CA 1
ATOM 3201 C C . MET A 1 415 ? 52.689 4.835 -28.525 1.00 76.00 415 MET A C 1
ATOM 3203 O O . MET A 1 415 ? 53.719 4.863 -29.196 1.00 76.00 415 MET A O 1
ATOM 3207 N N . MET A 1 416 ? 52.709 4.773 -27.188 1.00 78.50 416 MET A N 1
ATOM 3208 C CA . MET A 1 416 ? 53.942 4.764 -26.392 1.00 78.50 416 MET A CA 1
ATOM 3209 C C . MET A 1 416 ? 54.634 3.395 -26.333 1.00 78.50 416 MET A C 1
ATOM 3211 O O . MET A 1 416 ? 55.862 3.347 -26.306 1.00 78.50 416 MET A O 1
ATOM 3215 N N . PHE A 1 417 ? 53.880 2.290 -26.305 1.00 78.38 417 PHE A N 1
ATOM 3216 C CA . PHE A 1 417 ? 54.433 0.950 -26.039 1.00 78.38 417 PHE A CA 1
ATOM 3217 C C . PHE A 1 417 ? 54.280 -0.057 -27.189 1.00 78.38 417 PHE A C 1
ATOM 3219 O O . PHE A 1 417 ? 54.945 -1.092 -27.184 1.00 78.38 417 PHE A O 1
ATOM 3226 N N . SER A 1 418 ? 53.409 0.191 -28.169 1.00 70.88 418 SER A N 1
ATOM 3227 C CA . SER A 1 418 ? 53.104 -0.726 -29.282 1.00 70.88 418 SER A CA 1
ATOM 3228 C C . SER A 1 418 ? 52.495 0.018 -30.488 1.00 70.88 418 SER A C 1
ATOM 3230 O O . SER A 1 418 ? 51.315 -0.137 -30.790 1.00 70.88 418 SER A O 1
ATOM 3232 N N . PRO A 1 419 ? 53.281 0.807 -31.244 1.00 62.38 419 PRO A N 1
ATOM 3233 C CA . PRO A 1 419 ? 52.768 1.644 -32.339 1.00 62.38 419 PRO A CA 1
ATOM 3234 C C . PRO A 1 419 ? 52.108 0.865 -33.495 1.00 62.38 419 PRO A C 1
ATOM 3236 O O . PRO A 1 419 ? 51.404 1.453 -34.309 1.00 62.38 419 PRO A O 1
ATOM 3239 N N . GLN A 1 420 ? 52.293 -0.457 -33.571 1.00 64.12 420 GLN A N 1
ATOM 3240 C CA . GLN A 1 420 ? 51.651 -1.320 -34.570 1.00 64.12 420 GLN A CA 1
ATOM 3241 C C . GLN A 1 420 ? 50.161 -1.591 -34.282 1.00 64.12 420 GLN A C 1
ATOM 3243 O O . GLN A 1 420 ? 49.437 -1.959 -35.202 1.00 64.12 420 GLN A O 1
ATOM 3248 N N . SER A 1 421 ? 49.677 -1.386 -33.049 1.00 61.47 421 SER A N 1
ATOM 3249 C CA . SER A 1 421 ? 48.278 -1.647 -32.663 1.00 61.47 421 SER A CA 1
ATOM 3250 C C . SER A 1 421 ? 47.352 -0.428 -32.793 1.00 61.47 421 SER A C 1
ATOM 3252 O O . SER A 1 421 ? 46.200 -0.482 -32.368 1.00 61.47 421 SER A O 1
ATOM 3254 N N . LEU A 1 422 ? 47.832 0.680 -33.371 1.00 57.78 422 LEU A N 1
ATOM 3255 C CA . LEU A 1 422 ? 47.070 1.931 -33.495 1.00 57.78 422 LEU A CA 1
ATOM 3256 C C . LEU A 1 422 ? 45.836 1.814 -34.401 1.00 57.78 422 LEU A C 1
ATOM 3258 O O . LEU A 1 422 ? 44.854 2.512 -34.175 1.00 57.78 422 LEU A O 1
ATOM 3262 N N . ASN A 1 423 ? 45.855 0.913 -35.387 1.00 55.09 423 ASN A N 1
ATOM 3263 C CA . ASN A 1 423 ? 44.748 0.766 -36.338 1.00 55.09 423 ASN A CA 1
ATOM 3264 C C . ASN A 1 423 ? 43.482 0.143 -35.721 1.00 55.09 423 ASN A C 1
ATOM 3266 O O . ASN A 1 423 ? 42.418 0.237 -36.322 1.00 55.09 423 ASN A O 1
ATOM 3270 N N . SER A 1 424 ? 43.575 -0.475 -34.538 1.00 58.72 424 SER A N 1
ATOM 3271 C CA . SER A 1 424 ? 42.459 -1.196 -33.905 1.00 58.72 424 SER A CA 1
ATOM 3272 C C . SER A 1 424 ? 41.736 -0.400 -32.813 1.00 58.72 424 SER A C 1
ATOM 3274 O O . SER A 1 424 ? 40.723 -0.866 -32.303 1.00 58.72 424 SER A O 1
ATOM 3276 N N . ILE A 1 425 ? 42.234 0.781 -32.424 1.00 66.00 425 ILE A N 1
ATOM 3277 C CA . ILE A 1 425 ? 41.673 1.549 -31.304 1.00 66.00 425 ILE A CA 1
ATOM 3278 C C . ILE A 1 425 ? 40.967 2.788 -31.845 1.00 66.00 425 ILE A C 1
ATOM 3280 O O . ILE A 1 425 ? 41.586 3.823 -32.085 1.00 66.00 425 ILE A O 1
ATOM 3284 N N . ASN A 1 426 ? 39.652 2.676 -32.027 1.00 71.31 426 ASN A N 1
ATOM 3285 C CA . ASN A 1 426 ? 38.805 3.786 -32.449 1.00 71.31 426 ASN A CA 1
ATOM 3286 C C . ASN A 1 426 ? 37.975 4.328 -31.275 1.00 71.31 426 ASN A C 1
ATOM 3288 O O . ASN A 1 426 ? 37.478 3.569 -30.439 1.00 71.31 426 ASN A O 1
ATOM 3292 N N . SER A 1 427 ? 37.821 5.651 -31.227 1.00 81.44 427 SER A N 1
ATOM 3293 C CA . SER A 1 427 ? 36.962 6.366 -30.275 1.00 81.44 427 SER A CA 1
ATOM 3294 C C . SER A 1 427 ? 35.470 6.237 -30.602 1.00 81.44 427 SER A C 1
ATOM 3296 O O . SER A 1 427 ? 34.635 6.536 -29.751 1.00 81.44 427 SER A O 1
ATOM 3298 N N . PHE A 1 428 ? 35.146 5.793 -31.819 1.00 82.94 428 PHE A N 1
ATOM 3299 C CA . PHE A 1 428 ? 33.793 5.546 -32.312 1.00 82.94 428 PHE A CA 1
ATOM 3300 C C . PHE A 1 428 ? 33.576 4.056 -32.567 1.00 82.94 428 PHE A C 1
ATOM 3302 O O . PHE A 1 428 ? 34.515 3.340 -32.921 1.00 82.94 428 PHE A O 1
ATOM 3309 N N . LEU A 1 429 ? 32.327 3.616 -32.440 1.00 85.88 429 LEU A N 1
ATOM 3310 C CA . LEU A 1 429 ? 31.886 2.350 -33.009 1.00 85.88 429 LEU A CA 1
ATOM 3311 C C . LEU A 1 429 ? 31.641 2.586 -34.500 1.00 85.88 429 LEU A C 1
ATOM 3313 O O . LEU A 1 429 ? 30.684 3.266 -34.869 1.00 85.88 429 LEU A O 1
ATOM 3317 N N . MET A 1 430 ? 32.538 2.085 -35.343 1.00 83.94 430 MET A N 1
ATOM 3318 C CA . MET A 1 430 ? 32.410 2.193 -36.794 1.00 83.94 430 MET A CA 1
ATOM 3319 C C . MET A 1 430 ? 31.709 0.952 -37.323 1.00 83.94 430 MET A C 1
ATOM 3321 O O . MET A 1 430 ? 32.180 -0.149 -37.065 1.00 83.94 430 MET A O 1
ATOM 3325 N N . LEU A 1 431 ? 30.625 1.137 -38.073 1.00 85.12 431 LEU A N 1
ATOM 3326 C CA . LEU A 1 431 ? 29.994 0.064 -38.840 1.00 85.12 431 LEU A CA 1
ATOM 3327 C C . LEU A 1 431 ? 30.071 0.424 -40.320 1.00 85.12 431 LEU A C 1
ATOM 3329 O O . LEU A 1 431 ? 29.555 1.466 -40.736 1.00 85.12 431 LEU A O 1
ATOM 3333 N N . THR A 1 432 ? 30.728 -0.430 -41.099 1.00 83.62 432 THR A N 1
ATOM 3334 C CA . THR A 1 432 ? 30.830 -0.271 -42.552 1.00 83.62 432 THR A CA 1
ATOM 3335 C C . THR A 1 432 ? 29.878 -1.262 -43.197 1.00 83.62 432 THR A C 1
ATOM 3337 O O . THR A 1 432 ? 30.096 -2.466 -43.112 1.00 83.62 432 THR A O 1
ATOM 3340 N N . VAL A 1 433 ? 28.809 -0.763 -43.814 1.00 84.75 433 VAL A N 1
ATOM 3341 C CA . VAL A 1 433 ? 27.750 -1.610 -44.378 1.00 84.75 433 VAL A CA 1
ATOM 3342 C C . VAL A 1 433 ? 27.422 -1.188 -45.802 1.00 84.75 433 VAL A C 1
ATOM 3344 O O . VAL A 1 433 ? 27.409 0.001 -46.121 1.00 84.75 433 VAL A O 1
ATOM 3347 N N . SER A 1 434 ? 27.159 -2.162 -46.669 1.00 83.94 434 SER A N 1
ATOM 3348 C CA . SER A 1 434 ? 26.679 -1.915 -48.027 1.00 83.94 434 SER A CA 1
ATOM 3349 C C . SER A 1 434 ? 25.148 -1.875 -48.071 1.00 83.94 434 SER A C 1
ATOM 3351 O O . SER A 1 434 ? 24.476 -2.573 -47.316 1.00 83.94 434 SER A O 1
ATOM 3353 N N . ARG A 1 435 ? 24.570 -1.072 -48.977 1.00 79.81 435 ARG A N 1
ATOM 3354 C CA . ARG A 1 435 ? 23.103 -0.989 -49.143 1.00 79.81 435 ARG A CA 1
ATOM 3355 C C . ARG A 1 435 ? 22.474 -2.301 -49.592 1.00 79.81 435 ARG A C 1
ATOM 3357 O O . ARG A 1 435 ? 21.349 -2.588 -49.210 1.00 79.81 435 ARG A O 1
ATOM 3364 N N . ASP A 1 436 ? 23.197 -3.058 -50.411 1.00 82.62 436 ASP A N 1
ATOM 3365 C CA . ASP A 1 436 ? 22.693 -4.286 -51.026 1.00 82.62 436 ASP A CA 1
ATOM 3366 C C . ASP A 1 436 ? 22.744 -5.491 -50.070 1.00 82.62 436 ASP A C 1
ATOM 3368 O O . ASP A 1 436 ? 22.033 -6.463 -50.295 1.00 82.62 436 ASP A O 1
ATOM 3372 N N . HIS A 1 437 ? 23.564 -5.429 -49.010 1.00 85.38 437 HIS A N 1
ATOM 3373 C CA . HIS A 1 437 ? 23.751 -6.516 -48.036 1.00 85.38 437 HIS A CA 1
ATOM 3374 C C . HIS A 1 437 ? 23.761 -5.985 -46.593 1.00 85.38 437 HIS A C 1
ATOM 3376 O O . HIS A 1 437 ? 24.546 -6.430 -45.755 1.00 85.38 437 HIS A O 1
ATOM 3382 N N . ILE A 1 438 ? 22.896 -5.010 -46.292 1.00 86.25 438 ILE A N 1
ATOM 3383 C CA . ILE A 1 438 ? 22.912 -4.285 -45.012 1.00 86.25 438 ILE A CA 1
ATOM 3384 C C . ILE A 1 438 ? 22.751 -5.215 -43.804 1.00 86.25 438 ILE A C 1
ATOM 3386 O O . ILE A 1 438 ? 23.396 -4.997 -42.781 1.00 86.25 438 ILE A O 1
ATOM 3390 N N . VAL A 1 439 ? 21.927 -6.262 -43.925 1.00 85.38 439 VAL A N 1
ATOM 3391 C CA . VAL A 1 439 ? 21.700 -7.241 -42.856 1.00 85.38 439 VAL A CA 1
ATOM 3392 C C . VAL A 1 439 ? 22.954 -8.077 -42.610 1.00 85.38 439 VAL A C 1
ATOM 3394 O O . VAL A 1 439 ? 23.451 -8.115 -41.488 1.00 85.38 439 VAL A O 1
ATOM 3397 N N . GLU A 1 440 ? 23.501 -8.707 -43.651 1.00 86.31 440 GLU A N 1
ATOM 3398 C CA . GLU A 1 440 ? 24.679 -9.575 -43.537 1.00 86.31 440 GLU A CA 1
ATOM 3399 C C . GLU A 1 440 ? 25.912 -8.803 -43.052 1.00 86.31 440 GLU A C 1
ATOM 3401 O O . GLU A 1 440 ? 26.616 -9.263 -42.150 1.00 86.31 440 GLU A O 1
ATOM 3406 N N . ASP A 1 441 ? 26.146 -7.606 -43.600 1.00 88.19 441 ASP A N 1
ATOM 3407 C CA . ASP A 1 441 ? 27.258 -6.750 -43.193 1.00 88.19 441 ASP A CA 1
ATOM 3408 C C . ASP A 1 441 ? 27.100 -6.296 -41.733 1.00 88.19 441 ASP A C 1
ATOM 3410 O O . ASP A 1 441 ? 28.053 -6.393 -40.961 1.00 88.19 441 ASP A O 1
ATOM 3414 N N . ALA A 1 442 ? 25.903 -5.865 -41.313 1.00 87.25 442 ALA A N 1
ATOM 3415 C CA . ALA A 1 442 ? 25.665 -5.445 -39.932 1.00 87.25 442 ALA A CA 1
ATOM 3416 C C . ALA A 1 442 ? 25.844 -6.595 -38.930 1.00 87.25 442 ALA A C 1
ATOM 3418 O O . ALA A 1 442 ? 26.445 -6.396 -37.873 1.00 87.25 442 ALA A O 1
ATOM 3419 N N . LEU A 1 443 ? 25.347 -7.794 -39.252 1.00 86.00 443 LEU A N 1
ATOM 3420 C CA . LEU A 1 443 ? 25.497 -8.978 -38.401 1.00 86.00 443 LEU A CA 1
ATOM 3421 C C . LEU A 1 443 ? 26.964 -9.416 -38.300 1.00 86.00 443 LEU A C 1
ATOM 3423 O O . LEU A 1 443 ? 27.415 -9.753 -37.204 1.00 86.00 443 LEU A O 1
ATOM 3427 N N . ARG A 1 444 ? 27.718 -9.370 -39.408 1.00 88.19 444 ARG A N 1
ATOM 3428 C CA . ARG A 1 444 ? 29.156 -9.678 -39.427 1.00 88.19 444 ARG A CA 1
ATOM 3429 C C . ARG A 1 444 ? 29.944 -8.701 -38.559 1.00 88.19 444 ARG A C 1
ATOM 3431 O O . ARG A 1 444 ? 30.674 -9.138 -37.678 1.00 88.19 444 ARG A O 1
ATOM 3438 N N . GLU A 1 445 ? 29.767 -7.399 -38.780 1.00 87.88 445 GLU A N 1
ATOM 3439 C CA . GLU A 1 445 ? 30.491 -6.361 -38.038 1.00 87.88 445 GLU A CA 1
ATOM 3440 C C . GLU A 1 445 ? 30.164 -6.428 -36.538 1.00 87.88 445 GLU A C 1
ATOM 3442 O O . GLU A 1 445 ? 31.065 -6.475 -35.707 1.00 87.88 445 GLU A O 1
ATOM 3447 N N . LEU A 1 446 ? 28.881 -6.515 -36.163 1.00 87.69 446 LEU A N 1
ATOM 3448 C CA . LEU A 1 446 ? 28.475 -6.578 -34.752 1.00 87.69 446 LEU A CA 1
ATOM 3449 C C . LEU A 1 446 ? 28.865 -7.888 -34.060 1.00 87.69 446 LEU A C 1
ATOM 3451 O O . LEU A 1 446 ? 29.049 -7.891 -32.842 1.00 87.69 446 LEU A O 1
ATOM 3455 N N . GLY A 1 447 ? 29.001 -8.986 -34.806 1.00 85.69 447 GLY A N 1
ATOM 3456 C CA . GLY A 1 447 ? 29.460 -10.269 -34.274 1.00 85.69 447 GLY A CA 1
ATOM 3457 C C . GLY A 1 447 ? 30.909 -10.239 -33.775 1.00 85.69 447 GLY A C 1
ATOM 3458 O O . GLY A 1 447 ? 31.266 -11.023 -32.896 1.00 85.69 447 GLY A O 1
ATOM 3459 N N . GLU A 1 448 ? 31.728 -9.320 -34.292 1.00 83.50 448 GLU A N 1
ATOM 3460 C CA . GLU A 1 448 ? 33.149 -9.187 -33.947 1.00 83.50 448 GLU A CA 1
ATOM 3461 C C . GLU A 1 448 ? 33.427 -8.070 -32.922 1.00 83.50 448 GLU A C 1
ATOM 3463 O O . GLU A 1 448 ? 34.537 -7.964 -32.393 1.00 83.50 448 GLU A O 1
ATOM 3468 N N . VAL A 1 449 ? 32.424 -7.247 -32.595 1.00 85.75 449 VAL A N 1
ATOM 3469 C CA . VAL A 1 449 ? 32.583 -6.097 -31.695 1.00 85.75 449 VAL A CA 1
ATOM 3470 C C . VAL A 1 449 ? 32.692 -6.535 -30.233 1.00 85.75 449 VAL A C 1
ATOM 3472 O O . VAL A 1 449 ? 31.857 -7.263 -29.694 1.00 85.75 449 VAL A O 1
ATOM 3475 N N . HIS A 1 450 ? 33.698 -6.004 -29.535 1.00 84.06 450 HIS A N 1
ATOM 3476 C CA . HIS A 1 450 ? 33.838 -6.209 -28.099 1.00 84.06 450 HIS A CA 1
ATOM 3477 C C . HIS A 1 450 ? 32.738 -5.449 -27.320 1.00 84.06 450 HIS A C 1
ATOM 3479 O O . HIS A 1 450 ? 32.495 -4.275 -27.603 1.00 84.06 450 HIS A O 1
ATOM 3485 N N . PRO A 1 451 ? 32.122 -6.024 -26.265 1.00 83.62 451 PRO A N 1
ATOM 3486 C CA . PRO A 1 451 ? 31.000 -5.398 -25.549 1.00 83.62 451 PRO A CA 1
ATOM 3487 C C . PRO A 1 451 ? 31.248 -3.977 -25.017 1.00 83.62 451 PRO A C 1
ATOM 3489 O O . PRO A 1 451 ? 30.324 -3.169 -24.942 1.00 83.62 451 PRO A O 1
ATOM 3492 N N . ASN A 1 452 ? 32.492 -3.645 -24.658 1.00 81.25 452 ASN A N 1
ATOM 3493 C CA . ASN A 1 452 ? 32.856 -2.294 -24.206 1.00 81.25 452 ASN A CA 1
ATOM 3494 C C . ASN A 1 452 ? 32.762 -1.241 -25.323 1.00 81.25 452 ASN A C 1
ATOM 3496 O O . ASN A 1 452 ? 32.517 -0.069 -25.040 1.00 81.25 452 ASN A O 1
ATOM 3500 N N . ASP A 1 453 ? 32.928 -1.653 -26.579 1.00 86.12 453 ASP A N 1
ATOM 3501 C CA . ASP A 1 453 ? 32.902 -0.760 -27.736 1.00 86.12 453 ASP A CA 1
ATOM 3502 C C . ASP A 1 453 ? 31.474 -0.428 -28.176 1.00 86.12 453 ASP A C 1
ATOM 3504 O O . ASP A 1 453 ? 31.254 0.628 -28.762 1.00 86.12 453 ASP A O 1
ATOM 3508 N N . LEU A 1 454 ? 30.484 -1.246 -27.796 1.00 88.44 454 LEU A N 1
ATOM 3509 C CA . LEU A 1 454 ? 29.056 -0.978 -28.030 1.00 88.44 454 LEU A CA 1
ATOM 3510 C C . LEU A 1 454 ? 28.563 0.307 -27.344 1.00 88.44 454 LEU A C 1
ATOM 3512 O O . LEU A 1 454 ? 27.535 0.859 -27.726 1.00 88.44 454 LEU A O 1
ATOM 3516 N N . LYS A 1 455 ? 29.295 0.791 -26.332 1.00 88.75 455 LYS A N 1
ATOM 3517 C CA . LYS A 1 455 ? 29.001 2.041 -25.615 1.00 88.75 455 LYS A CA 1
ATOM 3518 C C . LYS A 1 455 ? 29.656 3.271 -26.244 1.00 88.75 455 LYS A C 1
ATOM 3520 O O . LYS A 1 455 ? 29.455 4.383 -25.763 1.00 88.75 455 LYS A O 1
ATOM 3525 N N . LYS A 1 456 ? 30.470 3.103 -27.287 1.00 88.06 456 LYS A N 1
ATOM 3526 C CA . LYS A 1 456 ? 31.058 4.232 -28.015 1.00 88.06 456 LYS A CA 1
ATOM 3527 C C . LYS A 1 456 ? 29.992 4.901 -28.890 1.00 88.06 456 LYS A C 1
ATOM 3529 O O . LYS A 1 456 ? 29.042 4.238 -29.308 1.00 88.06 456 LYS A O 1
ATOM 3534 N N . PRO A 1 457 ? 30.143 6.196 -29.216 1.00 84.38 457 PRO A N 1
ATOM 3535 C CA . PRO A 1 457 ? 29.272 6.840 -30.191 1.00 84.38 457 PRO A CA 1
ATOM 3536 C C . PRO A 1 457 ? 29.313 6.097 -31.534 1.00 84.38 457 PRO A C 1
ATOM 3538 O O . PRO A 1 457 ? 30.396 5.791 -32.043 1.00 84.38 457 PRO A O 1
ATOM 3541 N N . LEU A 1 458 ? 28.138 5.802 -32.094 1.00 86.44 458 LEU A N 1
ATOM 3542 C CA . LEU A 1 458 ? 28.000 5.041 -33.335 1.00 86.44 458 LEU A CA 1
ATOM 3543 C C . LEU A 1 458 ? 28.172 5.939 -34.563 1.00 86.44 458 LEU A C 1
ATOM 3545 O O . LEU A 1 458 ? 27.513 6.973 -34.696 1.00 86.44 458 LEU A O 1
ATOM 3549 N N . LYS A 1 459 ? 28.995 5.486 -35.507 1.00 80.88 459 LYS A N 1
ATOM 3550 C CA . LYS A 1 459 ? 29.128 6.072 -36.837 1.00 80.88 459 LYS A CA 1
ATOM 3551 C C . LYS A 1 459 ? 28.986 4.969 -37.887 1.00 80.88 459 LYS A C 1
ATOM 3553 O O . LYS A 1 459 ? 29.878 4.141 -38.053 1.00 80.88 459 LYS A O 1
ATOM 3558 N N . ALA A 1 460 ? 27.850 4.966 -38.578 1.00 73.56 460 ALA A N 1
ATOM 3559 C CA . ALA A 1 460 ? 27.616 4.091 -39.720 1.00 73.56 460 ALA A CA 1
ATOM 3560 C C . ALA A 1 460 ? 28.020 4.827 -41.005 1.00 73.56 460 ALA A C 1
ATOM 3562 O O . ALA A 1 460 ? 27.515 5.920 -41.267 1.00 73.56 460 ALA A O 1
ATOM 3563 N N . GLU A 1 461 ? 28.945 4.261 -41.779 1.00 66.44 461 GLU A N 1
ATOM 3564 C CA . GLU A 1 461 ? 29.324 4.783 -43.095 1.00 66.44 461 GLU A CA 1
ATOM 3565 C C . GLU A 1 461 ? 28.624 3.957 -44.179 1.00 66.44 461 GLU A C 1
ATOM 3567 O O . GLU A 1 461 ? 29.134 2.942 -44.640 1.00 66.44 461 GLU A O 1
ATOM 3572 N N . ASP A 1 462 ? 27.430 4.406 -44.566 1.00 54.47 462 ASP A N 1
ATOM 3573 C CA . ASP A 1 462 ? 26.838 4.106 -45.873 1.00 54.47 462 ASP A CA 1
ATOM 3574 C C . ASP A 1 462 ? 27.236 5.241 -46.835 1.00 54.47 462 ASP A C 1
ATOM 3576 O O . ASP A 1 462 ? 27.566 6.334 -46.376 1.00 54.47 462 ASP A O 1
ATOM 3580 N N . ALA A 1 463 ? 27.219 5.024 -48.148 1.00 42.81 463 ALA A N 1
ATOM 3581 C CA . ALA A 1 463 ? 27.694 5.922 -49.208 1.00 42.81 463 ALA A CA 1
ATOM 3582 C C . ALA A 1 463 ? 26.933 7.277 -49.338 1.00 42.81 463 ALA A C 1
ATOM 3584 O O . ALA A 1 463 ? 26.536 7.676 -50.432 1.00 42.81 463 ALA A O 1
ATOM 3585 N N . GLY A 1 464 ? 26.742 8.008 -48.232 1.00 47.19 464 GLY A N 1
ATOM 3586 C CA . GLY A 1 464 ? 26.097 9.318 -48.124 1.00 47.19 464 GLY A CA 1
ATOM 3587 C C . GLY A 1 464 ? 25.032 9.471 -47.019 1.00 47.19 464 GLY A C 1
ATOM 3588 O O . GLY A 1 464 ? 24.420 10.536 -46.964 1.00 47.19 464 GLY A O 1
ATOM 3589 N N . GLY A 1 465 ? 24.782 8.465 -46.164 1.00 54.56 465 GLY A N 1
ATOM 3590 C CA . GLY A 1 465 ? 23.638 8.427 -45.225 1.00 54.56 465 GLY A CA 1
ATOM 3591 C C . GLY A 1 465 ? 23.978 8.555 -43.727 1.00 54.56 465 GLY A C 1
ATOM 3592 O O . GLY A 1 465 ? 25.090 8.268 -43.298 1.00 54.56 465 GLY A O 1
ATOM 3593 N N . VAL A 1 466 ? 23.003 9.006 -42.922 1.00 69.00 466 VAL A N 1
ATOM 3594 C CA . VAL A 1 466 ? 23.098 9.292 -41.466 1.00 69.00 466 VAL A CA 1
ATOM 3595 C C . VAL A 1 466 ? 22.756 8.038 -40.636 1.00 69.00 466 VAL A C 1
ATOM 3597 O O . VAL A 1 466 ? 21.873 7.288 -41.032 1.00 69.00 466 VAL A O 1
ATOM 3600 N N . THR A 1 467 ? 23.342 7.842 -39.441 1.00 74.62 467 THR A N 1
ATOM 3601 C CA . THR A 1 467 ? 23.098 6.714 -38.495 1.00 74.62 467 THR A CA 1
ATOM 3602 C C . THR A 1 467 ? 21.623 6.302 -38.317 1.00 74.62 467 THR A C 1
ATOM 3604 O O . THR A 1 467 ? 21.314 5.132 -38.111 1.00 74.62 467 THR A O 1
ATOM 3607 N N . LYS A 1 468 ? 20.687 7.249 -38.428 1.00 78.94 468 LYS A N 1
ATOM 3608 C CA . LYS A 1 468 ? 19.242 6.988 -38.371 1.00 78.94 468 LYS A CA 1
ATOM 3609 C C . LYS A 1 468 ? 18.726 6.159 -39.556 1.00 78.94 468 LYS A C 1
ATOM 3611 O O . LYS A 1 468 ? 17.877 5.295 -39.370 1.00 78.94 468 LYS A O 1
ATOM 3616 N N . GLU A 1 469 ? 19.208 6.439 -40.763 1.00 82.94 469 GLU A N 1
ATOM 3617 C CA . GLU A 1 469 ? 18.819 5.731 -41.990 1.00 82.94 469 GLU A CA 1
ATOM 3618 C C . GLU A 1 469 ? 19.265 4.268 -41.935 1.00 82.94 469 GLU A C 1
ATOM 3620 O O . GLU A 1 469 ? 18.475 3.384 -42.251 1.00 82.94 469 GLU A O 1
ATOM 3625 N N . PHE A 1 470 ? 20.474 4.019 -41.418 1.00 85.62 470 PHE A N 1
ATOM 3626 C CA . PHE A 1 470 ? 20.999 2.675 -41.176 1.00 85.62 470 PHE A CA 1
ATOM 3627 C C . PHE A 1 470 ? 20.030 1.815 -40.353 1.00 85.62 470 PHE A C 1
ATOM 3629 O O . PHE A 1 470 ? 19.611 0.755 -40.812 1.00 85.62 470 PHE A O 1
ATOM 3636 N N . PHE A 1 471 ? 19.616 2.287 -39.171 1.00 87.38 471 PHE A N 1
ATOM 3637 C CA . PHE A 1 471 ? 18.708 1.517 -38.317 1.00 87.38 471 PHE A CA 1
ATOM 3638 C C . PHE A 1 471 ? 17.334 1.288 -38.955 1.00 87.38 471 PHE A C 1
ATOM 3640 O O . PHE A 1 471 ? 16.763 0.211 -38.801 1.00 87.38 471 PHE A O 1
ATOM 3647 N N . LEU A 1 472 ? 16.801 2.287 -39.667 1.00 84.75 472 LEU A N 1
ATOM 3648 C CA . LEU A 1 472 ? 15.499 2.179 -40.326 1.00 84.75 472 LEU A CA 1
ATOM 3649 C C . LEU A 1 472 ? 15.509 1.138 -41.448 1.00 84.75 472 LEU A C 1
ATOM 3651 O O . LEU A 1 472 ? 14.561 0.365 -41.555 1.00 84.75 472 LEU A O 1
ATOM 3655 N N . LEU A 1 473 ? 16.556 1.115 -42.277 1.00 86.44 473 LEU A N 1
ATOM 3656 C CA . LEU A 1 473 ? 16.689 0.142 -43.361 1.00 86.44 473 LEU A CA 1
ATOM 3657 C C . LEU A 1 473 ? 16.914 -1.268 -42.808 1.00 86.44 473 LEU A C 1
ATOM 3659 O O . LEU A 1 473 ? 16.177 -2.183 -43.168 1.00 86.44 473 LEU A O 1
ATOM 3663 N N . LEU A 1 474 ? 17.855 -1.410 -41.871 1.00 87.50 474 LEU A N 1
ATOM 3664 C CA . LEU A 1 474 ? 18.211 -2.694 -41.274 1.00 87.50 474 LEU A CA 1
ATOM 3665 C C . LEU A 1 474 ? 17.020 -3.355 -40.571 1.00 87.50 474 LEU A C 1
ATOM 3667 O O . LEU A 1 474 ? 16.717 -4.521 -40.821 1.00 87.50 474 LEU A O 1
ATOM 3671 N N . LEU A 1 475 ? 16.314 -2.613 -39.710 1.00 88.00 475 LEU A N 1
ATOM 3672 C CA . LEU A 1 475 ? 15.177 -3.172 -38.978 1.00 88.00 475 LEU A CA 1
ATOM 3673 C C . LEU A 1 475 ? 13.972 -3.419 -39.883 1.00 88.00 475 LEU A C 1
ATOM 3675 O O . LEU A 1 475 ? 13.247 -4.383 -39.665 1.00 88.00 475 LEU A O 1
ATOM 3679 N N . ARG A 1 476 ? 13.762 -2.605 -40.922 1.00 87.06 476 ARG A N 1
ATOM 3680 C CA . ARG A 1 476 ? 12.696 -2.860 -41.896 1.00 87.06 476 ARG A CA 1
ATOM 3681 C C . ARG A 1 476 ? 12.914 -4.169 -42.653 1.00 87.06 476 ARG A C 1
ATOM 3683 O O . ARG A 1 476 ? 11.937 -4.846 -42.945 1.00 87.06 476 ARG A O 1
ATOM 3690 N N . GLU A 1 477 ? 14.157 -4.500 -42.985 1.00 87.25 477 GLU A N 1
ATOM 3691 C CA . GLU A 1 477 ? 14.485 -5.718 -43.727 1.00 87.25 477 GLU A CA 1
ATOM 3692 C C . GLU A 1 477 ? 14.427 -6.966 -42.839 1.00 87.25 477 GLU A C 1
ATOM 3694 O O . GLU A 1 477 ? 13.779 -7.943 -43.204 1.00 87.25 477 GLU A O 1
ATOM 3699 N N . ILE A 1 478 ? 15.019 -6.917 -41.640 1.00 86.88 478 ILE A N 1
ATOM 3700 C CA . ILE A 1 478 ? 15.094 -8.088 -40.747 1.00 86.88 478 ILE A CA 1
ATOM 3701 C C . ILE A 1 478 ? 13.756 -8.438 -40.078 1.00 86.88 478 ILE A C 1
ATOM 3703 O O . ILE A 1 478 ? 13.529 -9.586 -39.701 1.00 86.88 478 ILE A O 1
ATOM 3707 N N . LEU A 1 479 ? 12.871 -7.448 -39.905 1.00 88.38 479 LEU A N 1
ATOM 3708 C CA . LEU A 1 479 ? 11.535 -7.647 -39.339 1.00 88.38 479 LEU A CA 1
ATOM 3709 C C . LEU A 1 479 ? 10.486 -7.998 -40.407 1.00 88.38 479 LEU A C 1
ATOM 3711 O O . LEU A 1 479 ? 9.359 -8.336 -40.043 1.00 88.38 479 LEU A O 1
ATOM 3715 N N . ASP A 1 480 ? 10.824 -7.923 -41.701 1.00 87.25 480 ASP A N 1
ATOM 3716 C CA . ASP A 1 480 ? 9.925 -8.353 -42.775 1.00 87.25 480 ASP A CA 1
ATOM 3717 C C . ASP A 1 480 ? 9.695 -9.873 -42.654 1.00 87.25 480 ASP A C 1
ATOM 3719 O O . ASP A 1 480 ? 10.663 -10.640 -42.599 1.00 87.25 480 ASP A O 1
ATOM 3723 N N . PRO A 1 481 ? 8.436 -10.353 -42.642 1.00 85.25 481 PRO A N 1
ATOM 3724 C CA . PRO A 1 481 ? 8.140 -11.782 -42.566 1.00 85.25 481 PRO A CA 1
ATOM 3725 C C . PRO A 1 481 ? 8.821 -12.635 -43.647 1.00 85.25 481 PRO A C 1
ATOM 3727 O O . PRO A 1 481 ? 9.038 -13.828 -43.437 1.00 85.25 481 PRO A O 1
ATOM 3730 N N . LYS A 1 482 ? 9.202 -12.046 -44.791 1.00 84.62 482 LYS A N 1
ATOM 3731 C CA . LYS A 1 482 ? 9.973 -12.723 -45.849 1.00 84.62 482 LYS A CA 1
ATOM 3732 C C . LYS A 1 482 ? 11.350 -13.189 -45.389 1.00 84.62 482 LYS A C 1
ATOM 3734 O O . LYS A 1 482 ? 11.864 -14.144 -45.962 1.00 84.62 482 LYS A O 1
ATOM 3739 N N . TYR A 1 483 ? 11.929 -12.537 -44.383 1.00 84.12 483 TYR A N 1
ATOM 3740 C CA . TYR A 1 483 ? 13.201 -12.944 -43.791 1.00 84.12 483 TYR A CA 1
ATOM 3741 C C . TYR A 1 483 ? 13.052 -14.219 -42.934 1.00 84.12 483 TYR A C 1
ATOM 3743 O O . TYR A 1 483 ? 14.020 -14.921 -42.679 1.00 84.12 483 TYR A O 1
ATOM 3751 N N . GLY A 1 484 ? 11.828 -14.569 -42.512 1.00 85.62 484 GLY A N 1
ATOM 3752 C CA . GLY A 1 484 ? 11.513 -15.856 -41.875 1.00 85.62 484 GLY A CA 1
ATOM 3753 C C . GLY A 1 484 ? 11.720 -15.928 -40.356 1.00 85.62 484 GLY A C 1
ATOM 3754 O O . GLY A 1 484 ? 11.318 -16.915 -39.736 1.00 85.62 484 GLY A O 1
ATOM 3755 N N . MET A 1 485 ? 12.277 -14.884 -39.735 1.00 88.38 485 MET A N 1
ATOM 3756 C CA . MET A 1 485 ? 12.468 -14.802 -38.276 1.00 88.38 485 MET A CA 1
ATOM 3757 C C . MET A 1 485 ? 11.208 -14.379 -37.516 1.00 88.38 485 MET A C 1
ATOM 3759 O O . MET A 1 485 ? 11.007 -14.762 -36.361 1.00 88.38 485 MET A O 1
ATOM 3763 N N . PHE A 1 486 ? 10.342 -13.599 -38.161 1.00 91.50 486 PHE A N 1
ATOM 3764 C CA . PHE A 1 486 ? 9.112 -13.078 -37.574 1.00 91.50 486 PHE A CA 1
ATOM 3765 C C . PHE A 1 486 ? 7.912 -13.415 -38.457 1.00 91.50 486 PHE A C 1
ATOM 3767 O O . PHE A 1 486 ? 8.032 -13.561 -39.670 1.00 91.50 486 PHE A O 1
ATOM 3774 N N . ARG A 1 487 ? 6.740 -13.533 -37.837 1.00 90.44 487 ARG A N 1
ATOM 3775 C CA . ARG A 1 487 ? 5.445 -13.617 -38.513 1.00 90.44 487 ARG A CA 1
ATOM 3776 C C . ARG A 1 487 ? 4.594 -12.414 -38.147 1.00 90.44 487 ARG A C 1
ATOM 3778 O O . ARG A 1 487 ? 4.652 -11.943 -37.013 1.00 90.44 487 ARG A O 1
ATOM 3785 N N . GLU A 1 488 ? 3.778 -11.968 -39.087 1.00 91.06 488 GLU A N 1
ATOM 3786 C CA . GLU A 1 488 ? 2.771 -10.940 -38.848 1.00 91.06 488 GLU A CA 1
ATOM 3787 C C . GLU A 1 488 ? 1.442 -11.588 -38.444 1.00 91.06 488 GLU A C 1
ATOM 3789 O O . GLU A 1 488 ? 1.019 -12.591 -39.021 1.00 91.06 488 GLU A O 1
ATOM 3794 N N . TYR A 1 489 ? 0.783 -11.017 -37.440 1.00 91.06 489 TYR A N 1
ATOM 3795 C CA . TYR A 1 489 ? -0.593 -11.333 -37.078 1.00 91.06 489 TYR A CA 1
ATOM 3796 C C . TYR A 1 489 ? -1.526 -10.350 -37.784 1.00 91.06 489 TYR A C 1
ATOM 3798 O O . TYR A 1 489 ? -1.585 -9.179 -37.413 1.00 91.06 489 TYR A O 1
ATOM 3806 N N . GLU A 1 490 ? -2.278 -10.822 -38.782 1.00 88.25 490 GLU A N 1
ATOM 3807 C CA . GLU A 1 490 ? -3.102 -9.967 -39.657 1.00 88.25 490 GLU A CA 1
ATOM 3808 C C . GLU A 1 490 ? -4.115 -9.091 -38.893 1.00 88.25 490 GLU A C 1
ATOM 3810 O O . GLU A 1 490 ? -4.378 -7.955 -39.287 1.00 88.25 490 GLU A O 1
ATOM 3815 N N . GLU A 1 491 ? -4.661 -9.596 -37.781 1.00 88.81 491 GLU A N 1
ATOM 3816 C CA . GLU A 1 491 ? -5.676 -8.904 -36.972 1.00 88.81 491 GLU A CA 1
ATOM 3817 C C . GLU A 1 491 ? -5.137 -7.647 -36.276 1.00 88.81 491 GLU A C 1
ATOM 3819 O O . GLU A 1 491 ? -5.835 -6.637 -36.180 1.00 88.81 491 GLU A O 1
ATOM 3824 N N . THR A 1 492 ? -3.902 -7.703 -35.774 1.00 91.06 492 THR A N 1
ATOM 3825 C CA . THR A 1 492 ? -3.293 -6.638 -34.961 1.00 91.06 492 THR A CA 1
ATOM 3826 C C . THR A 1 492 ? -2.176 -5.904 -35.691 1.00 91.06 492 THR A C 1
ATOM 3828 O O . THR A 1 492 ? -1.724 -4.866 -35.210 1.00 91.06 492 THR A O 1
ATOM 3831 N N . ARG A 1 493 ? -1.732 -6.430 -36.842 1.00 90.56 493 ARG A N 1
ATOM 3832 C CA . ARG A 1 493 ? -0.501 -6.037 -37.552 1.00 90.56 493 ARG A CA 1
ATOM 3833 C C . ARG A 1 493 ? 0.746 -6.116 -36.672 1.00 90.56 493 ARG A C 1
ATOM 3835 O O . ARG A 1 493 ? 1.754 -5.470 -36.951 1.00 90.56 493 ARG A O 1
ATOM 3842 N N . ALA A 1 494 ? 0.665 -6.881 -35.584 1.00 92.00 494 ALA A N 1
ATOM 3843 C CA . ALA A 1 494 ? 1.787 -7.104 -34.699 1.00 92.00 494 ALA A CA 1
ATOM 3844 C C . ALA A 1 494 ? 2.702 -8.167 -35.304 1.00 92.00 494 ALA A C 1
ATOM 3846 O O . ALA A 1 494 ? 2.235 -9.167 -35.855 1.00 92.00 494 ALA A O 1
ATOM 3847 N N . ILE A 1 495 ? 4.007 -7.984 -35.152 1.00 92.75 495 ILE A N 1
ATOM 3848 C CA . ILE A 1 495 ? 4.990 -9.007 -35.492 1.00 92.75 495 ILE A CA 1
ATOM 3849 C C . ILE A 1 495 ? 5.354 -9.815 -34.246 1.00 92.75 495 ILE A C 1
ATOM 3851 O O . ILE A 1 495 ? 5.406 -9.300 -33.126 1.00 92.75 495 ILE A O 1
ATOM 3855 N N . TRP A 1 496 ? 5.618 -11.102 -34.431 1.00 93.19 496 TRP A N 1
ATOM 3856 C CA . TRP A 1 496 ? 6.072 -11.992 -33.367 1.00 93.19 496 TRP A CA 1
ATOM 3857 C C . TRP A 1 496 ? 7.070 -13.010 -33.894 1.00 93.19 496 TRP A C 1
ATOM 3859 O O . TRP A 1 496 ? 7.099 -13.298 -35.085 1.00 93.19 496 TRP A O 1
ATOM 3869 N N . PHE A 1 497 ? 7.861 -13.586 -32.995 1.00 92.00 497 PHE A N 1
ATOM 3870 C CA . PHE A 1 497 ? 8.850 -14.610 -33.315 1.00 92.00 497 PHE A CA 1
ATOM 3871 C C . PHE A 1 497 ? 8.213 -15.790 -34.060 1.00 92.00 497 PHE A C 1
ATOM 3873 O O . PHE A 1 497 ? 7.181 -16.325 -33.640 1.00 92.00 497 PHE A O 1
ATOM 3880 N N . SER A 1 498 ? 8.843 -16.183 -35.164 1.00 88.56 498 SER A N 1
ATOM 3881 C CA . SER A 1 498 ? 8.488 -17.377 -35.922 1.00 88.56 498 SER A CA 1
ATOM 3882 C C . SER A 1 498 ? 8.917 -18.623 -35.152 1.00 88.56 498 SER A C 1
ATOM 3884 O O . SER A 1 498 ? 10.050 -18.733 -34.690 1.00 88.56 498 SER A O 1
ATOM 3886 N N . GLU A 1 499 ? 8.015 -19.593 -35.027 1.00 81.06 499 GLU A N 1
ATOM 3887 C CA . GLU A 1 499 ? 8.295 -20.868 -34.353 1.00 81.06 499 GLU A CA 1
ATOM 3888 C C . GLU A 1 499 ? 9.128 -21.825 -35.226 1.00 81.06 499 GLU A C 1
ATOM 3890 O O . GLU A 1 499 ? 9.624 -22.835 -34.736 1.00 81.06 499 GLU A O 1
ATOM 3895 N N . SER A 1 500 ? 9.275 -21.522 -36.520 1.00 78.81 500 SER A N 1
ATOM 3896 C CA . SER A 1 500 ? 9.917 -22.382 -37.525 1.00 78.81 500 SER A CA 1
ATOM 3897 C C . SER A 1 500 ? 11.003 -21.639 -38.312 1.00 78.81 500 SER A C 1
ATOM 3899 O O . SER A 1 500 ? 11.177 -21.860 -39.507 1.00 78.81 500 SER A O 1
ATOM 3901 N N . SER A 1 501 ? 11.707 -20.721 -37.650 1.00 81.38 501 SER A N 1
ATOM 3902 C CA . SER A 1 501 ? 12.837 -19.987 -38.229 1.00 81.38 501 SER A CA 1
ATOM 3903 C C . SER A 1 501 ? 14.012 -20.920 -38.543 1.00 81.38 501 SER A C 1
ATOM 3905 O O . SER A 1 501 ? 14.364 -21.762 -37.718 1.00 81.38 501 SER A O 1
ATOM 3907 N N . PHE A 1 502 ? 14.644 -20.732 -39.705 1.00 77.31 502 PHE A N 1
ATOM 3908 C CA . PHE A 1 502 ? 15.901 -21.403 -40.072 1.00 77.31 502 PHE A CA 1
ATOM 3909 C C . PHE A 1 502 ? 17.148 -20.680 -39.540 1.00 77.31 502 PHE A C 1
ATOM 3911 O O . PHE A 1 502 ? 18.234 -21.252 -39.576 1.00 77.31 502 PHE A O 1
ATOM 3918 N N . GLU A 1 503 ? 16.988 -19.451 -39.043 1.00 83.31 503 GLU A N 1
ATOM 3919 C CA . GLU A 1 503 ? 18.078 -18.663 -38.465 1.00 83.31 503 GLU A CA 1
ATOM 3920 C C . GLU A 1 503 ? 18.510 -19.166 -37.085 1.00 83.31 503 GLU A C 1
ATOM 3922 O O . GLU A 1 503 ? 17.687 -19.580 -36.262 1.00 83.31 503 GLU A O 1
ATOM 3927 N N . ASP A 1 504 ? 19.809 -19.047 -36.816 1.00 81.75 504 ASP A N 1
ATOM 3928 C CA . ASP A 1 504 ? 20.416 -19.407 -35.540 1.00 81.75 504 ASP A CA 1
ATOM 3929 C C . ASP A 1 504 ? 20.044 -18.429 -34.410 1.00 81.75 504 ASP A C 1
ATOM 3931 O O . ASP A 1 504 ? 19.806 -17.233 -34.606 1.00 81.75 504 ASP A O 1
ATOM 3935 N N . ASN A 1 505 ? 20.103 -18.918 -33.166 1.00 82.75 505 ASN A N 1
ATOM 3936 C CA . ASN A 1 505 ? 19.866 -18.110 -31.959 1.00 82.75 505 ASN A CA 1
ATOM 3937 C C . ASN A 1 505 ? 20.786 -16.874 -31.851 1.00 82.75 505 ASN A C 1
ATOM 3939 O O . ASN A 1 505 ? 20.424 -15.888 -31.205 1.00 82.75 505 ASN A O 1
ATOM 3943 N N . SER A 1 506 ? 21.971 -16.913 -32.468 1.00 83.81 506 SER A N 1
ATOM 3944 C CA . SER A 1 506 ? 22.919 -15.793 -32.511 1.00 83.81 506 SER A CA 1
ATOM 3945 C C . SER A 1 506 ? 22.351 -14.572 -33.239 1.00 83.81 506 SER A C 1
ATOM 3947 O O . SER A 1 506 ? 22.616 -13.444 -32.825 1.00 83.81 506 SER A O 1
ATOM 3949 N N . VAL A 1 507 ? 21.517 -14.773 -34.262 1.00 85.69 507 VAL A N 1
ATOM 3950 C CA . VAL A 1 507 ? 20.914 -13.682 -35.040 1.00 85.69 507 VAL A CA 1
ATOM 3951 C C . VAL A 1 507 ? 19.886 -12.926 -34.197 1.00 85.69 507 VAL A C 1
ATOM 3953 O O . VAL A 1 507 ? 19.883 -11.697 -34.178 1.00 85.69 507 VAL A O 1
ATOM 3956 N N . TYR A 1 508 ? 19.083 -13.629 -33.392 1.00 89.38 508 TYR A N 1
ATOM 3957 C CA . TYR A 1 508 ? 18.160 -12.995 -32.440 1.00 89.38 508 TYR A CA 1
ATOM 3958 C C . TYR A 1 508 ? 18.891 -12.156 -31.385 1.00 89.38 508 TYR A C 1
ATOM 3960 O O . TYR A 1 508 ? 18.425 -11.074 -31.019 1.00 89.38 508 TYR A O 1
ATOM 3968 N N . PHE A 1 509 ? 20.051 -12.626 -30.917 1.00 89.00 509 PHE A N 1
ATOM 3969 C CA . PHE A 1 509 ? 20.898 -11.853 -30.012 1.00 89.00 509 PHE A CA 1
ATOM 3970 C C . PHE A 1 509 ? 21.424 -10.578 -30.687 1.00 89.00 509 PHE A C 1
ATOM 3972 O O . PHE A 1 509 ? 21.339 -9.500 -30.099 1.00 89.00 509 PHE A O 1
ATOM 3979 N N . LEU A 1 510 ? 21.891 -10.676 -31.936 1.00 87.94 510 LEU A N 1
ATOM 3980 C CA . LEU A 1 510 ? 22.353 -9.531 -32.726 1.00 87.94 510 LEU A CA 1
ATOM 3981 C C . LEU A 1 510 ? 21.231 -8.512 -32.980 1.00 87.94 510 LEU A C 1
ATOM 3983 O O . LEU A 1 510 ? 21.460 -7.316 -32.816 1.00 87.94 510 LEU A O 1
ATOM 3987 N N . ILE A 1 511 ? 20.002 -8.953 -33.269 1.00 88.88 511 ILE A N 1
ATOM 3988 C CA . ILE A 1 511 ? 18.824 -8.068 -33.359 1.00 88.88 511 ILE A CA 1
ATOM 3989 C C . ILE A 1 511 ? 18.581 -7.354 -32.031 1.00 88.88 511 ILE A C 1
ATOM 3991 O O . ILE A 1 511 ? 18.384 -6.141 -32.009 1.00 88.88 511 ILE A O 1
ATOM 3995 N N . GLY A 1 512 ? 18.633 -8.085 -30.915 1.00 90.50 512 GLY A N 1
ATOM 3996 C CA . GLY A 1 512 ? 18.537 -7.494 -29.581 1.00 90.50 512 GLY A CA 1
ATOM 3997 C C . GLY A 1 512 ? 19.602 -6.418 -29.346 1.00 90.50 512 GLY A C 1
ATOM 3998 O O . GLY A 1 512 ? 19.288 -5.350 -28.820 1.00 90.50 512 GLY A O 1
ATOM 3999 N N . MET A 1 513 ? 20.837 -6.652 -29.801 1.00 90.06 513 MET A N 1
ATOM 4000 C CA . MET A 1 513 ? 21.908 -5.652 -29.753 1.00 90.06 513 MET A CA 1
ATOM 4001 C C . MET A 1 513 ? 21.624 -4.445 -30.651 1.00 90.06 513 MET A C 1
ATOM 4003 O O . MET A 1 513 ? 21.816 -3.322 -30.200 1.00 90.06 513 MET A O 1
ATOM 4007 N N . ILE A 1 514 ? 21.126 -4.638 -31.876 1.00 89.44 514 ILE A N 1
ATOM 4008 C CA . ILE A 1 514 ? 20.745 -3.546 -32.790 1.00 89.44 514 ILE A CA 1
ATOM 4009 C C . ILE A 1 514 ? 19.649 -2.677 -32.164 1.00 89.44 514 ILE A C 1
ATOM 4011 O O . ILE A 1 514 ? 19.759 -1.451 -32.167 1.00 89.44 514 ILE A O 1
ATOM 4015 N N . LEU A 1 515 ? 18.622 -3.297 -31.577 1.00 90.19 515 LEU A N 1
ATOM 4016 C CA . LEU A 1 515 ? 17.560 -2.595 -30.853 1.00 90.19 515 LEU A CA 1
ATOM 4017 C C . LEU A 1 515 ? 18.113 -1.831 -29.645 1.00 90.19 515 LEU A C 1
ATOM 4019 O O . LEU A 1 515 ? 17.773 -0.666 -29.439 1.00 90.19 515 LEU A O 1
ATOM 4023 N N . GLY A 1 516 ? 19.015 -2.452 -28.882 1.00 89.81 516 GLY A N 1
ATOM 4024 C CA . GLY A 1 516 ? 19.722 -1.801 -27.782 1.00 89.81 516 GLY A CA 1
ATOM 4025 C C . GLY A 1 516 ? 20.545 -0.597 -28.244 1.00 89.81 516 GLY A C 1
ATOM 4026 O O . GLY A 1 516 ? 20.476 0.460 -27.624 1.00 89.81 516 GLY A O 1
ATOM 4027 N N . LEU A 1 517 ? 21.266 -0.718 -29.362 1.00 89.12 517 LEU A N 1
ATOM 4028 C CA . LEU A 1 517 ? 22.031 0.371 -29.969 1.00 89.12 517 LEU A CA 1
ATOM 4029 C C . LEU A 1 517 ? 21.118 1.493 -30.471 1.00 89.12 517 LEU A C 1
ATOM 4031 O O . LEU A 1 517 ? 21.454 2.660 -30.284 1.00 89.12 517 LEU A O 1
ATOM 4035 N N . ALA A 1 518 ? 19.964 1.181 -31.061 1.00 88.31 518 ALA A N 1
ATOM 4036 C CA . ALA A 1 518 ? 18.994 2.189 -31.483 1.00 88.31 518 ALA A CA 1
ATOM 4037 C C . ALA A 1 518 ? 18.476 3.008 -30.290 1.00 88.31 518 ALA A C 1
ATOM 4039 O O . ALA A 1 518 ? 18.500 4.240 -30.338 1.00 88.31 518 ALA A O 1
ATOM 4040 N N . ILE A 1 519 ? 18.098 2.334 -29.195 1.00 87.88 519 ILE A N 1
ATOM 4041 C CA . ILE A 1 519 ? 17.674 2.974 -27.938 1.00 87.88 519 ILE A CA 1
ATOM 4042 C C . ILE A 1 519 ? 18.821 3.804 -27.352 1.00 87.88 519 ILE A C 1
ATOM 4044 O O . ILE A 1 519 ? 18.634 4.973 -27.024 1.00 87.88 519 ILE A O 1
ATOM 4048 N N . TYR A 1 520 ? 20.026 3.231 -27.282 1.00 88.88 520 TYR A N 1
ATOM 4049 C CA . TYR A 1 520 ? 21.219 3.903 -26.769 1.00 88.88 520 TYR A CA 1
ATOM 4050 C C . TYR A 1 520 ? 21.622 5.124 -27.602 1.00 88.88 520 TYR A C 1
ATOM 4052 O O . TYR A 1 520 ? 22.258 6.029 -27.085 1.00 88.88 520 TYR A O 1
ATOM 4060 N N . ASN A 1 521 ? 21.252 5.189 -28.881 1.00 85.62 521 ASN A N 1
ATOM 4061 C CA . ASN A 1 521 ? 21.489 6.346 -29.747 1.00 85.62 521 ASN A CA 1
ATOM 4062 C C . ASN A 1 521 ? 20.245 7.245 -29.897 1.00 85.62 521 ASN A C 1
ATOM 4064 O O . ASN A 1 521 ? 20.208 8.064 -30.814 1.00 85.62 521 ASN A O 1
ATOM 4068 N N . PHE A 1 522 ? 19.219 7.091 -29.047 1.00 85.12 522 PHE A N 1
ATOM 4069 C CA . PHE A 1 522 ? 17.958 7.854 -29.095 1.00 85.12 522 PHE A CA 1
ATOM 4070 C C . PHE A 1 522 ? 17.309 7.890 -30.486 1.00 85.12 522 PHE A C 1
ATOM 4072 O O . PHE A 1 522 ? 16.655 8.854 -30.891 1.00 85.12 522 PHE A O 1
ATOM 4079 N N . THR A 1 523 ? 17.488 6.809 -31.242 1.00 84.81 523 THR A N 1
ATOM 4080 C CA . THR A 1 523 ? 16.862 6.656 -32.547 1.00 84.81 523 THR A CA 1
ATOM 4081 C C . THR A 1 523 ? 15.467 6.092 -32.333 1.00 84.81 523 THR A C 1
ATOM 4083 O O . THR A 1 523 ? 15.306 4.938 -31.948 1.00 84.81 523 THR A O 1
ATOM 4086 N N . ILE A 1 524 ? 14.451 6.924 -32.563 1.00 81.12 524 ILE A N 1
ATOM 4087 C CA . ILE A 1 524 ? 13.049 6.501 -32.504 1.00 81.12 524 ILE A CA 1
ATOM 4088 C C . ILE A 1 524 ? 12.757 5.631 -33.725 1.00 81.12 524 ILE A C 1
ATOM 4090 O O . ILE A 1 524 ? 12.911 6.084 -34.864 1.00 81.12 524 ILE A O 1
ATOM 4094 N N . ILE A 1 525 ? 12.326 4.399 -33.469 1.00 82.81 525 ILE A N 1
ATOM 4095 C CA . ILE A 1 525 ? 11.994 3.402 -34.483 1.00 82.81 525 ILE A CA 1
ATOM 4096 C C . ILE A 1 525 ? 10.625 2.840 -34.140 1.00 82.81 525 ILE A C 1
ATOM 4098 O O . ILE A 1 525 ? 10.369 2.485 -32.991 1.00 82.81 525 ILE A O 1
ATOM 4102 N N . ASP A 1 526 ? 9.754 2.789 -35.141 1.00 81.38 526 ASP A N 1
ATOM 4103 C CA . ASP A 1 526 ? 8.464 2.130 -35.017 1.00 81.38 526 ASP A CA 1
ATOM 4104 C C . ASP A 1 526 ? 8.667 0.626 -35.183 1.00 81.38 526 ASP A C 1
ATOM 4106 O O . ASP A 1 526 ? 9.102 0.164 -36.241 1.00 81.38 526 ASP A O 1
ATOM 4110 N N . ILE A 1 527 ? 8.430 -0.121 -34.109 1.00 86.62 527 ILE A N 1
ATOM 4111 C CA . ILE A 1 527 ? 8.612 -1.566 -34.088 1.00 86.62 527 ILE A CA 1
ATOM 4112 C C . ILE A 1 527 ? 7.276 -2.184 -33.681 1.00 86.62 527 ILE A C 1
ATOM 4114 O O . ILE A 1 527 ? 6.853 -1.990 -32.538 1.00 86.62 527 ILE A O 1
ATOM 4118 N N . PRO A 1 528 ? 6.621 -2.955 -34.563 1.00 89.06 528 PRO A N 1
ATOM 4119 C CA . PRO A 1 528 ? 5.264 -3.442 -34.336 1.00 89.06 528 PRO A CA 1
ATOM 4120 C C . PRO A 1 528 ? 5.213 -4.660 -33.394 1.00 89.06 528 PRO A C 1
ATOM 4122 O O . PRO A 1 528 ? 4.450 -5.598 -33.615 1.00 89.06 528 PRO A O 1
ATOM 4125 N N . PHE A 1 529 ? 6.031 -4.686 -32.337 1.00 91.88 529 PHE A N 1
ATOM 4126 C CA . PHE A 1 529 ? 5.946 -5.722 -31.311 1.00 91.88 529 PHE A CA 1
ATOM 4127 C C . PHE A 1 529 ? 4.817 -5.419 -30.314 1.00 91.88 529 PHE A C 1
ATOM 4129 O O . PHE A 1 529 ? 4.641 -4.274 -29.891 1.00 91.88 529 PHE A O 1
ATOM 4136 N N . PRO A 1 530 ? 4.071 -6.440 -29.866 1.00 92.81 530 PRO A N 1
ATOM 4137 C CA . PRO A 1 530 ? 3.064 -6.279 -28.821 1.00 92.81 530 PRO A CA 1
ATOM 4138 C C . PRO A 1 530 ? 3.706 -6.025 -27.447 1.00 92.81 530 PRO A C 1
ATOM 4140 O O . PRO A 1 530 ? 4.856 -6.395 -27.192 1.00 92.81 530 PRO A O 1
ATOM 4143 N N . LEU A 1 531 ? 2.913 -5.500 -26.504 1.00 89.75 531 LEU A N 1
ATOM 4144 C CA . LEU A 1 531 ? 3.359 -5.180 -25.138 1.00 89.75 531 LEU A CA 1
ATOM 4145 C C . LEU A 1 531 ? 4.021 -6.370 -24.412 1.00 89.75 531 LEU A C 1
ATOM 4147 O O . LEU A 1 531 ? 4.947 -6.192 -23.620 1.00 89.75 531 LEU A O 1
ATOM 4151 N N . VAL A 1 532 ? 3.578 -7.594 -24.718 1.00 91.69 532 VAL A N 1
ATOM 4152 C CA . VAL A 1 532 ? 4.094 -8.831 -24.118 1.00 91.69 532 VAL A CA 1
ATOM 4153 C C . VAL A 1 532 ? 5.592 -9.044 -24.355 1.00 91.69 532 VAL A C 1
ATOM 4155 O O . VAL A 1 532 ? 6.249 -9.666 -23.520 1.00 91.69 532 VAL A O 1
ATOM 4158 N N . LEU A 1 533 ? 6.171 -8.501 -25.436 1.00 93.06 533 LEU A N 1
ATOM 4159 C CA . LEU A 1 533 ? 7.623 -8.551 -25.633 1.00 93.06 533 LEU A CA 1
ATOM 4160 C C . LEU A 1 533 ? 8.352 -7.805 -24.514 1.00 93.06 533 LEU A C 1
ATOM 4162 O O . LEU A 1 533 ? 9.285 -8.335 -23.916 1.00 93.06 533 LEU A O 1
ATOM 4166 N N . TYR A 1 534 ? 7.914 -6.587 -24.212 1.00 90.94 534 TYR A N 1
ATOM 4167 C CA . TYR A 1 534 ? 8.556 -5.744 -23.207 1.00 90.94 534 TYR A CA 1
ATOM 4168 C C . TYR A 1 534 ? 8.392 -6.332 -21.806 1.00 90.94 534 TYR A C 1
ATOM 4170 O O . TYR A 1 534 ? 9.351 -6.346 -21.038 1.00 90.94 534 TYR A O 1
ATOM 4178 N N . LYS A 1 535 ? 7.237 -6.945 -21.516 1.00 89.56 535 LYS A N 1
ATOM 4179 C CA . LYS A 1 535 ? 7.050 -7.740 -20.294 1.00 89.56 535 LYS A CA 1
ATOM 4180 C C . LYS A 1 535 ? 8.057 -8.884 -20.186 1.00 89.56 535 LYS A C 1
ATOM 4182 O O . LYS A 1 535 ? 8.678 -9.050 -19.141 1.00 89.56 535 LYS A O 1
ATOM 4187 N N . LYS A 1 536 ? 8.285 -9.636 -21.272 1.00 91.62 536 LYS A N 1
ATOM 4188 C CA . LYS A 1 536 ? 9.310 -10.698 -21.308 1.00 91.62 536 LYS A CA 1
ATOM 4189 C C . LYS A 1 536 ? 10.714 -10.151 -21.059 1.00 91.62 536 LYS A C 1
ATOM 4191 O O . LYS A 1 536 ? 11.459 -10.765 -20.306 1.00 91.62 536 LYS A O 1
ATOM 4196 N N . LEU A 1 537 ? 11.064 -9.007 -21.651 1.00 92.00 537 LEU A N 1
ATOM 4197 C CA . LEU A 1 537 ? 12.365 -8.358 -21.437 1.00 92.00 537 LEU A CA 1
ATOM 4198 C C . LEU A 1 537 ? 12.558 -7.896 -19.983 1.00 92.00 537 LEU A C 1
ATOM 4200 O O . LEU A 1 537 ? 13.679 -7.915 -19.481 1.00 92.00 537 LEU A O 1
ATOM 4204 N N . LEU A 1 538 ? 11.472 -7.523 -19.301 1.00 89.31 538 LEU A N 1
ATOM 4205 C CA . LEU A 1 538 ? 11.464 -7.100 -17.898 1.00 89.31 538 LEU A CA 1
ATOM 4206 C C . LEU A 1 538 ? 11.250 -8.259 -16.905 1.00 89.31 538 LEU A C 1
ATOM 4208 O O . LEU A 1 538 ? 11.259 -8.029 -15.697 1.00 89.31 538 LEU A O 1
ATOM 4212 N N . ASN A 1 539 ? 11.103 -9.500 -17.387 1.00 88.38 539 ASN A N 1
ATOM 4213 C CA . ASN A 1 539 ? 10.724 -10.678 -16.593 1.00 88.38 539 ASN A CA 1
ATOM 4214 C C . ASN A 1 539 ? 9.403 -10.507 -15.812 1.00 88.38 539 ASN A C 1
ATOM 4216 O O . ASN A 1 539 ? 9.253 -11.023 -14.704 1.00 88.38 539 ASN A O 1
ATOM 4220 N N . GLU A 1 540 ? 8.440 -9.793 -16.388 1.00 84.44 540 GLU A N 1
ATOM 4221 C CA . GLU A 1 540 ? 7.092 -9.655 -15.836 1.00 84.44 540 GLU A CA 1
ATOM 4222 C C . GLU A 1 540 ? 6.217 -10.884 -16.147 1.00 84.44 540 GLU A C 1
ATOM 4224 O O . GLU A 1 540 ? 6.400 -11.535 -17.184 1.00 84.44 540 GLU A O 1
ATOM 4229 N N . PRO A 1 541 ? 5.245 -11.217 -15.272 1.00 83.25 541 PRO A N 1
ATOM 4230 C CA . PRO A 1 541 ? 4.307 -12.301 -15.527 1.00 83.25 541 PRO A CA 1
ATOM 4231 C C . PRO A 1 541 ? 3.438 -11.992 -16.751 1.00 83.25 541 PRO A C 1
ATOM 4233 O O . PRO A 1 541 ? 2.981 -10.865 -16.957 1.00 83.25 541 PRO A O 1
ATOM 4236 N N . ILE A 1 542 ? 3.200 -13.026 -17.555 1.00 87.69 542 ILE A N 1
ATOM 4237 C CA . ILE A 1 542 ? 2.396 -12.955 -18.775 1.00 87.69 542 ILE A CA 1
ATOM 4238 C C . ILE A 1 542 ? 1.061 -13.626 -18.492 1.00 87.69 542 ILE A C 1
ATOM 4240 O O . ILE A 1 542 ? 1.034 -14.757 -18.008 1.00 87.69 542 ILE A O 1
ATOM 4244 N N . GLY A 1 543 ? -0.030 -12.938 -18.809 1.00 86.38 543 GLY A N 1
ATOM 4245 C CA . GLY A 1 543 ? -1.388 -13.445 -18.640 1.00 86.38 543 GLY A CA 1
ATOM 4246 C C . GLY A 1 543 ? -2.159 -13.527 -19.955 1.00 86.38 543 GLY A C 1
ATOM 4247 O O . GLY A 1 543 ? -1.667 -13.180 -21.028 1.00 86.38 543 GLY A O 1
ATOM 4248 N N . LEU A 1 544 ? -3.424 -13.934 -19.867 1.00 88.44 544 LEU A N 1
ATOM 4249 C CA . LEU A 1 544 ? -4.309 -14.048 -21.030 1.00 88.44 544 LEU A CA 1
ATOM 4250 C C . LEU A 1 544 ? -4.523 -12.708 -21.759 1.00 88.44 544 LEU A C 1
ATOM 4252 O O . LEU A 1 544 ? -4.603 -12.662 -22.986 1.00 88.44 544 LEU A O 1
ATOM 4256 N N . ASN A 1 545 ? -4.551 -11.598 -21.019 1.00 86.31 545 ASN A N 1
ATOM 4257 C CA . ASN A 1 545 ? -4.692 -10.261 -21.601 1.00 86.31 545 ASN A CA 1
ATOM 4258 C C . ASN A 1 545 ? -3.537 -9.890 -22.543 1.00 86.31 545 ASN A C 1
ATOM 4260 O O . ASN A 1 545 ? -3.751 -9.146 -23.497 1.00 86.31 545 ASN A O 1
ATOM 4264 N N . ASP A 1 546 ? -2.342 -10.436 -22.320 1.00 90.31 546 ASP A N 1
ATOM 4265 C CA . ASP A 1 546 ? -1.174 -10.184 -23.162 1.00 90.31 546 ASP A CA 1
ATOM 4266 C C . ASP A 1 546 ? -1.295 -10.864 -24.535 1.00 90.31 546 ASP A C 1
ATOM 4268 O O . ASP A 1 546 ? -0.839 -10.323 -25.544 1.00 90.31 546 ASP A O 1
ATOM 4272 N N . LEU A 1 547 ? -1.988 -12.009 -24.598 1.00 90.62 547 LEU A N 1
ATOM 4273 C CA . LEU A 1 547 ? -2.273 -12.716 -25.849 1.00 90.62 547 LEU A CA 1
ATOM 4274 C C . LEU A 1 547 ? -3.199 -11.910 -26.765 1.00 90.62 547 LEU A C 1
ATOM 4276 O O . LEU A 1 547 ? -3.081 -12.009 -27.985 1.00 90.62 547 LEU A O 1
ATOM 4280 N N . ARG A 1 548 ? -4.077 -11.069 -26.202 1.00 90.88 548 ARG A N 1
ATOM 4281 C CA . ARG A 1 548 ? -4.995 -10.221 -26.978 1.00 90.88 548 ARG A CA 1
ATOM 4282 C C . ARG A 1 548 ? -4.248 -9.224 -27.873 1.00 90.88 548 ARG A C 1
ATOM 4284 O O . ARG A 1 548 ? -4.775 -8.851 -28.913 1.00 90.88 548 ARG A O 1
ATOM 4291 N N . GLY A 1 549 ? -3.020 -8.836 -27.514 1.00 88.06 549 GLY A N 1
ATOM 4292 C CA . GLY A 1 549 ? -2.157 -8.008 -28.366 1.00 88.06 549 GLY A CA 1
ATOM 4293 C C . GLY A 1 549 ? -1.603 -8.736 -29.599 1.00 88.06 549 GLY A C 1
ATOM 4294 O O . GLY A 1 549 ? -1.170 -8.084 -30.543 1.00 88.06 549 GLY A O 1
ATOM 4295 N N . LEU A 1 550 ? -1.628 -10.072 -29.604 1.00 89.94 550 LEU A N 1
ATOM 4296 C CA . LEU A 1 550 ? -1.209 -10.917 -30.724 1.00 89.94 550 LEU A CA 1
ATOM 4297 C C . LEU A 1 550 ? -2.417 -11.456 -31.494 1.00 89.94 550 LEU A C 1
ATOM 4299 O O . LEU A 1 550 ? -2.586 -11.146 -32.666 1.00 89.94 550 LEU A O 1
ATOM 4303 N N . SER A 1 551 ? -3.268 -12.237 -30.824 1.00 91.94 551 SER A N 1
ATOM 4304 C CA . SER A 1 551 ? -4.480 -12.827 -31.395 1.00 91.94 551 SER A CA 1
ATOM 4305 C C . SER A 1 551 ? -5.677 -12.562 -30.478 1.00 91.94 551 SER A C 1
ATOM 4307 O O . SER A 1 551 ? -5.928 -13.324 -29.534 1.00 91.94 551 SER A O 1
ATOM 4309 N N . PRO A 1 552 ? -6.435 -11.483 -30.742 1.00 93.31 552 PRO A N 1
ATOM 4310 C CA . PRO A 1 552 ? -7.702 -11.211 -30.076 1.00 93.31 552 PRO A CA 1
ATOM 4311 C C . PRO A 1 552 ? -8.670 -12.397 -30.097 1.00 93.31 552 PRO A C 1
ATOM 4313 O O . PRO A 1 552 ? -9.288 -12.695 -29.075 1.00 93.31 552 PRO A O 1
ATOM 4316 N N . VAL A 1 553 ? -8.775 -13.104 -31.227 1.00 92.50 553 VAL A N 1
ATOM 4317 C CA . VAL A 1 553 ? -9.672 -14.264 -31.372 1.00 92.50 553 VAL A CA 1
ATOM 4318 C C . VAL A 1 553 ? -9.287 -15.400 -30.426 1.00 92.50 553 VAL A C 1
ATOM 4320 O O . VAL A 1 553 ? -10.145 -15.926 -29.709 1.00 92.50 553 VAL A O 1
ATOM 4323 N N . MET A 1 554 ? -8.002 -15.756 -30.367 1.00 90.75 554 MET A N 1
ATOM 4324 C CA . MET A 1 554 ? -7.527 -16.816 -29.478 1.00 90.75 554 MET A CA 1
ATOM 4325 C C . MET A 1 554 ? -7.703 -16.427 -28.007 1.00 90.75 554 MET A C 1
ATOM 4327 O O . MET A 1 554 ? -8.180 -17.234 -27.211 1.00 90.75 554 MET A O 1
ATOM 4331 N N . ALA A 1 555 ? -7.391 -15.177 -27.654 1.00 92.44 555 ALA A N 1
ATOM 4332 C CA . ALA A 1 555 ? -7.565 -14.676 -26.294 1.00 92.44 555 ALA A CA 1
ATOM 4333 C C . ALA A 1 555 ? -9.035 -14.711 -25.846 1.00 92.44 555 ALA A C 1
ATOM 4335 O O . ALA A 1 555 ? -9.330 -15.152 -24.739 1.00 92.44 555 ALA A O 1
ATOM 4336 N N . ASN A 1 556 ? -9.967 -14.302 -26.710 1.00 93.38 556 ASN A N 1
ATOM 4337 C CA . ASN A 1 556 ? -11.398 -14.339 -26.402 1.00 93.38 556 ASN A CA 1
ATOM 4338 C C . ASN A 1 556 ? -11.940 -15.775 -26.317 1.00 93.38 556 ASN A C 1
ATOM 4340 O O . ASN A 1 556 ? -12.823 -16.042 -25.504 1.00 93.38 556 ASN A O 1
ATOM 4344 N N . SER A 1 557 ? -11.397 -16.705 -27.108 1.00 92.25 557 SER A N 1
ATOM 4345 C CA . SER A 1 557 ? -11.768 -18.126 -27.043 1.00 92.25 557 SER A CA 1
ATOM 4346 C C . SER A 1 557 ? -11.340 -18.757 -25.715 1.00 92.25 557 SER A C 1
ATOM 4348 O O . SER A 1 557 ? -12.137 -19.427 -25.066 1.00 92.25 557 SER A O 1
ATOM 4350 N N . LEU A 1 558 ? -10.112 -18.478 -25.264 1.00 92.62 558 LEU A N 1
ATOM 4351 C CA . LEU A 1 558 ? -9.619 -18.921 -23.956 1.00 92.62 558 LEU A CA 1
ATOM 4352 C C . LEU A 1 558 ? -10.351 -18.233 -22.797 1.00 92.62 558 LEU A C 1
ATOM 4354 O O . LEU A 1 558 ? -10.646 -18.882 -21.801 1.00 92.62 558 LEU A O 1
ATOM 4358 N N . GLN A 1 559 ? -10.704 -16.950 -22.931 1.00 93.81 559 GLN A N 1
ATOM 4359 C CA . GLN A 1 559 ? -11.523 -16.267 -21.926 1.00 93.81 559 GLN A CA 1
ATOM 4360 C C . GLN A 1 559 ? -12.909 -16.913 -21.822 1.00 93.81 559 GLN A C 1
ATOM 4362 O O . GLN A 1 559 ? -13.384 -17.159 -20.723 1.00 93.81 559 GLN A O 1
ATOM 4367 N N . SER A 1 560 ? -13.521 -17.264 -22.956 1.00 91.94 560 SER A N 1
ATOM 4368 C CA . SER A 1 560 ? -14.817 -17.957 -22.977 1.00 91.94 560 SER A CA 1
ATOM 4369 C C . SER A 1 560 ? -14.744 -19.339 -22.321 1.00 91.94 560 SER A C 1
ATOM 4371 O O . SER A 1 560 ? -15.701 -19.753 -21.678 1.00 91.94 560 SER A O 1
ATOM 4373 N N . LEU A 1 561 ? -13.612 -20.041 -22.454 1.00 92.06 561 LEU A N 1
ATOM 4374 C CA . LEU A 1 561 ? -13.355 -21.297 -21.746 1.00 92.06 561 LEU A CA 1
ATOM 4375 C C . LEU A 1 561 ? -13.252 -21.071 -20.227 1.00 92.06 561 LEU A C 1
ATOM 4377 O O . LEU A 1 561 ? -13.859 -21.810 -19.457 1.00 92.06 561 LEU A O 1
ATOM 4381 N N . LEU A 1 562 ? -12.530 -20.031 -19.792 1.00 91.88 562 LEU A N 1
ATOM 4382 C CA . LEU A 1 562 ? -12.407 -19.673 -18.374 1.00 91.88 562 LEU A CA 1
ATOM 4383 C C . LEU A 1 562 ? -13.749 -19.261 -17.757 1.00 91.88 562 LEU A C 1
ATOM 4385 O O . LEU A 1 562 ? -14.066 -19.699 -16.654 1.00 91.88 562 LEU A O 1
ATOM 4389 N N . ASP A 1 563 ? -14.557 -18.488 -18.479 1.00 92.69 563 ASP A N 1
ATOM 4390 C CA . ASP A 1 563 ? -15.844 -17.963 -18.004 1.00 92.69 563 ASP A CA 1
ATOM 4391 C C . ASP A 1 563 ? -16.972 -19.014 -18.034 1.00 92.69 563 ASP A C 1
ATOM 4393 O O . ASP A 1 563 ? -18.058 -18.784 -17.507 1.00 92.69 563 ASP A O 1
ATOM 4397 N N . TYR A 1 564 ? -16.749 -20.175 -18.657 1.00 93.00 564 TYR A N 1
ATOM 4398 C CA . TYR A 1 564 ? -17.756 -21.226 -18.758 1.00 93.00 564 TYR A CA 1
ATOM 4399 C C . TYR A 1 564 ? -17.917 -21.992 -17.435 1.00 93.00 564 TYR A C 1
ATOM 4401 O O . TYR A 1 564 ? -16.978 -22.632 -16.962 1.00 93.00 564 TYR A O 1
ATOM 4409 N N . GLU A 1 565 ? -19.122 -21.985 -16.861 1.00 91.50 565 GLU A N 1
ATOM 4410 C CA . GLU A 1 565 ? -19.449 -22.625 -15.570 1.00 91.50 565 GLU A CA 1
ATOM 4411 C C . GLU A 1 565 ? -20.321 -23.893 -15.698 1.00 91.50 565 GLU A C 1
ATOM 4413 O O . GLU A 1 565 ? -20.761 -24.435 -14.690 1.00 91.50 565 GLU A O 1
ATOM 4418 N N . GLY A 1 566 ? -20.594 -24.377 -16.916 1.00 89.44 566 GLY A N 1
ATOM 4419 C CA . GLY A 1 566 ? -21.396 -25.590 -17.125 1.00 89.44 566 GLY A CA 1
ATOM 4420 C C . GLY A 1 566 ? -20.677 -26.872 -16.685 1.00 89.44 566 GLY A C 1
ATOM 4421 O O . GLY A 1 566 ? -19.466 -27.014 -16.885 1.00 89.44 566 GLY A O 1
ATOM 4422 N N . ASP A 1 567 ? -21.431 -27.820 -16.120 1.00 86.19 567 ASP A N 1
ATOM 4423 C CA . ASP A 1 567 ? -20.929 -29.142 -15.706 1.00 86.19 567 ASP A CA 1
ATOM 4424 C C . ASP A 1 567 ? -20.564 -30.041 -16.912 1.00 86.19 567 ASP A C 1
ATOM 4426 O O . ASP A 1 567 ? -19.860 -31.035 -16.761 1.00 86.19 567 ASP A O 1
ATOM 4430 N N . ASP A 1 568 ? -21.015 -29.681 -18.118 1.00 89.12 568 ASP A N 1
ATOM 4431 C CA . ASP A 1 568 ? -20.816 -30.364 -19.403 1.00 89.12 568 ASP A CA 1
ATOM 4432 C C . ASP A 1 568 ? -19.596 -29.855 -20.198 1.00 89.12 568 ASP A C 1
ATOM 4434 O O . ASP A 1 568 ? -19.465 -30.122 -21.392 1.00 89.12 568 ASP A O 1
ATOM 4438 N N . MET A 1 569 ? -18.665 -29.145 -19.551 1.00 87.88 569 MET A N 1
ATOM 4439 C CA . MET A 1 569 ? -17.472 -28.569 -20.194 1.00 87.88 569 MET A CA 1
ATOM 4440 C C . MET A 1 569 ? -16.670 -29.586 -21.024 1.00 87.88 569 MET A C 1
ATOM 4442 O O . MET A 1 569 ? -16.251 -29.270 -22.140 1.00 87.88 569 MET A O 1
ATOM 4446 N N . GLU A 1 570 ? -16.453 -30.790 -20.491 1.00 85.50 570 GLU A N 1
ATOM 4447 C CA . GLU A 1 570 ? -15.674 -31.833 -21.171 1.00 85.50 570 GLU A CA 1
ATOM 4448 C C . GLU A 1 570 ? -16.324 -32.254 -22.496 1.00 85.50 570 GLU A C 1
ATOM 4450 O O . GLU A 1 570 ? -15.624 -32.429 -23.493 1.00 85.50 570 GLU A O 1
ATOM 4455 N N . ASP A 1 571 ? -17.655 -32.335 -22.532 1.00 87.12 571 ASP A N 1
ATOM 4456 C CA . ASP A 1 571 ? -18.415 -32.707 -23.726 1.00 87.12 571 ASP A CA 1
ATOM 4457 C C . ASP A 1 571 ? -18.529 -31.541 -24.721 1.00 87.12 571 ASP A C 1
ATOM 4459 O O . ASP A 1 571 ? -18.480 -31.747 -25.935 1.00 87.12 571 ASP A O 1
ATOM 4463 N N . VAL A 1 572 ? -18.671 -30.307 -24.220 1.00 88.25 572 VAL A N 1
ATOM 4464 C CA . VAL A 1 572 ? -18.846 -29.102 -25.047 1.00 88.25 572 VAL A CA 1
ATOM 4465 C C . VAL A 1 572 ? -17.560 -28.711 -25.767 1.00 88.25 572 VAL A C 1
ATOM 4467 O O . VAL A 1 572 ? -17.599 -28.387 -26.955 1.00 88.25 572 VAL A O 1
ATOM 4470 N N . PHE A 1 573 ? -16.426 -28.718 -25.063 1.00 87.19 573 PHE A N 1
ATOM 4471 C CA . PHE A 1 573 ? -15.150 -28.277 -25.626 1.00 87.19 573 PHE A CA 1
ATOM 4472 C C . PHE A 1 573 ? -14.297 -29.437 -26.143 1.00 87.19 573 PHE A C 1
ATOM 4474 O O . PHE A 1 573 ? -13.563 -29.242 -27.112 1.00 87.19 573 PHE A O 1
ATOM 4481 N N . ALA A 1 574 ? -14.386 -30.624 -25.527 1.00 90.31 574 ALA A N 1
ATOM 4482 C CA . ALA A 1 574 ? -13.626 -31.821 -25.900 1.00 90.31 574 ALA A CA 1
ATOM 4483 C C . ALA A 1 574 ? -12.122 -31.551 -26.129 1.00 90.31 574 ALA A C 1
ATOM 4485 O O . ALA A 1 574 ? -11.517 -32.052 -27.079 1.00 90.31 574 ALA A O 1
ATOM 4486 N N . LEU A 1 575 ? -11.521 -30.726 -25.261 1.00 92.44 575 LEU A N 1
ATOM 4487 C CA . LEU A 1 575 ? -10.114 -30.332 -25.336 1.00 92.44 575 LEU A CA 1
ATOM 4488 C C . LEU A 1 575 ? -9.233 -31.224 -24.455 1.00 92.44 575 LEU A C 1
ATOM 4490 O O . LEU A 1 575 ? -9.615 -31.629 -23.356 1.00 92.44 575 LEU A O 1
ATOM 4494 N N . SER A 1 576 ? -8.010 -31.458 -24.917 1.00 92.88 576 SER A N 1
ATOM 4495 C CA . SER A 1 576 ? -6.916 -32.079 -24.168 1.00 92.88 576 SER A CA 1
ATOM 4496 C C . SER A 1 576 ? -5.792 -31.068 -23.912 1.00 92.88 576 SER A C 1
ATOM 4498 O O . SER A 1 576 ? -5.758 -29.983 -24.492 1.00 92.88 576 SER A O 1
ATOM 4500 N N . PHE A 1 577 ? -4.827 -31.409 -23.054 1.00 93.69 577 PHE A N 1
ATOM 4501 C CA . PHE A 1 577 ? -3.637 -30.576 -22.813 1.00 93.69 577 PHE A CA 1
ATOM 4502 C C . PHE A 1 577 ? -2.586 -30.718 -23.930 1.00 93.69 577 PHE A C 1
ATOM 4504 O O . PHE A 1 577 ? -1.392 -30.884 -23.662 1.00 93.69 577 PHE A O 1
ATOM 4511 N N . ASP A 1 578 ? -3.012 -30.649 -25.186 1.00 92.50 578 ASP A N 1
ATOM 4512 C CA . ASP A 1 578 ? -2.145 -30.540 -26.354 1.00 92.50 578 ASP A CA 1
ATOM 4513 C C . ASP A 1 578 ? -2.618 -29.435 -27.296 1.00 92.50 578 ASP A C 1
ATOM 4515 O O . ASP A 1 578 ? -3.767 -29.004 -27.276 1.00 92.50 578 ASP A O 1
ATOM 4519 N N . VAL A 1 579 ? -1.678 -28.911 -28.076 1.00 90.69 579 VAL A N 1
ATOM 4520 C CA . VAL A 1 579 ? -1.945 -27.873 -29.069 1.00 90.69 579 VAL A CA 1
ATOM 4521 C C . VAL A 1 579 ? -1.402 -28.310 -30.414 1.00 90.69 579 VAL A C 1
ATOM 4523 O O . VAL A 1 579 ? -0.266 -28.776 -30.519 1.00 90.69 579 VAL A O 1
ATOM 4526 N N . SER A 1 580 ? -2.205 -28.131 -31.458 1.00 86.88 580 SER A N 1
ATOM 4527 C CA . SER A 1 580 ? -1.777 -28.384 -32.828 1.00 86.88 580 SER A CA 1
ATOM 4528 C C . SER A 1 580 ? -1.107 -27.134 -33.390 1.00 86.88 580 SER A C 1
ATOM 4530 O O . SER A 1 580 ? -1.687 -26.049 -33.380 1.00 86.88 580 SER A O 1
ATOM 4532 N N . ARG A 1 581 ? 0.123 -27.278 -33.878 1.00 82.88 581 ARG A N 1
ATOM 4533 C CA . ARG A 1 581 ? 0.924 -26.191 -34.452 1.00 82.88 581 ARG A CA 1
ATOM 4534 C C . ARG A 1 581 ? 1.276 -26.516 -35.890 1.00 82.88 581 ARG A C 1
ATOM 4536 O O . ARG A 1 581 ? 1.490 -27.674 -36.218 1.00 82.88 581 ARG A O 1
ATOM 4543 N N . ASN A 1 582 ? 1.344 -25.508 -36.749 1.00 78.12 582 ASN A N 1
ATOM 4544 C CA . ASN A 1 582 ? 1.819 -25.698 -38.113 1.00 78.12 582 ASN A CA 1
ATOM 4545 C C . ASN A 1 582 ? 3.335 -25.471 -38.144 1.00 78.12 582 ASN A C 1
ATOM 4547 O O . ASN A 1 582 ? 3.784 -24.358 -37.876 1.00 78.12 582 ASN A O 1
ATOM 4551 N N . ALA A 1 583 ? 4.101 -26.516 -38.447 1.00 75.00 583 ALA A N 1
ATOM 4552 C CA . ALA A 1 583 ? 5.535 -26.441 -38.685 1.00 75.00 583 ALA A CA 1
ATOM 4553 C C . ALA A 1 583 ? 5.806 -26.900 -40.122 1.00 75.00 583 ALA A C 1
ATOM 4555 O O . ALA A 1 583 ? 5.555 -28.050 -40.472 1.00 75.00 583 ALA A O 1
ATOM 4556 N N . PHE A 1 584 ? 6.288 -25.986 -40.968 1.00 73.94 584 PHE A N 1
ATOM 4557 C CA . PHE A 1 584 ? 6.620 -26.259 -42.375 1.00 73.94 584 PHE A CA 1
ATOM 4558 C C . PHE A 1 584 ? 5.477 -26.860 -43.219 1.00 73.94 584 PHE A C 1
ATOM 4560 O O . PHE A 1 584 ? 5.721 -27.614 -44.158 1.00 73.94 584 PHE A O 1
ATOM 4567 N N . GLY A 1 585 ? 4.224 -26.511 -42.917 1.00 74.25 585 GLY A N 1
ATOM 4568 C CA . GLY A 1 585 ? 3.047 -27.016 -43.629 1.00 74.25 585 GLY A CA 1
ATOM 4569 C C . GLY A 1 585 ? 2.466 -28.304 -43.042 1.00 74.25 585 GLY A C 1
ATOM 4570 O O . GLY A 1 585 ? 1.402 -28.732 -43.488 1.00 74.25 585 GLY A O 1
ATOM 4571 N N . GLU A 1 586 ? 3.107 -28.890 -42.028 1.00 81.19 586 GLU A N 1
ATOM 4572 C CA . GLU A 1 586 ? 2.615 -30.065 -41.312 1.00 81.19 586 GLU A CA 1
ATOM 4573 C C . GLU A 1 586 ? 2.044 -29.682 -39.941 1.00 81.19 586 GLU A C 1
ATOM 4575 O O . GLU A 1 586 ? 2.601 -28.863 -39.206 1.00 81.19 586 GLU A O 1
ATOM 4580 N N . ALA A 1 587 ? 0.908 -30.284 -39.586 1.00 83.81 587 ALA A N 1
ATOM 4581 C CA . ALA A 1 587 ? 0.315 -30.128 -38.266 1.00 83.81 587 ALA A CA 1
ATOM 4582 C C . ALA A 1 587 ? 1.055 -31.023 -37.260 1.00 83.81 587 ALA A C 1
ATOM 4584 O O . ALA A 1 587 ? 0.949 -32.247 -37.306 1.00 83.81 587 ALA A O 1
ATOM 4585 N N . VAL A 1 588 ? 1.793 -30.403 -36.345 1.00 88.00 588 VAL A N 1
ATOM 4586 C CA . VAL A 1 588 ? 2.516 -31.055 -35.255 1.00 88.00 588 VAL A CA 1
ATOM 4587 C C . VAL A 1 588 ? 1.761 -30.833 -33.948 1.00 88.00 588 VAL A C 1
ATOM 4589 O O . VAL A 1 588 ? 1.560 -29.697 -33.516 1.00 88.00 588 VAL A O 1
ATOM 4592 N N . THR A 1 589 ? 1.362 -31.922 -33.294 1.00 88.38 589 THR A N 1
ATOM 4593 C CA . THR A 1 589 ? 0.743 -31.884 -31.963 1.00 88.38 589 THR A CA 1
ATOM 4594 C C . THR A 1 589 ? 1.819 -31.778 -30.887 1.00 88.38 589 THR A C 1
ATOM 4596 O O . THR A 1 589 ? 2.706 -32.628 -30.795 1.00 88.38 589 THR A O 1
ATOM 4599 N N . VAL A 1 590 ? 1.738 -30.742 -30.052 1.00 89.88 590 VAL A N 1
ATOM 4600 C CA . VAL A 1 590 ? 2.681 -30.484 -28.958 1.00 89.88 590 VAL A CA 1
ATOM 4601 C C . VAL A 1 590 ? 1.947 -30.577 -27.617 1.00 89.88 590 VAL A C 1
ATOM 4603 O O . VAL A 1 590 ? 1.009 -29.810 -27.392 1.00 89.88 590 VAL A O 1
ATOM 4606 N N . PRO A 1 591 ? 2.360 -31.469 -26.698 1.00 92.38 591 PRO A N 1
ATOM 4607 C CA . PRO A 1 591 ? 1.748 -31.558 -25.377 1.00 92.38 591 PRO A CA 1
ATOM 4608 C C . PRO A 1 591 ? 2.141 -30.355 -24.504 1.00 92.38 591 PRO A C 1
ATOM 4610 O O . PRO A 1 591 ? 3.317 -30.009 -24.401 1.00 92.38 591 PRO A O 1
ATOM 4613 N N . LEU A 1 592 ? 1.164 -29.741 -23.830 1.00 91.88 592 LEU A N 1
ATOM 4614 C CA . LEU A 1 592 ? 1.370 -28.624 -22.894 1.00 91.88 592 LEU A CA 1
ATOM 4615 C C . LEU A 1 592 ? 1.900 -29.086 -21.528 1.00 91.88 592 LEU A C 1
ATOM 4617 O O . LEU A 1 592 ? 2.550 -28.325 -20.815 1.00 91.88 592 LEU A O 1
ATOM 4621 N N . LYS A 1 593 ? 1.626 -30.341 -21.158 1.00 91.19 593 LYS A N 1
ATOM 4622 C CA . LYS A 1 593 ? 2.144 -31.004 -19.954 1.00 91.19 593 LYS A CA 1
ATOM 4623 C C . LYS A 1 593 ? 2.409 -32.490 -20.232 1.00 91.19 593 LYS A C 1
ATOM 4625 O O . LYS A 1 593 ? 1.911 -33.008 -21.235 1.00 91.19 593 LYS A O 1
ATOM 4630 N N . PRO A 1 594 ? 3.177 -33.200 -19.382 1.00 92.38 594 PRO A N 1
ATOM 4631 C CA . PRO A 1 594 ? 3.430 -34.628 -19.572 1.00 92.38 594 PRO A CA 1
ATOM 4632 C C . PRO A 1 594 ? 2.124 -35.417 -19.747 1.00 92.38 594 PRO A C 1
ATOM 4634 O O . PRO A 1 594 ? 1.205 -35.266 -18.945 1.00 92.38 594 PRO A O 1
ATOM 4637 N N . ASN A 1 595 ? 2.047 -36.246 -20.794 1.00 90.31 595 ASN A N 1
ATOM 4638 C CA . ASN A 1 595 ? 0.846 -36.995 -21.198 1.00 90.31 595 ASN A CA 1
ATOM 4639 C C . ASN A 1 595 ? -0.393 -36.131 -21.511 1.00 90.31 595 ASN A C 1
ATOM 4641 O O . ASN A 1 595 ? -1.517 -36.596 -21.337 1.00 90.31 595 ASN A O 1
ATOM 4645 N N . GLY A 1 596 ? -0.201 -34.897 -21.991 1.00 89.62 596 GLY A N 1
ATOM 4646 C CA . GLY A 1 596 ? -1.278 -33.933 -22.236 1.00 89.62 596 GLY A CA 1
ATOM 4647 C C . GLY A 1 596 ? -2.452 -34.450 -23.075 1.00 89.62 596 GLY A C 1
ATOM 4648 O O . GLY A 1 596 ? -3.595 -34.196 -22.710 1.00 89.62 596 GLY A O 1
ATOM 4649 N N . SER A 1 597 ? -2.196 -35.266 -24.102 1.00 90.69 597 SER A N 1
ATOM 4650 C CA . SER A 1 597 ? -3.246 -35.844 -24.960 1.00 90.69 597 SER A CA 1
ATOM 4651 C C . SER A 1 597 ? -4.184 -36.833 -24.270 1.00 90.69 597 SER A C 1
ATOM 4653 O O . SER A 1 597 ? -5.254 -37.119 -24.791 1.00 90.69 597 SER A O 1
ATOM 4655 N N . ASN A 1 598 ? -3.814 -37.338 -23.091 1.00 91.31 598 ASN A N 1
ATOM 4656 C CA . ASN A 1 598 ? -4.666 -38.220 -22.290 1.00 91.31 598 ASN A CA 1
ATOM 4657 C C . ASN A 1 598 ? -5.342 -37.483 -21.125 1.00 91.31 598 ASN A C 1
ATOM 4659 O O . ASN A 1 598 ? -5.951 -38.125 -20.272 1.00 91.31 598 ASN A O 1
ATOM 4663 N N . ILE A 1 599 ? -5.177 -36.162 -21.030 1.00 92.19 599 ILE A N 1
ATOM 4664 C CA . ILE A 1 599 ? -5.702 -35.363 -19.926 1.00 92.19 599 ILE A CA 1
ATOM 4665 C C . ILE A 1 599 ? -6.714 -34.385 -20.508 1.00 92.19 599 ILE A C 1
ATOM 4667 O O . ILE A 1 599 ? -6.328 -33.470 -21.232 1.00 92.19 599 ILE A O 1
ATOM 4671 N N . ALA A 1 600 ? -7.990 -34.594 -20.188 1.00 91.00 600 ALA A N 1
ATOM 4672 C CA . ALA A 1 600 ? -9.070 -33.696 -20.575 1.00 91.00 600 ALA A CA 1
ATOM 4673 C C . ALA A 1 600 ? -8.988 -32.366 -19.811 1.00 91.00 600 ALA A C 1
ATOM 4675 O O . ALA A 1 600 ? -8.525 -32.311 -18.661 1.00 91.00 600 ALA A O 1
ATOM 4676 N N . VAL A 1 601 ? -9.429 -31.294 -20.465 1.00 91.69 601 VAL A N 1
ATOM 4677 C CA . VAL A 1 601 ? -9.627 -29.987 -19.836 1.00 91.69 601 VAL A CA 1
ATOM 4678 C C . VAL A 1 601 ? -10.967 -29.991 -19.098 1.00 91.69 601 VAL A C 1
ATOM 4680 O O . VAL A 1 601 ? -12.000 -30.284 -19.689 1.00 91.69 601 VAL A O 1
ATOM 4683 N N . THR A 1 602 ? -10.936 -29.685 -17.804 1.00 91.00 602 THR A N 1
ATOM 4684 C CA . THR A 1 602 ? -12.067 -29.738 -16.870 1.00 91.00 602 THR A CA 1
ATOM 4685 C C . THR A 1 602 ? -12.187 -28.424 -16.100 1.00 91.00 602 THR A C 1
ATOM 4687 O O . THR A 1 602 ? -11.262 -27.612 -16.090 1.00 91.00 602 THR A O 1
ATOM 4690 N N . GLN A 1 603 ? -13.292 -28.234 -15.373 1.00 89.00 603 GLN A N 1
ATOM 4691 C CA . GLN A 1 603 ? -13.507 -27.039 -14.545 1.00 89.00 603 GLN A CA 1
ATOM 4692 C C . GLN A 1 603 ? -12.407 -26.807 -13.496 1.00 89.00 603 GLN A C 1
ATOM 4694 O O . GLN A 1 603 ? -12.104 -25.667 -13.158 1.00 89.00 603 GLN A O 1
ATOM 4699 N N . GLU A 1 604 ? -11.794 -27.879 -12.987 1.00 89.56 604 GLU A N 1
ATOM 4700 C CA . GLU A 1 604 ? -10.733 -27.791 -11.977 1.00 89.56 604 GLU A CA 1
ATOM 4701 C C . GLU A 1 604 ? -9.369 -27.406 -12.564 1.00 89.56 604 GLU A C 1
ATOM 4703 O O . GLU A 1 604 ? -8.481 -26.992 -11.817 1.00 89.56 604 GLU A O 1
ATOM 4708 N N . ASN A 1 605 ? -9.166 -27.600 -13.871 1.00 89.69 605 ASN A N 1
ATOM 4709 C CA . ASN A 1 605 ? -7.849 -27.490 -14.498 1.00 89.69 605 ASN A CA 1
ATOM 4710 C C . ASN A 1 605 ? -7.779 -26.524 -15.696 1.00 89.69 605 ASN A C 1
ATOM 4712 O O . ASN A 1 605 ? -6.705 -26.436 -16.298 1.00 89.69 605 ASN A O 1
ATOM 4716 N N . LYS A 1 606 ? -8.888 -25.848 -16.026 1.00 86.81 606 LYS A N 1
ATOM 4717 C CA . LYS A 1 606 ? -8.984 -24.816 -17.069 1.00 86.81 606 LYS A CA 1
ATOM 4718 C C . LYS A 1 606 ? -8.106 -23.592 -16.809 1.00 86.81 606 LYS A C 1
ATOM 4720 O O . LYS A 1 606 ? -7.828 -23.289 -15.625 1.00 86.81 606 LYS A O 1
#

pLDDT: mean 89.42, std 8.0, range [42.81, 98.62]

Secondary structure (DSSP, 8-state):
--STT-SSS----SS----GGGTT----EEEE-SSEEEEEEGGGTEEEEEE--TTSTT-SSS---EEEEEEEP-SB--TTS--SSPPPTTT-SEEEEEEEEETTEEEEEEEETT-SPPPP-TTS--GGGSPP---HHHHHHHHTS-SSSPPPHHHHHHHHHHHH-HHHHHHHTBPTTTGGGG--SS---B-HHHHHHHHHHHHT---HHHHHHHHHIIIIIGGGG--SSSPPHHHHHHHHHGGGSGGGG-GGGTTTTHHHHHHHHHTS-HHHHHHHHHHHHHS-HHHHHHHHHHHHHHHHHHHHHT-PPTT-PPPP-HHHHHHHHHHHHHHHHHTSSSS-SS-GGGG--TTHHHHS-HHHHHHHHHT-SS-----GGG-GGG--HHHHHHHHHHHHHHHHHHHHHHHHHHHHHHHHH-GGGGGG--SSEEEE--STTHHHHHHHHHHH--TTGGGSPEEEEBTTB-HHHHHHHHHHHHTSGGGSSEEEETTTTEEEE-TT--S-HHHHHHHHHHHHHHHHTT--------HHHHHHHTT----HHHHTTT-HHHHHHHHHHHH---TTHHHHH--BSEEEEEETTEEEEEESSTTGGGSB--TTT-

Foldseek 3Di:
DQLQLQCQDPDDDPDDDDNPVCPPADWFDWEDEPFKIWTDRQQFLWIWIAGQQLVPQRQCVDSHHHNHTDTHADLEGHLVRHHPDDHDPVPAHKGFQDWYYYYSHIDTDIDHSPDPDDRHGNVPDDPVPDQAEDALVNLLVQLPDDLDDDDDPVVLVSLLSQLLDLVRLQVRFFDPPCQLVPPDLQDLRGNQVRLLSSLVSVVSHNHPSSVVSNLCSNQVHNLVPLDQPPGDSSSLVCLLRLLSHPCLQPLVCLVRHVLSSLVSLVSHDPVSLSSSLSHLLPDALVSLLSQLNSLLVNLLVVLQVQQADPLDADFDDSSNVSSLVSNVSSQVSQQVDDHGSDDLCSLENVCNVVSDDLLSLLVCVVVDPPPVGDGCVVRVSHHDPVSVLSNLVSVLVVLQVVLLVVLVVVLVVCVVPPVPCNVPRDLELEQEAELVPLQVSLLVSLVPDDPSRLSHHYDYDYPDDGPLVSLASNCVVCQPCVVVQWDAQPVQRAIDGHPARPDDPSSVVSVVSSVVSCVSNVRDDDHRHFPVVVCVVVVHDDDLVSCCNRPVPVSVVVVCLLPDDDQCSCVVPVDWQWDWDQHPNDTDIDGNDVVRVVHTDGNVHD

Sequence (606 aa):
MFGQLGHGTNSNEILPKQVVELMGSTITQIACGRQHSLALVPSRGRVYSFGTGGSGQLGLRKTISASTPQVVLGPWVSPSGVSLIAAPEVVGNIVIQRIFAGGDHCFVSVIPQQSTASPYDCRDLSEDTQILVITESYAESLARTPCEGAVDQDVLTFLETFFKSLSCLNGSFLLDNGGHYYCTSKHHGVDLEKAEAVFSLIGKIENKSIKDVIWNCITEDLLRHLSPSPPDVETLRVYLTIPLYHEFNNPKRHSRLQKPFASAVLALKQPAVRVLSSWWGSTGCEYFERLVNAFKTVAGYVLRGQNVPEGKTAFYDSSLVAALDMLALLNKINHSVEGLKVPYDTFHISDISECLDIRVDYVRWLSDQGSGKLFLCNYPFVFDANAKVQLLETDQAIQMHKAMTEAAQQAVLAMMFSPQSLNSINSFLMLTVSRDHIVEDALRELGEVHPNDLKKPLKAEDAGGVTKEFFLLLLREILDPKYGMFREYEETRAIWFSESSFEDNSVYFLIGMILGLAIYNFTIIDIPFPLVLYKKLLNEPIGLNDLRGLSPVMANSLQSLLDYEGDDMEDVFALSFDVSRNAFGEAVTVPLKPNGSNIAVTQENK

Radius of gyration: 37.04 Å; chains: 1; bounding box: 96×68×102 Å

Organism: Phaedon cochleariae (NCBI:txid80249)